Protein AF-A0A099P398-F1 (afdb_monomer_lite)

Secondary structure (DSSP, 8-state):
-----------SSHHHHHHHHHHHHHHHH-TT---HHHHHHHHHHHHHHT---------HHHHHH-TTHHHHT-HHHHHHHHHHHHHHHHHH---TTTTT-HHHHHHHHHHHH---HHHHHHHHTT-S---HHHHHHHTTSPP-SHHHHHHHHHHHHHSHHHHHHHHHHHHHHHHHH--S--GGGSS-HHHHHHHHHHHHT-GGGHHHHHHHHHHHS-TTSHHHHHHHHHHHHHTSS-TT-S-TTS--HHHHHHHHHHHHHHHHHHHH-TT-PPPHHHHHHHHHHHHTT-HHHHHHHHHHHHHHHHHHHHS---TT-------SS-------HHHHHHHHHHHHHHHHHHHHHH----TTTHHHHHHHHHHHHHHS-HHHHHH-THHHHHHHHHHHHTT---HHHHHHHHHHHHHHHHHH----HHHHHHHHHH---HHHHHHHHHHH-GGG--HHHHHHHHHHHHHHHHH---HHHHHHHHHHHHHHHHT-SS--HHHHHHHHHHHHHH--TTHHHHHHHHHTTS---HHHHHHHHHHHHHHHHTT-TTT--BTTB-HHHHHHHHHHHHB-SSTTGGGGTPBPP-HHHHHHHHHHHHHTT-HHHHHHHHHHHHHTT----HHHHHHHHHHS-HHHHHHHHHHHHHHHHHHHHHHT--SHHHHHHHHHHSPP----GGGHHHHHTHHHHHHHHTT---TT---

pLDDT: mean 81.55, std 13.41, range [25.12, 97.69]

Organism: Pichia kudriavzevii (NCBI:txid4909)

Foldseek 3Di:
DPPDPDDDPPDLALVSLLVQLVLLLCCQVDVPDDDVPSVVVLVVVCVVVVHWQDQADEDPVLCVLQPRNSSNPDRSNSSSLVSNLVNCCVPPVDDCVPQSHSHNVSLLSRLLVDPDLLSNLVSCLPHLDHPLVSLVSNLPDADAFPSSLVSLLSVCLNCVLVSLVSLVVVLVVVCVPDPADAPCSLARRSLVRSQVCCLEPNLQCLLVSLCSNLVNDPLQDLSNLSRLLVVLLSLLDRLHPPDLQAHDPSSVSNNVSSVVSNVVNCVVPVVDDRALSNLLSVLSNCCSPPVPVSVVSLVVSVVVVVVVVPPDPDPPPPPDPDPPDDDDDDDDVNRVVVVVLVVVLSNVLSVLSSDDDDPVCLQVNLVVLLCCLVPDDLVSCLSCVCSLVSSLSSCVSVVVDAQVSLVSLLVSVLVSCVPPVRQDQSNLLSSLVRHPDPVVLVVSCVSRPPVSYGLQSLLSLLLSLLVCLVPDPDPVSNVVSNVVSVVSLVPDPDHAPSNLLSNLLSCLQVPLLCSLVSLCVDVVPYQDDLSNLLSLLSNCVNCVVVVNQVVGDRPNHRSVVVSVVCCVVAADQAQPCVVVVHDDHDLSSLLSVLVSCLVVVVVVVLLVVVVSCLRNLPQAEAVSQVSSLVSDDPVVSVQVVQLLQLVVVLVVQLVPDPDPVSNVVSVVVRDQRQGDPSCRVVSVCCVVRVVSVVSYDYPPDDD

Radius of gyration: 30.93 Å; chains: 1; bounding box: 94×75×81 Å

Structure (mmCIF, N/CA/C/O backbone):
data_AF-A0A099P398-F1
#
_entry.id   AF-A0A099P398-F1
#
loop_
_atom_site.group_PDB
_atom_site.id
_atom_site.type_symbol
_atom_site.label_atom_id
_atom_site.label_alt_id
_atom_site.label_comp_id
_atom_site.label_asym_id
_atom_site.label_entity_id
_atom_site.label_seq_id
_atom_site.pdbx_PDB_ins_code
_atom_site.Cartn_x
_atom_site.Cartn_y
_atom_site.Cartn_z
_atom_site.occupancy
_atom_site.B_iso_or_equiv
_atom_site.auth_seq_id
_atom_site.auth_comp_id
_atom_site.auth_asym_id
_atom_site.auth_atom_id
_atom_site.pdbx_PDB_model_num
ATOM 1 N N . MET A 1 1 ? 44.362 0.256 -24.582 1.00 26.69 1 MET A N 1
ATOM 2 C CA . MET A 1 1 ? 44.366 -0.628 -25.768 1.00 26.69 1 MET A CA 1
ATOM 3 C C . MET A 1 1 ? 43.002 -1.297 -25.877 1.00 26.69 1 MET A C 1
ATOM 5 O O . MET A 1 1 ? 42.798 -2.339 -25.277 1.00 26.69 1 MET A O 1
ATOM 9 N N . PHE A 1 2 ? 42.064 -0.679 -26.596 1.00 25.12 2 PHE A N 1
ATOM 10 C CA . PHE A 1 2 ? 40.774 -1.276 -26.967 1.00 25.12 2 PHE A CA 1
ATOM 11 C C . PHE A 1 2 ? 40.700 -1.326 -28.497 1.00 25.12 2 PHE A C 1
ATOM 13 O O . PHE A 1 2 ? 39.893 -0.645 -29.111 1.00 25.12 2 PHE A O 1
ATOM 20 N N . ASN A 1 3 ? 41.603 -2.083 -29.122 1.00 25.95 3 ASN A N 1
ATOM 21 C CA . ASN A 1 3 ? 41.537 -2.350 -30.556 1.00 25.95 3 ASN A CA 1
ATOM 22 C C . ASN A 1 3 ? 41.109 -3.800 -30.750 1.00 25.95 3 ASN A C 1
ATOM 24 O O . ASN A 1 3 ? 41.858 -4.708 -30.396 1.00 25.95 3 ASN A O 1
ATOM 28 N N . ASN A 1 4 ? 39.901 -3.942 -31.302 1.00 25.53 4 ASN A N 1
ATOM 29 C CA . ASN A 1 4 ? 39.238 -5.129 -31.864 1.00 25.53 4 ASN A CA 1
ATOM 30 C C . ASN A 1 4 ? 37.885 -5.441 -31.213 1.00 25.53 4 ASN A C 1
ATOM 32 O O . ASN A 1 4 ? 37.635 -6.557 -30.768 1.00 25.53 4 ASN A O 1
ATOM 36 N N . PHE A 1 5 ? 36.964 -4.474 -31.252 1.00 27.27 5 PHE A N 1
ATOM 37 C CA . PHE A 1 5 ? 35.557 -4.821 -31.435 1.00 27.27 5 PHE A CA 1
ATOM 38 C C . PHE A 1 5 ? 35.317 -4.998 -32.938 1.00 27.27 5 PHE A C 1
ATOM 40 O O . PHE A 1 5 ? 35.194 -4.037 -33.693 1.00 27.27 5 PHE A O 1
ATOM 47 N N . THR A 1 6 ? 35.315 -6.252 -33.387 1.00 27.95 6 THR A N 1
ATOM 48 C CA . THR A 1 6 ? 34.738 -6.662 -34.672 1.00 27.95 6 THR A CA 1
ATOM 49 C C . THR A 1 6 ? 33.340 -6.073 -34.815 1.00 27.95 6 THR A C 1
ATOM 51 O O . THR A 1 6 ? 32.534 -6.265 -33.909 1.00 27.95 6 THR A O 1
ATOM 54 N N . ILE A 1 7 ? 33.080 -5.395 -35.943 1.00 40.34 7 ILE A N 1
ATOM 55 C CA . ILE A 1 7 ? 31.806 -4.773 -36.346 1.00 40.34 7 ILE A CA 1
ATOM 56 C C . ILE A 1 7 ? 30.624 -5.654 -35.902 1.00 40.34 7 ILE A C 1
ATOM 58 O O . ILE A 1 7 ? 30.312 -6.635 -36.589 1.00 40.34 7 ILE A O 1
ATOM 62 N N . PRO A 1 8 ? 29.923 -5.337 -34.797 1.00 36.31 8 PRO A N 1
ATOM 63 C CA . PRO A 1 8 ? 28.591 -5.870 -34.611 1.00 36.31 8 PRO A CA 1
ATOM 64 C C . P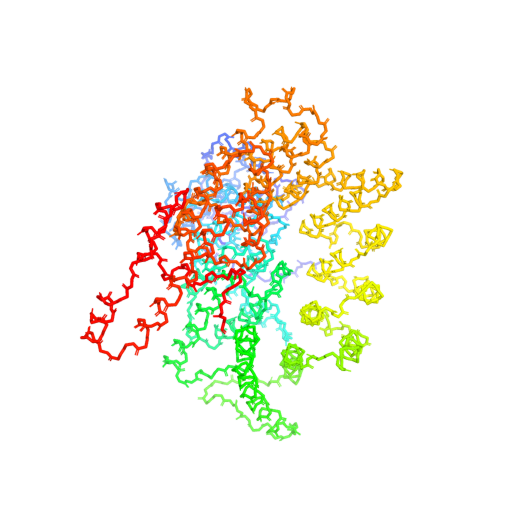RO A 1 8 ? 27.769 -5.235 -35.730 1.00 36.31 8 PRO A C 1
ATOM 66 O O . PRO A 1 8 ? 27.857 -4.024 -35.944 1.00 36.31 8 PRO A O 1
ATOM 69 N N . LYS A 1 9 ? 27.013 -6.030 -36.490 1.00 45.88 9 LYS A N 1
ATOM 70 C CA . LYS A 1 9 ? 26.006 -5.503 -37.416 1.00 45.88 9 LYS A CA 1
ATOM 71 C C . LYS A 1 9 ? 25.089 -4.567 -36.615 1.00 45.88 9 LYS A C 1
ATOM 73 O O . LYS A 1 9 ? 24.148 -5.046 -35.997 1.00 45.88 9 LYS A O 1
ATOM 78 N N . LEU A 1 10 ? 25.357 -3.259 -36.611 1.00 49.72 10 LEU A N 1
ATOM 79 C CA . LEU A 1 10 ? 24.354 -2.260 -36.264 1.00 49.72 10 LEU A CA 1
ATOM 80 C C . LEU A 1 10 ? 23.285 -2.416 -37.341 1.00 49.72 10 LEU A C 1
ATOM 82 O O . LEU A 1 10 ? 23.465 -2.047 -38.503 1.00 49.72 10 LEU A O 1
ATOM 86 N N . THR A 1 11 ? 22.243 -3.145 -36.966 1.00 55.66 11 THR A N 1
ATOM 87 C CA . THR A 1 11 ? 21.059 -3.428 -37.763 1.00 55.66 11 THR A CA 1
ATOM 88 C C . THR A 1 11 ? 20.401 -2.117 -38.177 1.00 55.66 11 THR A C 1
ATOM 90 O O . THR A 1 11 ? 20.615 -1.076 -37.562 1.00 55.66 11 THR A O 1
ATOM 93 N N . SER A 1 12 ? 19.569 -2.145 -39.217 1.00 66.19 12 SER A N 1
ATOM 94 C CA . SER A 1 12 ? 18.704 -1.030 -39.631 1.00 66.19 12 SER A CA 1
ATOM 95 C C . SER A 1 12 ? 17.590 -0.725 -38.612 1.00 66.19 12 SER A C 1
ATOM 97 O O . SER A 1 12 ? 16.474 -0.416 -39.008 1.00 66.19 12 SER A O 1
ATOM 99 N N . SER A 1 13 ? 17.867 -0.865 -37.317 1.00 77.12 13 SER A N 1
ATOM 100 C CA . SER A 1 13 ? 16.891 -0.818 -36.232 1.00 77.12 13 SER A CA 1
ATOM 101 C C . SER A 1 13 ? 16.826 0.560 -35.573 1.00 77.12 13 SER A C 1
ATOM 103 O O . SER A 1 13 ? 17.695 1.415 -35.781 1.00 77.12 13 SER A O 1
ATOM 105 N N . VAL A 1 14 ? 15.787 0.781 -34.773 1.00 80.75 14 VAL A N 1
ATOM 106 C CA . VAL A 1 14 ? 15.524 2.045 -34.071 1.00 80.75 14 VAL A CA 1
ATOM 107 C C . VAL A 1 14 ? 16.590 2.330 -33.005 1.00 80.75 14 VAL A C 1
ATOM 109 O O . VAL A 1 14 ? 17.047 3.464 -32.880 1.00 80.75 14 VAL A O 1
ATOM 112 N N . GLU A 1 15 ? 17.084 1.303 -32.315 1.00 79.12 15 GLU A N 1
ATOM 113 C CA . GLU A 1 15 ? 18.130 1.393 -31.285 1.00 79.12 15 GLU A CA 1
ATOM 114 C C . GLU A 1 15 ? 19.437 1.929 -31.871 1.00 79.12 15 GLU A C 1
ATOM 116 O O . GLU A 1 15 ? 20.107 2.757 -31.256 1.00 79.12 15 GLU A O 1
ATOM 121 N N . SER A 1 16 ? 19.777 1.515 -33.098 1.00 81.25 16 SER A N 1
ATOM 122 C CA . SER A 1 16 ? 20.969 2.011 -33.791 1.00 81.25 16 SER A CA 1
ATOM 123 C C . SER A 1 16 ? 20.912 3.524 -34.023 1.00 81.25 16 SER A C 1
ATOM 125 O O . SER A 1 16 ? 21.928 4.203 -33.896 1.00 81.25 16 SER A O 1
ATOM 127 N N . ALA A 1 17 ? 19.723 4.067 -34.308 1.00 87.12 17 ALA A N 1
ATOM 128 C CA . ALA A 1 17 ? 19.521 5.499 -34.488 1.00 87.12 17 ALA A CA 1
ATOM 129 C C . ALA A 1 17 ? 19.594 6.253 -33.152 1.00 87.12 17 ALA A C 1
ATOM 131 O O . ALA A 1 17 ? 20.209 7.317 -33.090 1.00 87.12 17 ALA A O 1
ATOM 132 N N . PHE A 1 18 ? 19.059 5.679 -32.069 1.00 86.69 18 PHE A N 1
ATOM 133 C CA . PHE A 1 18 ? 19.217 6.232 -30.720 1.00 86.69 18 PHE A CA 1
ATOM 134 C C . PHE A 1 18 ? 20.683 6.281 -30.271 1.00 86.69 18 PHE A C 1
ATOM 136 O O . PHE A 1 18 ? 21.097 7.289 -29.709 1.00 86.69 18 PHE A O 1
ATOM 143 N N . ILE A 1 19 ? 21.499 5.263 -30.570 1.00 87.06 19 ILE A N 1
ATOM 144 C CA . ILE A 1 19 ? 22.943 5.276 -30.262 1.00 87.06 19 ILE A CA 1
ATOM 145 C C . ILE A 1 19 ? 23.649 6.445 -30.962 1.00 87.06 19 ILE A C 1
ATOM 147 O O . ILE A 1 19 ? 24.477 7.116 -30.349 1.00 87.06 19 ILE A O 1
ATOM 151 N N . ILE A 1 20 ? 23.311 6.719 -32.226 1.00 89.56 20 ILE A N 1
ATOM 152 C CA . ILE A 1 20 ? 23.877 7.859 -32.965 1.00 89.56 20 ILE A CA 1
ATOM 153 C C . ILE A 1 20 ? 23.444 9.183 -32.324 1.00 89.56 20 ILE A C 1
ATOM 155 O O . ILE A 1 20 ? 24.272 10.076 -32.161 1.00 89.56 20 ILE A O 1
ATOM 159 N N . ILE A 1 21 ? 22.176 9.304 -31.920 1.00 91.06 21 ILE A N 1
ATOM 160 C CA . ILE A 1 21 ? 21.677 10.492 -31.217 1.00 91.06 21 ILE A CA 1
ATOM 161 C C . ILE A 1 21 ? 22.444 10.702 -29.903 1.00 91.06 21 ILE A C 1
ATOM 163 O O . ILE A 1 21 ? 22.970 11.792 -29.675 1.00 91.06 21 ILE A O 1
ATOM 167 N N . LEU A 1 22 ? 22.586 9.663 -29.077 1.00 88.50 22 LEU A N 1
ATOM 168 C CA . LEU A 1 22 ? 23.359 9.729 -27.833 1.00 88.50 22 LEU A CA 1
ATOM 169 C C . LEU A 1 22 ? 24.811 10.149 -28.095 1.00 88.50 22 LEU A C 1
ATOM 171 O O . LEU A 1 22 ? 25.324 11.023 -27.404 1.00 88.50 22 LEU A O 1
ATOM 175 N N . HIS A 1 23 ? 25.451 9.594 -29.128 1.00 89.88 23 HIS A N 1
ATOM 176 C CA . HIS A 1 23 ? 26.794 9.995 -29.559 1.00 89.88 23 HIS A CA 1
ATOM 177 C C . HIS A 1 23 ? 26.878 11.485 -29.895 1.00 89.88 23 HIS A C 1
ATOM 179 O O . HIS A 1 23 ? 27.766 12.169 -29.390 1.00 89.88 23 HIS A O 1
ATOM 185 N N . THR A 1 24 ? 25.935 12.017 -30.678 1.00 91.69 24 THR A N 1
ATOM 186 C CA . THR A 1 24 ? 25.919 13.449 -31.029 1.00 91.69 24 THR A CA 1
ATOM 187 C C . THR A 1 24 ? 25.692 14.362 -29.819 1.00 91.69 24 THR A C 1
ATOM 189 O O . THR A 1 24 ? 26.296 15.430 -29.757 1.00 91.69 24 THR A O 1
ATOM 192 N N . ILE A 1 25 ? 24.902 13.925 -28.830 1.00 90.88 25 ILE A N 1
ATOM 193 C CA . ILE A 1 25 ? 24.693 14.653 -27.566 1.00 90.88 25 ILE A CA 1
ATOM 194 C C . ILE A 1 25 ? 25.958 14.630 -26.699 1.00 90.88 25 ILE A C 1
ATOM 196 O O . ILE A 1 25 ? 26.380 15.659 -26.181 1.00 90.88 25 ILE A O 1
ATOM 200 N N . ILE A 1 26 ? 26.607 13.473 -26.544 1.00 88.38 26 ILE A N 1
ATOM 201 C CA . ILE A 1 26 ? 27.845 13.375 -25.755 1.00 88.38 26 ILE A CA 1
ATOM 202 C C . ILE A 1 26 ? 28.941 14.225 -26.402 1.00 88.38 26 ILE A C 1
ATOM 204 O O . ILE A 1 26 ? 29.634 14.962 -25.710 1.00 88.38 26 ILE A O 1
ATOM 208 N N . LYS A 1 27 ? 29.055 14.180 -27.733 1.00 89.50 27 LYS A N 1
ATOM 209 C CA . LYS A 1 27 ? 30.004 14.990 -28.505 1.00 89.50 27 LYS A CA 1
ATOM 210 C C . LYS A 1 27 ? 29.737 16.494 -28.401 1.00 89.50 27 LYS A C 1
ATOM 212 O O . LYS A 1 27 ? 30.672 17.277 -28.542 1.00 89.50 27 LYS A O 1
ATOM 217 N N . SER A 1 28 ? 28.487 16.918 -28.186 1.00 88.44 28 SER A N 1
ATOM 218 C CA . SER A 1 28 ? 28.185 18.330 -27.929 1.00 88.44 28 SER A CA 1
ATOM 219 C C . SER A 1 28 ? 28.571 18.738 -26.510 1.00 88.44 28 SER A C 1
ATOM 221 O O . SER A 1 28 ? 29.181 19.783 -26.342 1.00 88.44 28 SER A O 1
ATOM 223 N N . ALA A 1 29 ? 28.273 17.895 -25.517 1.00 85.75 29 ALA A N 1
ATOM 224 C CA . ALA A 1 29 ? 28.541 18.183 -24.109 1.00 85.75 29 ALA A CA 1
ATOM 225 C C . ALA A 1 29 ? 30.028 18.048 -23.723 1.00 85.75 29 ALA A C 1
ATOM 227 O O . ALA A 1 29 ? 30.493 18.711 -22.798 1.00 85.75 29 ALA A O 1
ATOM 228 N N . TYR A 1 30 ? 30.786 17.195 -24.419 1.00 86.38 30 TYR A N 1
ATOM 229 C CA . TYR A 1 30 ? 32.187 16.894 -24.124 1.00 86.38 30 TYR A CA 1
ATOM 230 C C . TYR A 1 30 ? 33.045 17.020 -25.385 1.00 86.38 30 TYR A C 1
ATOM 232 O O . TYR A 1 30 ? 33.132 16.095 -26.188 1.00 86.38 30 TYR A O 1
ATOM 240 N N . ILE A 1 31 ? 33.733 18.155 -25.533 1.00 80.19 31 ILE A N 1
ATOM 241 C CA . ILE A 1 31 ? 34.543 18.483 -26.725 1.00 80.19 31 ILE A CA 1
ATOM 242 C C . ILE A 1 31 ? 35.666 17.461 -26.981 1.00 80.19 31 ILE A C 1
ATOM 244 O O . ILE A 1 31 ? 36.026 17.212 -28.129 1.00 80.19 31 ILE A O 1
ATOM 248 N N . GLU A 1 32 ? 36.209 16.847 -25.928 1.00 84.75 32 GLU A N 1
ATOM 249 C CA . GLU A 1 32 ? 37.280 15.844 -26.028 1.00 84.75 32 GLU A CA 1
ATOM 250 C C . GLU A 1 32 ? 36.774 14.452 -26.448 1.00 84.75 32 GLU A C 1
ATOM 252 O O . GLU A 1 32 ? 37.565 13.583 -26.821 1.00 84.75 32 GLU A O 1
ATOM 257 N N . TYR A 1 33 ? 35.458 14.219 -26.400 1.00 87.31 33 TYR A N 1
ATOM 258 C CA . TYR A 1 33 ? 34.873 12.947 -26.798 1.00 87.31 33 TYR A CA 1
ATOM 259 C C . TYR A 1 33 ? 34.881 12.802 -28.323 1.00 87.31 33 TYR A C 1
ATOM 261 O O . TYR A 1 33 ? 34.286 13.593 -29.056 1.00 87.31 33 TYR A O 1
ATOM 269 N N . SER A 1 34 ? 35.517 11.735 -28.806 1.00 85.19 34 SER A N 1
ATOM 270 C CA . SER A 1 34 ? 35.506 11.348 -30.216 1.00 85.19 34 SER A CA 1
ATOM 271 C C . SER A 1 34 ? 35.182 9.866 -30.365 1.00 85.19 34 SER A C 1
ATOM 273 O O . SER A 1 34 ? 35.589 9.024 -29.563 1.00 85.19 34 SER A O 1
ATOM 275 N N . ASN A 1 35 ? 34.417 9.550 -31.406 1.00 87.62 35 ASN A N 1
ATOM 276 C CA . ASN A 1 35 ? 34.113 8.181 -31.789 1.00 87.62 35 ASN A CA 1
ATOM 277 C C . ASN A 1 35 ? 34.025 8.114 -33.315 1.00 87.62 35 ASN A C 1
ATOM 279 O O . ASN A 1 35 ? 32.943 8.193 -33.904 1.00 87.62 35 ASN A O 1
ATOM 283 N N . ASP A 1 36 ? 35.194 7.968 -33.941 1.00 86.75 36 ASP A N 1
ATOM 284 C CA . ASP A 1 36 ? 35.357 7.955 -35.399 1.00 86.75 36 ASP A CA 1
ATOM 285 C C . ASP A 1 36 ? 34.463 6.910 -36.075 1.00 86.75 36 ASP A C 1
ATOM 287 O O . ASP A 1 36 ? 33.982 7.107 -37.191 1.00 86.75 36 ASP A O 1
ATOM 291 N N . TYR A 1 37 ? 34.193 5.800 -35.383 1.00 85.00 37 TYR A N 1
ATOM 292 C CA . TYR A 1 37 ? 33.325 4.743 -35.882 1.00 85.00 37 TYR A CA 1
ATOM 293 C C . TYR A 1 37 ? 31.876 5.218 -36.064 1.00 85.00 37 TYR A C 1
ATOM 295 O O . TYR A 1 37 ? 31.292 5.013 -37.132 1.00 85.00 37 TYR A O 1
ATOM 303 N N . LEU A 1 38 ? 31.292 5.870 -35.052 1.00 87.50 38 LEU A N 1
ATOM 304 C CA . LEU A 1 38 ? 29.919 6.382 -35.130 1.00 87.50 38 LEU A CA 1
ATOM 305 C C . LEU A 1 38 ? 29.807 7.578 -36.080 1.00 87.50 38 LEU A C 1
ATOM 307 O O . LEU A 1 38 ? 28.812 7.680 -36.798 1.00 87.50 38 LEU A O 1
ATOM 311 N N . ASP A 1 39 ? 30.843 8.414 -36.165 1.00 88.12 39 ASP A N 1
ATOM 312 C CA . ASP A 1 39 ? 30.906 9.526 -37.119 1.00 88.12 39 ASP A CA 1
ATOM 313 C C . ASP A 1 39 ? 30.934 9.029 -38.579 1.00 88.12 39 ASP A C 1
ATOM 315 O O . ASP A 1 39 ? 30.164 9.497 -39.425 1.00 88.12 39 ASP A O 1
ATOM 319 N N . LEU A 1 40 ? 31.762 8.024 -38.890 1.00 87.62 40 LEU A N 1
ATOM 320 C CA . LEU A 1 40 ? 31.784 7.383 -40.211 1.00 87.62 40 LEU A CA 1
ATOM 321 C C . LEU A 1 40 ? 30.447 6.706 -40.539 1.00 87.62 40 LEU A C 1
ATOM 323 O O . LEU A 1 40 ? 29.978 6.770 -41.681 1.00 87.62 40 LEU A O 1
ATOM 327 N N . TYR A 1 41 ? 29.819 6.070 -39.550 1.00 86.81 41 TYR A N 1
ATOM 328 C CA . TYR A 1 41 ? 28.528 5.411 -39.723 1.00 86.81 41 TYR A CA 1
ATOM 329 C C . TYR A 1 41 ? 27.395 6.408 -40.004 1.00 86.81 41 TYR A C 1
ATOM 331 O O . TYR A 1 41 ? 26.633 6.206 -40.956 1.00 86.81 41 TYR A O 1
ATOM 339 N N . LEU A 1 42 ? 27.324 7.509 -39.248 1.00 89.88 42 LEU A N 1
ATOM 340 C CA . LEU A 1 42 ? 26.382 8.610 -39.469 1.00 89.88 42 LEU A CA 1
ATOM 341 C C . LEU A 1 42 ? 26.532 9.186 -40.883 1.00 89.88 42 LEU A C 1
ATOM 343 O O . LEU A 1 42 ? 25.542 9.298 -41.607 1.00 89.88 42 LEU A O 1
ATOM 347 N N . ASN A 1 43 ? 27.764 9.468 -41.317 1.00 89.06 43 ASN A N 1
ATOM 348 C CA . ASN A 1 43 ? 28.036 9.988 -42.660 1.00 89.06 43 ASN A CA 1
ATOM 349 C C . ASN A 1 43 ? 27.588 9.018 -43.761 1.00 89.06 43 ASN A C 1
ATOM 351 O O . ASN A 1 43 ? 26.941 9.422 -44.730 1.00 89.06 43 ASN A O 1
ATOM 355 N N . LYS A 1 44 ? 27.869 7.721 -43.597 1.00 88.00 44 LYS A N 1
ATOM 356 C CA . LYS A 1 44 ? 27.456 6.685 -44.550 1.00 88.00 44 LYS A CA 1
ATOM 357 C C . LYS A 1 44 ? 25.934 6.558 -44.643 1.00 88.00 44 LYS A C 1
ATOM 359 O O . LYS A 1 44 ? 25.401 6.409 -45.742 1.00 88.00 44 LYS A O 1
ATOM 364 N N . LEU A 1 45 ? 25.228 6.604 -43.511 1.00 86.75 45 LEU A N 1
ATOM 365 C CA . LEU A 1 45 ? 23.763 6.565 -43.482 1.00 86.75 45 LEU A CA 1
ATOM 366 C C . LEU A 1 45 ? 23.145 7.822 -44.092 1.00 86.75 45 LEU A C 1
ATOM 368 O O . LEU A 1 45 ? 22.210 7.702 -44.880 1.00 86.75 45 LEU A O 1
ATOM 372 N N . SER A 1 46 ? 23.698 8.994 -43.777 1.00 89.31 46 SER A N 1
ATOM 373 C CA . SER A 1 46 ? 23.281 10.279 -44.338 1.00 89.31 46 SER A CA 1
ATOM 374 C C . SER A 1 46 ? 23.342 10.270 -45.867 1.00 89.31 46 SER A C 1
ATOM 376 O O . SER A 1 46 ? 22.349 10.564 -46.532 1.00 89.31 46 SER A O 1
ATOM 378 N N . GLN A 1 47 ? 24.464 9.812 -46.435 1.00 89.56 47 GLN A N 1
ATOM 379 C CA . GLN A 1 47 ? 24.629 9.668 -47.884 1.00 89.56 47 GLN A CA 1
ATOM 380 C C . GLN A 1 47 ? 23.668 8.634 -48.478 1.00 89.56 47 GLN A C 1
ATOM 382 O O . GLN A 1 47 ? 23.037 8.895 -49.499 1.00 89.56 47 GLN A O 1
ATOM 387 N N . LYS A 1 48 ? 23.520 7.468 -47.832 1.00 87.69 48 LYS A N 1
ATOM 388 C CA . LYS A 1 48 ? 22.640 6.391 -48.311 1.00 87.69 48 LYS A CA 1
ATOM 389 C C . LYS A 1 48 ? 21.170 6.817 -48.364 1.00 87.69 48 LYS A C 1
ATOM 391 O O . LYS A 1 48 ? 20.460 6.414 -49.279 1.00 87.69 48 LYS A O 1
ATOM 396 N N . LEU A 1 49 ? 20.717 7.580 -47.373 1.00 84.88 49 LEU A N 1
ATOM 397 C CA . LEU A 1 49 ? 19.336 8.056 -47.255 1.00 84.88 49 LEU A CA 1
ATOM 398 C C . LEU A 1 49 ? 19.126 9.440 -47.895 1.00 84.88 49 LEU A C 1
ATOM 400 O O . LEU A 1 49 ? 18.009 9.947 -47.879 1.00 84.88 49 LEU A O 1
ATOM 404 N N . ASN A 1 50 ? 20.178 10.034 -48.471 1.00 89.25 50 ASN A N 1
ATOM 405 C CA . ASN A 1 50 ? 20.183 11.374 -49.060 1.00 89.25 50 ASN A CA 1
ATOM 406 C C . ASN A 1 50 ? 19.613 12.452 -48.113 1.00 89.25 50 ASN A C 1
ATOM 408 O O . ASN A 1 50 ? 18.773 13.267 -48.499 1.00 89.25 50 ASN A O 1
ATOM 412 N N . LEU A 1 51 ? 20.050 12.427 -46.852 1.00 89.25 51 LEU A N 1
ATOM 413 C CA . LEU A 1 51 ? 19.572 13.332 -45.807 1.00 89.25 51 LEU A CA 1
ATOM 414 C C . LEU A 1 51 ? 20.446 14.589 -45.735 1.00 89.25 51 LEU A C 1
ATOM 416 O O . LEU A 1 51 ? 21.669 14.530 -45.845 1.00 89.25 51 LEU A O 1
ATOM 420 N N . LYS A 1 52 ? 19.809 15.740 -45.515 1.00 88.38 52 LYS A N 1
ATOM 421 C CA . LYS A 1 52 ? 20.473 17.015 -45.210 1.00 88.38 52 LYS A CA 1
ATOM 422 C C . LYS A 1 52 ? 19.976 17.515 -43.858 1.00 88.38 52 LYS A C 1
ATOM 424 O O . LYS A 1 52 ? 18.829 17.220 -43.536 1.00 88.38 52 LYS A O 1
ATOM 429 N N . PRO A 1 53 ? 20.775 18.267 -43.081 1.00 87.56 53 PRO A N 1
ATOM 430 C CA . PRO A 1 53 ? 20.291 18.871 -41.843 1.00 87.56 53 PRO A CA 1
ATOM 431 C C . PRO A 1 53 ? 19.028 19.704 -42.106 1.00 87.56 53 PRO A C 1
ATOM 433 O O . PRO A 1 53 ? 18.970 20.447 -43.088 1.00 87.56 53 PRO A O 1
ATOM 436 N N . THR A 1 54 ? 18.010 19.541 -41.266 1.00 85.50 54 THR A N 1
ATOM 437 C CA . THR A 1 54 ? 16.736 20.267 -41.356 1.00 85.50 54 THR A CA 1
ATOM 438 C C . THR A 1 54 ? 16.475 20.988 -40.050 1.00 85.50 54 THR A C 1
ATOM 440 O O . THR A 1 54 ? 16.788 20.457 -38.985 1.00 85.50 54 THR A O 1
ATOM 443 N N . GLU A 1 55 ? 15.830 22.147 -40.140 1.00 83.81 55 GLU A N 1
ATOM 444 C CA . GLU A 1 55 ? 15.390 22.902 -38.973 1.00 83.81 55 GLU A CA 1
ATOM 445 C C . GLU A 1 55 ? 14.456 22.062 -38.087 1.00 83.81 55 GLU A C 1
ATOM 447 O O . GLU A 1 55 ? 13.579 21.330 -38.567 1.00 83.81 55 GLU A O 1
ATOM 452 N N . LEU A 1 56 ? 14.690 22.134 -36.776 1.00 86.00 56 LEU A N 1
ATOM 453 C CA . LEU A 1 56 ? 13.876 21.447 -35.785 1.00 86.00 56 LEU A CA 1
ATOM 454 C C . LEU A 1 56 ? 12.632 22.285 -35.481 1.00 86.00 56 LEU A C 1
ATOM 456 O O . LEU A 1 56 ? 12.692 23.496 -35.333 1.00 86.00 56 LEU A O 1
ATOM 460 N N . PHE A 1 57 ? 11.495 21.611 -35.339 1.00 85.94 57 PHE A N 1
ATOM 461 C CA . PHE A 1 57 ? 10.196 22.233 -35.077 1.00 85.94 57 PHE A CA 1
ATOM 462 C C . PHE A 1 57 ? 9.787 21.835 -33.668 1.00 85.94 57 PHE A C 1
ATOM 464 O O . PHE A 1 57 ? 8.989 20.911 -33.474 1.00 85.94 57 PHE A O 1
ATOM 471 N N . ILE A 1 58 ? 10.435 22.477 -32.702 1.00 86.81 58 ILE A N 1
ATOM 472 C CA . ILE A 1 58 ? 10.222 22.264 -31.276 1.00 86.81 58 ILE A CA 1
ATOM 473 C C . ILE A 1 58 ? 9.478 23.454 -30.679 1.00 86.81 58 ILE A C 1
ATOM 475 O O . ILE A 1 58 ? 9.674 24.604 -31.060 1.00 86.81 58 ILE A O 1
ATOM 479 N N . SER A 1 59 ? 8.567 23.158 -29.768 1.00 86.38 59 SER A N 1
ATOM 480 C CA . SER A 1 59 ? 7.858 24.140 -28.965 1.00 86.38 59 SER A CA 1
ATOM 481 C C . SER A 1 59 ? 8.786 24.751 -27.916 1.00 86.38 59 SER A C 1
ATOM 483 O O . SER A 1 59 ? 9.668 24.079 -27.380 1.00 86.38 59 SER A O 1
ATOM 485 N N . GLU A 1 60 ? 8.521 26.006 -27.555 1.00 86.31 60 GLU A N 1
ATOM 486 C CA . GLU A 1 60 ? 9.285 26.731 -26.531 1.00 86.31 60 GLU A CA 1
ATOM 487 C C . GLU A 1 60 ? 9.287 25.997 -25.174 1.00 86.31 60 GLU A C 1
ATOM 489 O O . GLU A 1 60 ? 10.259 26.052 -24.422 1.00 86.31 60 GLU A O 1
ATOM 494 N N . GLU A 1 61 ? 8.211 25.267 -24.852 1.00 85.31 61 GLU A N 1
ATOM 495 C CA . GLU A 1 61 ? 8.136 24.457 -23.632 1.00 85.31 61 GLU A CA 1
ATOM 496 C C . GLU A 1 61 ? 9.158 23.309 -23.639 1.00 85.31 61 GLU A C 1
ATOM 498 O O . GLU A 1 61 ? 9.869 23.113 -22.648 1.00 85.31 61 GLU A O 1
ATOM 503 N N . VAL A 1 62 ? 9.237 22.557 -24.742 1.00 84.94 62 VAL A N 1
ATOM 504 C CA . VAL A 1 62 ? 10.161 21.420 -24.891 1.00 84.94 62 VAL A CA 1
ATOM 505 C C . VAL A 1 62 ? 11.600 21.914 -24.954 1.00 84.94 62 VAL A C 1
ATOM 507 O O . VAL A 1 62 ? 12.470 21.361 -24.284 1.00 84.94 62 VAL A O 1
ATOM 510 N N . GLU A 1 63 ? 11.848 22.996 -25.689 1.00 86.00 63 GLU A N 1
ATOM 511 C CA . GLU A 1 63 ? 13.169 23.608 -25.786 1.00 86.00 63 GLU A CA 1
ATOM 512 C C . GLU A 1 63 ? 13.675 24.075 -24.416 1.00 86.00 63 GLU A C 1
ATOM 514 O O . GLU A 1 63 ? 14.792 23.738 -24.025 1.00 86.00 63 GLU A O 1
ATOM 519 N N . LYS A 1 64 ? 12.845 24.770 -23.623 1.00 85.69 64 LYS A N 1
ATOM 520 C CA . LYS A 1 64 ? 13.224 25.228 -22.274 1.00 85.69 64 LYS A CA 1
ATOM 521 C C . LYS A 1 64 ? 13.624 24.082 -21.349 1.00 85.69 64 LYS A C 1
ATOM 523 O O . LYS A 1 64 ? 14.573 24.262 -20.583 1.00 85.69 64 LYS A O 1
ATOM 528 N N . LYS A 1 65 ? 12.921 22.948 -21.435 1.00 83.81 65 LYS A N 1
ATOM 529 C CA . LYS A 1 65 ? 13.116 21.741 -20.611 1.00 83.81 65 LYS A CA 1
ATOM 530 C C . LYS A 1 65 ? 14.200 20.791 -21.136 1.00 83.81 65 LYS A C 1
ATOM 532 O O . LYS A 1 65 ? 14.517 19.818 -20.456 1.00 83.81 65 LYS A O 1
ATOM 537 N N . CYS A 1 66 ? 14.749 21.045 -22.322 1.00 86.94 66 CYS A N 1
ATOM 538 C CA . CYS A 1 66 ? 15.768 20.196 -22.924 1.00 86.94 66 CYS A CA 1
ATOM 539 C C . CYS A 1 66 ? 17.090 20.279 -22.144 1.00 86.94 66 CYS A C 1
ATOM 541 O O . CYS A 1 66 ? 17.628 21.369 -21.936 1.00 86.94 66 CYS A O 1
ATOM 543 N N . LEU A 1 67 ? 17.628 19.123 -21.749 1.00 86.56 67 LEU A N 1
ATOM 544 C CA . LEU A 1 67 ? 18.898 18.991 -21.026 1.00 86.56 67 LEU A CA 1
ATOM 545 C C . LEU A 1 67 ? 20.129 19.043 -21.949 1.00 86.56 67 LEU A C 1
ATOM 547 O O . LEU A 1 67 ? 21.250 19.149 -21.465 1.00 86.56 67 LEU A O 1
ATOM 551 N N . PHE A 1 68 ? 19.935 18.997 -23.271 1.00 88.56 68 PHE A N 1
ATOM 552 C CA . PHE A 1 68 ? 20.998 18.940 -24.285 1.00 88.56 68 PHE A CA 1
ATOM 553 C C . PHE A 1 68 ? 20.851 20.033 -25.358 1.00 88.56 68 PHE A C 1
ATOM 555 O O . PHE A 1 68 ? 20.998 19.778 -26.552 1.00 88.56 68 PHE A O 1
ATOM 562 N N . LYS A 1 69 ? 20.556 21.272 -24.945 1.00 87.94 69 LYS A N 1
ATOM 563 C CA . LYS A 1 69 ? 20.277 22.404 -25.858 1.00 87.94 69 LYS A CA 1
ATOM 564 C C . LYS A 1 69 ? 21.342 22.599 -26.935 1.00 87.94 69 LYS A C 1
ATOM 566 O O . LYS A 1 69 ? 21.003 22.759 -28.100 1.00 87.94 69 LYS A O 1
ATOM 571 N N . GLU A 1 70 ? 22.611 22.486 -26.558 1.00 86.06 70 GLU A N 1
ATOM 572 C CA . GLU A 1 70 ? 23.753 22.634 -27.467 1.00 86.06 70 GLU A CA 1
ATOM 573 C C . GLU A 1 70 ? 23.750 21.610 -28.613 1.00 86.06 70 GLU A C 1
ATOM 575 O O . GLU A 1 70 ? 24.251 21.896 -29.697 1.00 86.06 70 GLU A O 1
ATOM 580 N N . ALA A 1 71 ? 23.166 20.423 -28.415 1.00 87.62 71 ALA A N 1
ATOM 581 C CA . ALA A 1 71 ? 23.066 19.421 -29.471 1.00 87.62 71 ALA A CA 1
ATOM 582 C C . ALA A 1 71 ? 22.008 19.786 -30.524 1.00 87.62 71 ALA A C 1
ATOM 584 O O . ALA A 1 71 ? 22.169 19.423 -31.686 1.00 87.62 71 ALA A O 1
ATOM 585 N N . LEU A 1 72 ? 20.947 20.517 -30.153 1.00 88.44 72 LEU A N 1
ATOM 586 C CA . LEU A 1 72 ? 19.825 20.846 -31.049 1.00 88.44 72 LEU A CA 1
ATOM 587 C C . LEU A 1 72 ? 20.265 21.678 -32.266 1.00 88.44 72 LEU A C 1
ATOM 589 O O . LEU A 1 72 ? 19.701 21.547 -33.356 1.00 88.44 72 LEU A O 1
ATOM 593 N N . GLU A 1 73 ? 21.296 22.504 -32.085 1.00 87.25 73 GLU A N 1
ATOM 594 C CA . GLU A 1 73 ? 21.847 23.387 -33.117 1.00 87.25 73 GLU A CA 1
ATOM 595 C C . GLU A 1 73 ? 22.831 22.673 -34.057 1.00 87.25 73 GLU A C 1
ATOM 597 O O . GLU A 1 73 ? 23.202 23.210 -35.104 1.00 87.25 73 GLU A O 1
ATOM 602 N N . ARG A 1 74 ? 23.262 21.451 -33.722 1.00 89.94 74 ARG A N 1
ATOM 603 C CA . ARG A 1 74 ? 24.282 20.749 -34.500 1.00 89.94 74 ARG A CA 1
ATOM 604 C C . ARG A 1 74 ? 23.696 20.021 -35.704 1.00 89.94 74 ARG A C 1
ATOM 606 O O . ARG A 1 74 ? 22.685 19.322 -35.632 1.00 89.94 74 ARG A O 1
ATOM 613 N N . SER A 1 75 ? 24.409 20.116 -36.823 1.00 90.44 75 SER A N 1
ATOM 614 C CA . SER A 1 75 ? 24.029 19.469 -38.082 1.00 90.44 75 SER A CA 1
ATOM 615 C C . SER A 1 75 ? 24.043 17.938 -38.000 1.00 90.44 75 SER A C 1
ATOM 617 O O . SER A 1 75 ? 23.192 17.285 -38.602 1.00 90.44 75 SER A O 1
ATOM 619 N N . ASP A 1 76 ? 24.973 17.360 -37.236 1.00 91.19 76 ASP A N 1
ATOM 620 C CA . ASP A 1 76 ? 25.073 15.915 -37.012 1.00 91.19 76 ASP A CA 1
ATOM 621 C C . ASP A 1 76 ? 23.871 15.375 -36.216 1.00 91.19 76 ASP A C 1
ATOM 623 O O . ASP A 1 76 ? 23.280 14.368 -36.615 1.00 91.19 76 ASP A O 1
ATOM 627 N N . PHE A 1 77 ? 23.440 16.085 -35.171 1.00 92.81 77 PHE A N 1
ATOM 628 C CA . PHE A 1 77 ? 22.236 15.764 -34.400 1.00 92.81 77 PHE A CA 1
ATOM 629 C C . PHE A 1 77 ? 20.959 15.837 -35.255 1.00 92.81 77 PHE A C 1
ATOM 631 O O . PHE A 1 77 ? 20.140 14.917 -35.236 1.00 92.81 77 PHE A O 1
ATOM 638 N N . GLN A 1 78 ? 20.800 16.885 -36.069 1.00 93.25 78 GLN A N 1
ATOM 639 C CA . GLN A 1 78 ? 19.645 17.040 -36.967 1.00 93.25 78 GLN A CA 1
ATOM 640 C C . GLN A 1 78 ? 19.543 15.907 -37.999 1.00 93.25 78 GLN A C 1
ATOM 642 O O . GLN A 1 78 ? 18.442 15.458 -38.332 1.00 93.25 78 GLN A O 1
ATOM 647 N N . ILE A 1 79 ? 20.680 15.418 -38.503 1.00 91.88 79 ILE A N 1
ATOM 648 C CA . ILE A 1 79 ? 20.723 14.248 -39.391 1.00 91.88 79 ILE A CA 1
ATOM 649 C C . ILE A 1 79 ? 20.383 12.974 -38.605 1.00 91.88 79 ILE A C 1
ATOM 651 O O . ILE A 1 79 ? 19.585 12.164 -39.079 1.00 91.88 79 ILE A O 1
ATOM 655 N N . ALA A 1 80 ? 20.935 12.796 -37.401 1.00 91.56 80 ALA A N 1
ATOM 656 C CA . ALA A 1 80 ? 20.649 11.642 -36.547 1.00 91.56 80 ALA A CA 1
ATOM 657 C C . ALA A 1 80 ? 19.149 11.526 -36.212 1.00 91.56 80 ALA A C 1
ATOM 659 O O . ALA A 1 80 ? 18.576 10.435 -36.277 1.00 91.56 80 ALA A O 1
ATOM 660 N N . LEU A 1 81 ? 18.484 12.654 -35.950 1.00 91.44 81 LEU A N 1
ATOM 661 C CA . LEU A 1 81 ? 17.045 12.709 -35.703 1.00 91.44 81 LEU A CA 1
ATOM 662 C C . LEU A 1 81 ? 16.224 12.283 -36.933 1.00 91.44 81 LEU A C 1
ATOM 664 O O . LEU A 1 81 ? 15.261 11.528 -36.807 1.00 91.44 81 LEU A O 1
ATOM 668 N N . GLN A 1 82 ? 16.620 12.712 -38.134 1.00 89.94 82 GLN A N 1
ATOM 669 C CA . GLN A 1 82 ? 15.964 12.294 -39.378 1.00 89.94 82 GLN A CA 1
ATOM 670 C C . GLN A 1 82 ? 16.171 10.808 -39.680 1.00 89.94 82 GLN A C 1
ATOM 672 O O . GLN A 1 82 ? 15.257 10.145 -40.182 1.00 89.94 82 GLN A O 1
ATOM 677 N N . ILE A 1 83 ? 17.346 10.264 -39.349 1.00 90.69 83 ILE A N 1
ATOM 678 C CA . ILE A 1 83 ? 17.595 8.822 -39.414 1.00 90.69 83 ILE A CA 1
ATOM 679 C C . ILE A 1 83 ? 16.608 8.103 -38.491 1.00 90.69 83 ILE A C 1
ATOM 681 O O . ILE A 1 83 ? 15.927 7.185 -38.946 1.00 90.69 83 ILE A O 1
ATOM 685 N N . LEU A 1 84 ? 16.459 8.548 -37.238 1.00 89.44 84 LEU A N 1
ATOM 686 C CA . LEU A 1 84 ? 15.495 7.970 -36.299 1.00 89.44 84 LEU A CA 1
ATOM 687 C C . LEU A 1 84 ? 14.057 8.047 -36.834 1.00 89.44 84 LEU A C 1
ATOM 689 O O . LEU A 1 84 ? 13.371 7.030 -36.856 1.00 89.44 84 LEU A O 1
ATOM 693 N N . GLN A 1 85 ? 13.609 9.203 -37.329 1.00 88.38 85 GLN A N 1
ATOM 694 C CA . GLN A 1 85 ? 12.273 9.355 -37.924 1.00 88.38 85 GLN A CA 1
ATOM 695 C C . GLN A 1 85 ? 12.035 8.387 -39.086 1.00 88.38 85 GLN A C 1
ATOM 697 O O . GLN A 1 85 ? 10.960 7.798 -39.190 1.00 88.38 85 GLN A O 1
ATOM 702 N N . THR A 1 86 ? 13.041 8.205 -39.944 1.00 87.94 86 THR A N 1
ATOM 703 C CA . THR A 1 86 ? 12.973 7.265 -41.070 1.00 87.94 86 THR A CA 1
ATOM 704 C C . THR A 1 86 ? 12.827 5.833 -40.562 1.00 87.94 86 THR A C 1
ATOM 706 O O . THR A 1 86 ? 11.952 5.109 -41.025 1.00 87.94 86 THR A O 1
ATOM 709 N N . ARG A 1 87 ? 13.606 5.438 -39.547 1.00 87.00 87 ARG A N 1
ATOM 710 C CA . ARG A 1 87 ? 13.516 4.098 -38.942 1.00 87.00 87 ARG A CA 1
ATOM 711 C C . ARG A 1 87 ? 12.192 3.847 -38.236 1.00 87.00 87 ARG A C 1
ATOM 713 O O . ARG A 1 87 ? 11.638 2.760 -38.372 1.00 87.00 87 ARG A O 1
ATOM 720 N N . LEU A 1 88 ? 11.669 4.835 -37.516 1.00 84.50 88 LEU A N 1
ATOM 721 C CA . LEU A 1 88 ? 10.361 4.745 -36.863 1.00 84.50 88 LEU A CA 1
ATOM 722 C C . LEU A 1 88 ? 9.234 4.599 -37.894 1.00 84.50 88 LEU A C 1
ATOM 724 O O . LEU A 1 88 ? 8.305 3.823 -37.683 1.00 84.50 88 LEU A O 1
ATOM 728 N N . HIS A 1 89 ? 9.337 5.289 -39.033 1.00 85.38 89 HIS A N 1
ATOM 729 C CA . HIS A 1 89 ? 8.402 5.114 -40.140 1.00 85.38 89 HIS A CA 1
ATOM 730 C C . HIS A 1 89 ? 8.493 3.712 -40.757 1.00 85.38 89 HIS A C 1
ATOM 732 O O . HIS A 1 89 ? 7.473 3.049 -40.913 1.00 85.38 89 HIS A O 1
ATOM 738 N N . GLU A 1 90 ? 9.703 3.240 -41.065 1.00 86.19 90 GLU A N 1
ATOM 739 C CA . GLU A 1 90 ? 9.937 1.916 -41.659 1.00 86.19 90 GLU A CA 1
ATOM 740 C C . GLU A 1 90 ? 9.498 0.764 -40.740 1.00 86.19 90 GLU A C 1
ATOM 742 O O . GLU A 1 90 ? 8.964 -0.230 -41.223 1.00 86.19 90 GLU A O 1
ATOM 747 N N . THR A 1 91 ? 9.723 0.894 -39.428 1.00 80.62 91 THR A N 1
ATOM 748 C CA . THR A 1 91 ? 9.490 -0.186 -38.449 1.00 80.62 91 THR A CA 1
ATOM 749 C C . THR A 1 91 ? 8.052 -0.195 -37.932 1.00 80.62 91 THR A C 1
ATOM 751 O O . THR A 1 91 ? 7.446 -1.256 -37.822 1.00 80.62 91 THR A O 1
ATOM 754 N N . TYR A 1 92 ? 7.494 0.983 -37.634 1.00 77.44 92 TYR A N 1
ATOM 755 C CA . TYR A 1 92 ? 6.212 1.121 -36.931 1.00 77.44 92 TYR A CA 1
ATOM 756 C C . TYR A 1 92 ? 5.145 1.888 -37.725 1.00 77.44 92 TYR A C 1
ATOM 758 O O . TYR A 1 92 ? 4.042 2.107 -37.228 1.00 77.44 92 TYR A O 1
ATOM 766 N N . GLY A 1 93 ? 5.446 2.341 -38.946 1.00 80.44 93 GLY A N 1
ATOM 767 C CA . GLY A 1 93 ? 4.512 3.117 -39.769 1.00 80.44 93 GLY A CA 1
ATOM 768 C C . GLY A 1 93 ? 4.271 4.549 -39.275 1.00 80.44 93 GLY A C 1
ATOM 769 O O . GLY A 1 93 ? 3.317 5.196 -39.709 1.00 80.44 93 GLY A O 1
ATOM 770 N N . TRP A 1 94 ? 5.108 5.070 -38.372 1.00 81.00 94 TRP A N 1
ATOM 771 C CA . TRP A 1 94 ? 4.906 6.392 -37.768 1.00 81.00 94 TRP A CA 1
ATOM 772 C C . TRP A 1 94 ? 5.022 7.518 -38.790 1.00 81.00 94 TRP A C 1
ATOM 774 O O . TRP A 1 94 ? 5.856 7.486 -39.693 1.00 81.00 94 TRP A O 1
ATOM 784 N N . THR A 1 95 ? 4.192 8.550 -38.644 1.00 75.62 95 THR A N 1
ATOM 785 C CA . THR A 1 95 ? 4.167 9.685 -39.581 1.00 75.62 95 THR A CA 1
ATOM 786 C C . THR A 1 95 ? 4.713 10.958 -38.939 1.00 75.62 95 THR A C 1
ATOM 788 O O . THR A 1 95 ? 4.522 11.202 -37.746 1.00 75.62 95 THR A O 1
ATOM 791 N N . LYS A 1 96 ? 5.364 11.813 -39.745 1.00 66.50 96 LYS A N 1
ATOM 792 C CA . LYS A 1 96 ? 5.959 13.088 -39.289 1.00 66.50 96 LYS A CA 1
ATOM 793 C C . LYS A 1 96 ? 4.943 14.041 -38.638 1.00 66.50 96 LYS A C 1
ATOM 795 O O . LYS A 1 96 ? 5.307 14.802 -37.750 1.00 66.50 96 LYS A O 1
ATOM 800 N N . ASN A 1 97 ? 3.670 13.956 -39.036 1.00 66.19 97 ASN A N 1
ATOM 801 C CA . ASN A 1 97 ? 2.589 14.821 -38.545 1.00 66.19 97 ASN A CA 1
ATOM 802 C C . ASN A 1 97 ? 1.849 14.257 -37.313 1.00 66.19 97 ASN A C 1
ATOM 804 O O . ASN A 1 97 ? 0.865 14.853 -36.875 1.00 66.19 97 ASN A O 1
ATOM 808 N N . ARG A 1 98 ? 2.268 13.100 -36.779 1.00 66.38 98 ARG A N 1
ATOM 809 C CA . ARG A 1 98 ? 1.653 12.454 -35.607 1.00 66.38 98 ARG A CA 1
ATOM 810 C C . ARG A 1 98 ? 2.703 12.064 -34.568 1.00 66.38 98 ARG A C 1
ATOM 812 O O . ARG A 1 98 ? 3.102 12.916 -33.780 1.00 66.38 98 ARG A O 1
ATOM 819 N N . GLU A 1 99 ? 3.137 10.802 -34.543 1.00 66.88 99 GLU A N 1
ATOM 820 C CA . GLU A 1 99 ? 4.000 10.270 -33.483 1.00 66.88 99 GLU A CA 1
ATOM 821 C C . GLU A 1 99 ? 5.454 10.759 -33.592 1.00 66.88 99 GLU A C 1
ATOM 823 O O . GLU A 1 99 ? 6.067 11.052 -32.571 1.00 66.88 99 GLU A O 1
ATOM 828 N N . ALA A 1 100 ? 5.986 10.949 -34.806 1.00 65.88 100 ALA A N 1
ATOM 829 C CA . ALA A 1 100 ? 7.401 11.269 -35.043 1.00 65.88 100 ALA A CA 1
ATOM 830 C C . ALA A 1 100 ? 7.727 12.781 -35.098 1.00 65.88 100 ALA A C 1
ATOM 832 O O . ALA A 1 100 ? 8.729 13.181 -35.701 1.00 65.88 100 ALA A O 1
ATOM 833 N N . ARG A 1 101 ? 6.884 13.642 -34.508 1.00 81.19 101 ARG A N 1
ATOM 834 C CA . ARG A 1 101 ? 7.137 15.093 -34.415 1.00 81.19 101 ARG A CA 1
ATOM 835 C C . ARG A 1 101 ? 8.403 15.358 -33.592 1.00 81.19 101 ARG A C 1
ATOM 837 O O . ARG A 1 101 ? 8.655 14.657 -32.615 1.00 81.19 101 ARG A O 1
ATOM 844 N N . HIS A 1 102 ? 9.163 16.396 -33.954 1.00 86.12 102 HIS A N 1
ATOM 845 C CA . HIS A 1 102 ? 10.396 16.773 -33.251 1.00 86.12 102 HIS A CA 1
ATOM 846 C C . HIS A 1 102 ? 10.170 16.939 -31.736 1.00 86.12 102 HIS A C 1
ATOM 848 O O . HIS A 1 102 ? 10.910 16.345 -30.965 1.00 86.12 102 HIS A O 1
ATOM 854 N N . ASP A 1 103 ? 9.089 17.602 -31.308 1.00 86.12 103 ASP A N 1
ATOM 855 C CA . ASP A 1 103 ? 8.708 17.707 -29.886 1.00 86.12 103 ASP A CA 1
ATOM 856 C C . ASP A 1 103 ? 8.651 16.358 -29.150 1.00 86.12 103 ASP A C 1
ATOM 858 O O . ASP A 1 103 ? 9.215 16.222 -28.065 1.00 86.12 103 ASP A O 1
ATOM 862 N N . ASN A 1 104 ? 7.997 15.350 -29.735 1.00 85.38 104 ASN A N 1
ATOM 863 C CA . ASN A 1 104 ? 7.842 14.039 -29.099 1.00 85.38 104 ASN A CA 1
ATOM 864 C C . ASN A 1 104 ? 9.188 13.320 -29.000 1.00 85.38 104 ASN A C 1
ATOM 866 O O . ASN A 1 104 ? 9.536 12.807 -27.941 1.00 85.38 104 ASN A O 1
ATOM 870 N N . ILE A 1 105 ? 9.965 13.329 -30.088 1.00 87.44 105 ILE A N 1
ATOM 871 C CA . ILE A 1 105 ? 11.270 12.661 -30.136 1.00 87.44 105 ILE A CA 1
ATOM 872 C C . ILE A 1 105 ? 12.239 13.304 -29.143 1.00 87.44 105 ILE A C 1
ATOM 874 O O . ILE A 1 105 ? 12.903 12.594 -28.391 1.00 87.44 105 ILE A O 1
ATOM 878 N N . ILE A 1 106 ? 12.292 14.637 -29.096 1.00 89.12 106 ILE A N 1
ATOM 879 C CA . ILE A 1 106 ? 13.122 15.361 -28.131 1.00 89.12 106 ILE A CA 1
ATOM 880 C C . ILE A 1 106 ? 12.653 15.077 -26.705 1.00 89.12 106 ILE A C 1
ATOM 882 O O . ILE A 1 106 ? 13.492 14.824 -25.849 1.00 89.12 106 ILE A O 1
ATOM 886 N N . THR A 1 107 ? 11.341 15.015 -26.457 1.00 88.38 107 THR A N 1
ATOM 887 C CA . THR A 1 107 ? 10.793 14.637 -25.145 1.00 88.38 107 THR A CA 1
ATOM 888 C C . THR A 1 107 ? 11.248 13.236 -24.726 1.00 88.38 107 THR A C 1
ATOM 890 O O . THR A 1 107 ? 11.708 13.060 -23.600 1.00 88.38 107 THR A O 1
ATOM 893 N N . TRP A 1 108 ? 11.192 12.248 -25.626 1.00 88.38 108 TRP A N 1
ATOM 894 C CA . TRP A 1 108 ? 11.676 10.888 -25.364 1.00 88.38 108 TRP A CA 1
ATOM 895 C C . TRP A 1 108 ? 13.164 10.863 -25.035 1.00 88.38 108 TRP A C 1
ATOM 897 O O . TRP A 1 108 ? 13.553 10.314 -24.008 1.00 88.38 108 TRP A O 1
ATOM 907 N N . ILE A 1 109 ? 13.998 11.495 -25.861 1.00 88.31 109 ILE A N 1
ATOM 908 C CA . ILE A 1 109 ? 15.446 11.538 -25.628 1.00 88.31 109 ILE A CA 1
ATOM 909 C C . ILE A 1 109 ? 15.749 12.245 -24.303 1.00 88.31 109 ILE A C 1
ATOM 911 O O . ILE A 1 109 ? 16.562 11.753 -23.528 1.00 88.31 109 ILE A O 1
ATOM 915 N N . ASN A 1 110 ? 15.056 13.346 -23.998 1.00 88.62 110 ASN A N 1
ATOM 916 C CA . ASN A 1 110 ? 15.221 14.084 -22.745 1.00 88.62 110 ASN A CA 1
ATOM 917 C C . ASN A 1 110 ? 14.978 13.205 -21.519 1.00 88.62 110 ASN A C 1
ATOM 919 O O . ASN A 1 110 ? 15.691 13.334 -20.529 1.00 88.62 110 ASN A O 1
ATOM 923 N N . THR A 1 111 ? 14.043 12.254 -21.599 1.00 88.12 111 THR A N 1
ATOM 924 C CA . THR A 1 111 ? 13.772 11.343 -20.479 1.00 88.12 111 THR A CA 1
ATOM 925 C C . THR A 1 111 ? 14.934 10.405 -20.148 1.00 88.12 111 THR A C 1
ATOM 927 O O . THR A 1 111 ? 15.066 10.027 -18.988 1.00 88.12 111 THR A O 1
ATOM 930 N N . LEU A 1 112 ? 15.818 10.093 -21.104 1.00 85.44 112 LEU A N 1
ATOM 931 C CA . LEU A 1 112 ? 17.024 9.288 -20.854 1.00 85.44 112 LEU A CA 1
ATOM 932 C C . LEU A 1 112 ? 18.061 10.034 -20.004 1.00 85.44 112 LEU A C 1
ATOM 934 O O . LEU A 1 112 ? 18.834 9.408 -19.286 1.00 85.44 112 LEU A O 1
ATOM 938 N N . PHE A 1 113 ? 18.077 11.365 -20.086 1.00 84.56 113 PHE A N 1
ATOM 939 C CA . PHE A 1 113 ? 19.025 12.215 -19.363 1.00 84.56 113 PHE A CA 1
ATOM 940 C C . PHE A 1 113 ? 18.433 12.829 -18.096 1.00 84.56 113 PHE A C 1
ATOM 942 O O . PHE A 1 113 ? 19.178 13.330 -17.259 1.00 84.56 113 PHE A O 1
ATOM 949 N N . GLU A 1 114 ? 17.110 12.807 -17.950 1.00 85.88 114 GLU A N 1
ATOM 950 C CA . GLU A 1 114 ? 16.423 13.367 -16.795 1.00 85.88 114 GLU A CA 1
ATOM 951 C C . GLU A 1 114 ? 16.590 12.446 -15.566 1.00 85.88 114 GLU A C 1
ATOM 953 O O . GLU A 1 114 ? 16.072 11.317 -15.553 1.00 85.88 114 GLU A O 1
ATOM 958 N N . PRO A 1 115 ? 17.310 12.900 -14.516 1.00 78.19 115 PRO A N 1
ATOM 959 C CA . PRO A 1 115 ? 17.544 12.100 -13.317 1.00 78.19 115 PRO A CA 1
ATOM 960 C C . PRO A 1 115 ? 16.269 11.905 -12.490 1.00 78.19 115 PRO A C 1
ATOM 962 O O . PRO A 1 115 ? 16.138 10.908 -11.777 1.00 78.19 115 PRO A O 1
ATOM 965 N N . SER A 1 116 ? 15.309 12.831 -12.571 1.00 83.38 116 SER A N 1
ATOM 966 C CA . SER A 1 116 ? 14.036 12.708 -11.875 1.00 83.38 116 SER A CA 1
ATOM 967 C C . SER A 1 116 ? 13.106 11.751 -12.615 1.00 83.38 116 SER A C 1
ATOM 969 O O . SER A 1 116 ? 12.432 12.119 -13.578 1.00 83.38 116 SER A O 1
ATOM 971 N N . THR A 1 117 ? 12.971 10.530 -12.092 1.00 84.31 117 THR A N 1
ATOM 972 C CA . THR A 1 117 ? 11.969 9.550 -12.550 1.00 84.31 117 THR A CA 1
ATOM 973 C C . THR A 1 117 ? 10.571 10.166 -12.644 1.00 84.31 117 THR A C 1
ATOM 975 O O . THR A 1 117 ? 9.844 9.914 -13.601 1.00 84.31 117 THR A O 1
ATOM 978 N N . THR A 1 118 ? 10.209 11.036 -11.698 1.00 83.12 118 THR A N 1
ATOM 979 C CA . THR A 1 118 ? 8.932 11.759 -11.721 1.00 83.12 118 THR A CA 1
ATOM 980 C C . THR A 1 118 ? 8.780 12.625 -12.978 1.00 83.12 118 THR A C 1
ATOM 982 O O . THR A 1 118 ? 7.760 12.528 -13.660 1.00 83.12 118 THR A O 1
ATOM 985 N N . GLN A 1 119 ? 9.775 13.454 -13.310 1.00 83.25 119 GLN A N 1
ATOM 986 C CA . GLN A 1 119 ? 9.713 14.332 -14.487 1.00 83.25 119 GLN A CA 1
ATOM 987 C C . GLN A 1 119 ? 9.724 13.540 -15.797 1.00 83.25 119 GLN A C 1
ATOM 989 O O . GLN A 1 119 ? 8.989 13.896 -16.725 1.00 83.25 119 GLN A O 1
ATOM 994 N N . CYS A 1 120 ? 10.473 12.433 -15.859 1.00 86.00 120 CYS A N 1
ATOM 995 C CA . CYS A 1 120 ? 10.426 11.513 -16.996 1.00 86.00 120 CYS A CA 1
ATOM 996 C C . CYS A 1 120 ? 9.008 11.007 -17.234 1.00 86.00 120 CYS A C 1
ATOM 998 O O . CYS A 1 120 ? 8.466 11.161 -18.326 1.00 86.00 120 CYS A O 1
ATOM 1000 N N . LEU A 1 121 ? 8.380 10.441 -16.202 1.00 85.38 121 LEU A N 1
ATOM 1001 C CA . LEU A 1 121 ? 7.054 9.849 -16.337 1.00 85.38 121 LEU A CA 1
ATOM 1002 C C . LEU A 1 121 ? 5.998 10.899 -16.688 1.00 85.38 121 LEU A C 1
ATOM 1004 O O . LEU A 1 121 ? 5.185 10.657 -17.576 1.00 85.38 121 LEU A O 1
ATOM 1008 N N . ILE A 1 122 ? 6.041 12.084 -16.066 1.00 82.69 122 ILE A N 1
ATOM 1009 C CA . ILE A 1 122 ? 5.154 13.207 -16.416 1.00 82.69 122 ILE A CA 1
ATOM 1010 C C . ILE A 1 122 ? 5.282 13.544 -17.902 1.00 82.69 122 ILE A C 1
ATOM 1012 O O . ILE A 1 122 ? 4.272 13.680 -18.594 1.00 82.69 122 ILE A O 1
ATOM 1016 N N . SER A 1 123 ? 6.513 13.641 -18.400 1.00 81.44 123 SER A N 1
ATOM 1017 C CA . SER A 1 123 ? 6.790 13.968 -19.801 1.00 81.44 123 SER A CA 1
ATOM 1018 C C . SER A 1 123 ? 6.280 12.884 -20.757 1.00 81.44 123 SER A C 1
ATOM 1020 O O . SER A 1 123 ? 5.784 13.194 -21.840 1.00 81.44 123 SER A O 1
ATOM 1022 N N . LEU A 1 124 ? 6.327 11.617 -20.339 1.00 82.69 124 LEU A N 1
ATOM 1023 C CA . LEU A 1 124 ? 5.899 10.475 -21.148 1.00 82.69 124 LEU A CA 1
ATOM 1024 C C . LEU A 1 124 ? 4.398 10.194 -21.090 1.00 82.69 124 LEU A C 1
ATOM 1026 O O . LEU A 1 124 ? 3.864 9.680 -22.065 1.00 82.69 124 LEU A O 1
ATOM 1030 N N . THR A 1 125 ? 3.688 10.586 -20.026 1.00 73.44 125 THR A N 1
ATOM 1031 C CA . THR A 1 125 ? 2.239 10.317 -19.876 1.00 73.44 125 THR A CA 1
ATOM 1032 C C . THR A 1 125 ? 1.363 10.882 -21.000 1.00 73.44 125 THR A C 1
ATOM 1034 O O . THR A 1 125 ? 0.247 10.414 -21.204 1.00 73.44 125 THR A O 1
ATOM 1037 N N . LYS A 1 126 ? 1.853 11.884 -21.742 1.00 71.44 126 LYS A N 1
ATOM 1038 C CA . LYS A 1 126 ? 1.159 12.483 -22.894 1.00 71.44 126 LYS A CA 1
ATOM 1039 C C . LYS A 1 126 ? 1.495 11.806 -24.230 1.00 71.44 126 LYS A C 1
ATOM 1041 O O . LYS A 1 126 ? 0.897 12.151 -25.251 1.00 71.44 126 LYS A O 1
ATOM 1046 N N . SER A 1 127 ? 2.459 10.888 -24.246 1.00 75.25 127 SER A N 1
ATOM 1047 C CA . SER A 1 127 ? 2.881 10.182 -25.455 1.00 75.25 127 SER A CA 1
ATOM 1048 C C . SER A 1 127 ? 1.870 9.095 -25.807 1.00 75.25 127 SER A C 1
ATOM 1050 O O . SER A 1 127 ? 1.464 8.319 -24.953 1.00 75.25 127 SER A O 1
ATOM 1052 N N . LYS A 1 128 ? 1.463 9.025 -27.080 1.00 74.94 128 LYS A N 1
ATOM 1053 C CA . LYS A 1 128 ? 0.574 7.951 -27.563 1.00 74.94 128 LYS A CA 1
ATOM 1054 C C . LYS A 1 128 ? 1.281 6.604 -27.679 1.00 74.94 128 LYS A C 1
ATOM 1056 O O . LYS A 1 128 ? 0.629 5.573 -27.602 1.00 74.94 128 LYS A O 1
ATOM 1061 N N . SER A 1 129 ? 2.588 6.636 -27.896 1.00 74.81 129 SER A N 1
ATOM 1062 C CA . SER A 1 129 ? 3.467 5.482 -28.027 1.00 74.81 129 SER A CA 1
ATOM 1063 C C . SER A 1 129 ? 4.823 5.828 -27.426 1.00 74.81 129 SER A C 1
ATOM 1065 O O . SER A 1 129 ? 5.214 7.001 -27.391 1.00 74.81 129 SER A O 1
ATOM 1067 N N . ILE A 1 130 ? 5.534 4.815 -26.943 1.00 77.62 130 ILE A N 1
ATOM 1068 C CA . ILE A 1 130 ? 6.842 4.969 -26.308 1.00 77.62 130 ILE A CA 1
ATOM 1069 C C . ILE A 1 130 ? 7.790 3.980 -26.986 1.00 77.62 130 ILE A C 1
ATOM 1071 O O . ILE A 1 130 ? 7.476 2.795 -27.015 1.00 77.62 130 ILE A O 1
ATOM 1075 N N . PRO A 1 131 ? 8.926 4.426 -27.551 1.00 77.81 131 PRO A N 1
ATOM 1076 C CA . PRO A 1 131 ? 9.897 3.502 -28.127 1.00 77.81 131 PRO A CA 1
ATOM 1077 C C . PRO A 1 131 ? 10.426 2.515 -27.077 1.00 77.81 131 PRO A C 1
ATOM 1079 O O . PRO A 1 131 ? 10.735 2.928 -25.957 1.00 77.81 131 PRO A O 1
ATOM 1082 N N . ASP A 1 132 ? 10.628 1.254 -27.464 1.00 77.94 132 ASP A N 1
ATOM 1083 C CA . ASP A 1 132 ? 11.071 0.171 -26.571 1.00 77.94 132 ASP A CA 1
ATOM 1084 C C . ASP A 1 132 ? 12.306 0.540 -25.748 1.00 77.94 132 ASP A C 1
ATOM 1086 O O . ASP A 1 132 ? 12.365 0.263 -24.557 1.00 77.94 132 ASP A O 1
ATOM 1090 N N . ILE A 1 133 ? 13.277 1.240 -26.343 1.00 77.12 133 ILE A N 1
ATOM 1091 C CA . ILE A 1 133 ? 14.492 1.678 -25.642 1.00 77.12 133 ILE A CA 1
ATOM 1092 C C . ILE A 1 133 ? 14.209 2.642 -24.478 1.00 77.12 133 ILE A C 1
ATOM 1094 O O . ILE A 1 133 ? 14.873 2.572 -23.446 1.00 77.12 133 ILE A O 1
ATOM 1098 N N . ILE A 1 134 ? 13.202 3.508 -24.617 1.00 81.19 134 ILE A N 1
ATOM 1099 C CA . ILE A 1 134 ? 12.765 4.429 -23.561 1.00 81.19 134 ILE A CA 1
ATOM 1100 C C . ILE A 1 134 ? 12.020 3.646 -22.484 1.00 81.19 134 ILE A C 1
ATOM 1102 O O . ILE A 1 134 ? 12.270 3.832 -21.296 1.00 81.19 134 ILE A O 1
ATOM 1106 N N . ALA A 1 135 ? 11.145 2.725 -22.893 1.00 79.94 135 ALA A N 1
ATOM 1107 C CA . ALA A 1 135 ? 10.481 1.821 -21.967 1.00 79.94 135 ALA A CA 1
ATOM 1108 C C . ALA A 1 135 ? 11.502 0.998 -21.163 1.00 79.94 135 ALA A C 1
ATOM 1110 O O . ALA A 1 135 ? 11.409 0.955 -19.941 1.00 79.94 135 ALA A O 1
ATOM 1111 N N . TYR A 1 136 ? 12.523 0.420 -21.803 1.00 77.50 136 TYR A N 1
ATOM 1112 C CA . TYR A 1 136 ? 13.575 -0.358 -21.144 1.00 77.50 136 TYR A CA 1
ATOM 1113 C C . TYR A 1 136 ? 14.347 0.427 -20.086 1.00 77.50 136 TYR A C 1
ATOM 1115 O O . TYR A 1 136 ? 14.670 -0.151 -19.044 1.00 77.50 136 TYR A O 1
ATOM 1123 N N . ASP A 1 137 ? 14.635 1.706 -20.331 1.00 81.06 137 ASP A N 1
ATOM 1124 C CA . ASP A 1 137 ? 15.238 2.588 -19.330 1.00 81.06 137 ASP A CA 1
ATOM 1125 C C . ASP A 1 137 ? 14.311 2.756 -18.116 1.00 81.06 137 ASP A C 1
ATOM 1127 O O . ASP A 1 137 ? 14.718 2.509 -16.979 1.00 81.06 137 ASP A O 1
ATOM 1131 N N . LEU A 1 138 ? 13.026 3.047 -18.344 1.00 77.94 138 LEU A N 1
ATOM 1132 C CA . LEU A 1 138 ? 12.028 3.141 -17.271 1.00 77.94 138 LEU A CA 1
ATOM 1133 C C . LEU A 1 138 ? 11.917 1.826 -16.483 1.00 77.94 138 LEU A C 1
ATOM 1135 O O . LEU A 1 138 ? 11.925 1.839 -15.255 1.00 77.94 138 LEU A O 1
ATOM 1139 N N . LEU A 1 139 ? 11.927 0.671 -17.162 1.00 74.19 139 LEU A N 1
ATOM 1140 C CA . LEU A 1 139 ? 11.912 -0.655 -16.527 1.00 74.19 139 LEU A CA 1
ATOM 1141 C C . LEU A 1 139 ? 13.105 -0.887 -15.576 1.00 74.19 139 LEU A C 1
ATOM 1143 O O . LEU A 1 139 ? 13.107 -1.867 -14.826 1.00 74.19 139 LEU A O 1
ATOM 1147 N N . GLN A 1 140 ? 14.174 -0.087 -15.645 1.00 75.75 140 GLN A N 1
ATOM 1148 C CA . GLN A 1 140 ? 15.325 -0.171 -14.736 1.00 75.75 140 GLN A CA 1
ATOM 1149 C C . GLN A 1 140 ? 15.190 0.733 -13.506 1.00 75.75 140 GLN A C 1
ATOM 1151 O O . GLN A 1 140 ? 15.845 0.476 -12.492 1.00 75.75 140 GLN A O 1
ATOM 1156 N N . ARG A 1 141 ? 14.335 1.758 -13.550 1.00 80.12 141 ARG A N 1
ATOM 1157 C CA . ARG A 1 141 ? 14.177 2.706 -12.444 1.00 80.12 141 ARG A CA 1
ATOM 1158 C C . ARG A 1 141 ? 13.267 2.110 -11.369 1.00 80.12 141 ARG A C 1
ATOM 1160 O O . ARG A 1 141 ? 12.222 1.526 -11.654 1.00 80.12 141 ARG A O 1
ATOM 1167 N N . ARG A 1 142 ? 13.661 2.253 -10.102 1.00 76.75 142 ARG A N 1
ATOM 1168 C CA . ARG A 1 142 ? 12.842 1.830 -8.956 1.00 76.75 142 ARG A CA 1
ATOM 1169 C C . ARG A 1 142 ? 11.926 2.963 -8.521 1.00 76.75 142 ARG A C 1
ATOM 1171 O O . ARG A 1 142 ? 12.344 4.113 -8.472 1.00 76.75 142 ARG A O 1
ATOM 1178 N N . ILE A 1 143 ? 10.699 2.605 -8.163 1.00 82.12 143 ILE A N 1
ATOM 1179 C CA . ILE A 1 143 ? 9.722 3.529 -7.593 1.00 82.12 143 ILE A CA 1
ATOM 1180 C C . ILE A 1 143 ? 10.174 3.891 -6.178 1.00 82.12 143 ILE A C 1
ATOM 1182 O O . ILE A 1 143 ? 10.295 3.008 -5.327 1.00 82.12 143 ILE A O 1
ATOM 1186 N N . SER A 1 144 ? 10.418 5.173 -5.925 1.00 75.88 144 SER A N 1
ATOM 1187 C CA . SER A 1 144 ? 10.905 5.662 -4.631 1.00 75.88 144 SER A CA 1
ATOM 1188 C C . SER A 1 144 ? 9.805 6.278 -3.764 1.00 75.88 144 SER A C 1
ATOM 1190 O O . SER A 1 144 ? 9.898 6.256 -2.539 1.00 75.88 144 SER A O 1
ATOM 1192 N N . ASN A 1 145 ? 8.741 6.801 -4.378 1.00 76.38 145 ASN A N 1
ATOM 1193 C CA . ASN A 1 145 ? 7.698 7.552 -3.681 1.00 76.38 145 ASN A CA 1
ATOM 1194 C C . ASN A 1 145 ? 6.305 7.384 -4.324 1.00 76.38 145 ASN A C 1
ATOM 1196 O O . ASN A 1 145 ? 6.143 6.787 -5.387 1.00 76.38 145 ASN A O 1
ATOM 1200 N N . GLU A 1 146 ? 5.279 7.905 -3.644 1.00 78.94 146 GLU A N 1
ATOM 1201 C CA . GLU A 1 146 ? 3.864 7.791 -4.044 1.00 78.94 146 GLU A CA 1
ATOM 1202 C C . GLU A 1 146 ? 3.548 8.503 -5.368 1.00 78.94 146 GLU A C 1
ATOM 1204 O O . GLU A 1 146 ? 2.715 8.030 -6.143 1.00 78.94 146 GLU A O 1
ATOM 1209 N N . LEU A 1 147 ? 4.230 9.613 -5.657 1.00 80.56 147 LEU A N 1
ATOM 1210 C CA . LEU A 1 147 ? 4.033 10.366 -6.892 1.00 80.56 147 LEU A CA 1
ATOM 1211 C C . LEU A 1 147 ? 4.569 9.592 -8.102 1.00 80.56 147 LEU A C 1
ATOM 1213 O O . LEU A 1 147 ? 3.872 9.457 -9.106 1.00 80.56 147 LEU A O 1
ATOM 1217 N N . GLU A 1 148 ? 5.775 9.035 -7.985 1.00 85.25 148 GLU A N 1
ATOM 1218 C CA . GLU A 1 148 ? 6.362 8.160 -9.004 1.00 85.25 148 GLU A CA 1
ATOM 1219 C C . GLU A 1 148 ? 5.500 6.935 -9.248 1.00 85.25 148 GLU A C 1
ATOM 1221 O O . GLU A 1 148 ? 5.246 6.595 -10.400 1.00 85.25 148 GLU A O 1
ATOM 1226 N N . TYR A 1 149 ? 5.010 6.308 -8.176 1.00 87.06 149 TYR A N 1
ATOM 1227 C CA . TYR A 1 149 ? 4.111 5.169 -8.282 1.00 87.06 149 TYR A CA 1
ATOM 1228 C C . TYR A 1 149 ? 2.871 5.515 -9.109 1.00 87.06 149 TYR A C 1
ATOM 1230 O O . TYR A 1 149 ? 2.538 4.785 -10.037 1.00 87.06 149 TYR A O 1
ATOM 1238 N N . LYS A 1 150 ? 2.218 6.649 -8.820 1.00 84.88 150 LYS A N 1
ATOM 1239 C CA . LYS A 1 150 ? 1.022 7.090 -9.548 1.00 84.88 150 LYS A CA 1
ATOM 1240 C C . LYS A 1 150 ? 1.292 7.223 -11.046 1.00 84.88 150 LYS A C 1
ATOM 1242 O O . LYS A 1 150 ? 0.513 6.725 -11.853 1.00 84.88 150 LYS A O 1
ATOM 1247 N N . TYR A 1 151 ? 2.387 7.881 -11.423 1.00 86.44 151 TYR A N 1
ATOM 1248 C CA . TYR A 1 151 ? 2.705 8.061 -12.837 1.00 86.44 151 TYR A CA 1
ATOM 1249 C C . TYR A 1 151 ? 3.155 6.766 -13.513 1.00 86.44 151 TYR A C 1
ATOM 1251 O O . TYR A 1 151 ? 2.760 6.523 -14.649 1.00 86.44 151 TYR A O 1
ATOM 1259 N N . TYR A 1 152 ? 3.916 5.912 -12.824 1.00 88.31 152 TYR A N 1
ATOM 1260 C CA . TYR A 1 152 ? 4.265 4.589 -13.339 1.00 88.31 152 TYR A CA 1
ATOM 1261 C C . TYR A 1 152 ? 3.036 3.721 -13.549 1.00 88.31 152 TYR A C 1
ATOM 1263 O O . TYR A 1 152 ? 2.951 3.021 -14.550 1.00 88.31 152 TYR A O 1
ATOM 1271 N N . PHE A 1 153 ? 2.092 3.765 -12.615 1.00 88.31 153 PHE A N 1
ATOM 1272 C CA . PHE A 1 153 ? 0.861 3.003 -12.700 1.00 88.31 153 PHE A CA 1
ATOM 1273 C C . PHE A 1 153 ? 0.012 3.454 -13.890 1.00 88.31 153 PHE A C 1
ATOM 1275 O O . PHE A 1 153 ? -0.436 2.613 -14.661 1.00 88.31 153 PHE A O 1
ATOM 1282 N N . GLU A 1 154 ? -0.167 4.764 -14.085 1.00 86.56 154 GLU A N 1
ATOM 1283 C CA . GLU A 1 154 ? -0.877 5.302 -15.255 1.00 86.56 154 GLU A CA 1
ATOM 1284 C C . GLU A 1 154 ? -0.161 4.962 -16.568 1.00 86.56 154 GLU A C 1
ATOM 1286 O O . GLU A 1 154 ? -0.798 4.534 -17.529 1.00 86.56 154 GLU A O 1
ATOM 1291 N N . LEU A 1 155 ? 1.170 5.077 -16.603 1.00 87.00 155 LEU A N 1
ATOM 1292 C CA . LEU A 1 155 ? 1.966 4.674 -17.761 1.00 87.00 155 LEU A CA 1
ATOM 1293 C C . LEU A 1 155 ? 1.766 3.187 -18.078 1.00 87.00 155 LEU A C 1
ATOM 1295 O O . LEU A 1 155 ? 1.471 2.820 -19.212 1.00 87.00 155 LEU A O 1
ATOM 1299 N N . TYR A 1 156 ? 1.883 2.341 -17.055 1.00 86.62 156 TYR A N 1
ATOM 1300 C CA . TYR A 1 156 ? 1.708 0.902 -17.171 1.00 86.62 156 TYR A CA 1
ATOM 1301 C C . TYR A 1 156 ? 0.292 0.544 -17.606 1.00 86.62 156 TYR A C 1
ATOM 1303 O O . TYR A 1 156 ? 0.119 -0.311 -18.459 1.00 86.62 156 TYR A O 1
ATOM 1311 N N . ARG A 1 157 ? -0.724 1.234 -17.092 1.00 86.06 157 ARG A N 1
ATOM 1312 C CA . ARG A 1 157 ? -2.120 1.055 -17.495 1.00 86.06 157 ARG A CA 1
ATOM 1313 C C . ARG A 1 157 ? -2.361 1.420 -18.961 1.00 86.06 157 ARG A C 1
ATOM 1315 O O . ARG A 1 157 ? -3.147 0.743 -19.615 1.00 86.06 157 ARG A O 1
ATOM 1322 N N . ASN A 1 158 ? -1.720 2.473 -19.463 1.00 84.31 158 ASN A N 1
ATOM 1323 C CA . ASN A 1 158 ? -1.905 2.941 -20.839 1.00 84.31 158 ASN A CA 1
ATOM 1324 C C . ASN A 1 158 ? -1.128 2.106 -21.868 1.00 84.31 158 ASN A C 1
ATOM 1326 O O . ASN A 1 158 ? -1.556 2.014 -23.015 1.00 84.31 158 ASN A O 1
ATOM 1330 N N . HIS A 1 159 ? -0.018 1.490 -21.454 1.00 82.94 159 HIS A N 1
ATOM 1331 C CA . HIS A 1 159 ? 0.909 0.762 -22.329 1.00 82.94 159 HIS A CA 1
ATOM 1332 C C . HIS A 1 159 ? 1.161 -0.681 -21.858 1.00 82.94 159 HIS A C 1
ATOM 1334 O O . HIS A 1 159 ? 2.236 -1.233 -22.089 1.00 82.94 159 HIS A O 1
ATOM 1340 N N . SER A 1 160 ? 0.204 -1.303 -21.159 1.00 81.50 160 SER A N 1
ATOM 1341 C CA . SER A 1 160 ? 0.423 -2.581 -20.460 1.00 81.50 160 SER A CA 1
ATOM 1342 C C . SER A 1 160 ? 0.837 -3.717 -21.386 1.00 81.50 160 SER A C 1
ATOM 1344 O O . SER A 1 160 ? 1.661 -4.534 -20.991 1.00 81.50 160 SER A O 1
ATOM 1346 N N . SER A 1 161 ? 0.292 -3.773 -22.602 1.00 80.12 161 SER A N 1
ATOM 1347 C CA . SER A 1 161 ? 0.619 -4.798 -23.599 1.00 80.12 161 SER A CA 1
ATOM 1348 C C . SER A 1 161 ? 2.094 -4.743 -24.013 1.00 80.12 161 SER A C 1
ATOM 1350 O O . SER A 1 161 ? 2.819 -5.727 -23.871 1.00 80.12 161 SER A O 1
ATOM 1352 N N . GLU A 1 162 ? 2.548 -3.571 -24.461 1.00 78.12 162 GLU A N 1
ATOM 1353 C CA . GLU A 1 162 ? 3.925 -3.302 -24.893 1.00 78.12 162 GLU A CA 1
ATOM 1354 C C . GLU A 1 162 ? 4.909 -3.484 -23.729 1.00 78.12 162 GLU A C 1
ATOM 1356 O O . GLU A 1 162 ? 5.880 -4.234 -23.829 1.00 78.12 162 GLU A O 1
ATOM 1361 N N . LEU A 1 163 ? 4.620 -2.867 -22.579 1.00 81.69 163 LEU A N 1
ATOM 1362 C CA . LEU A 1 163 ? 5.498 -2.917 -21.410 1.00 81.69 163 LEU A CA 1
ATOM 1363 C C . LEU A 1 163 ? 5.623 -4.324 -20.827 1.00 81.69 163 LEU A C 1
ATOM 1365 O O . LEU A 1 163 ? 6.717 -4.699 -20.415 1.00 81.69 163 LEU A O 1
ATOM 1369 N N . ASN A 1 164 ? 4.546 -5.115 -20.798 1.00 79.19 164 ASN A N 1
ATOM 1370 C CA . ASN A 1 164 ? 4.618 -6.490 -20.304 1.00 79.19 164 ASN A CA 1
ATOM 1371 C C . ASN A 1 164 ? 5.468 -7.376 -21.198 1.00 79.19 164 ASN A C 1
ATOM 1373 O O . ASN A 1 164 ? 6.269 -8.152 -20.679 1.00 79.19 164 ASN A O 1
ATOM 1377 N N . LEU A 1 165 ? 5.320 -7.258 -22.517 1.00 79.75 165 LEU A N 1
ATOM 1378 C CA . LEU A 1 165 ? 6.126 -8.026 -23.458 1.00 79.75 165 LEU A CA 1
ATOM 1379 C C . LEU A 1 165 ? 7.619 -7.713 -23.279 1.00 79.75 165 LEU A C 1
ATOM 1381 O O . LEU A 1 165 ? 8.421 -8.631 -23.109 1.00 79.75 165 LEU A O 1
ATOM 1385 N N . LEU A 1 166 ? 7.976 -6.428 -23.209 1.00 79.00 166 LEU A N 1
ATOM 1386 C CA . LEU A 1 166 ? 9.361 -5.992 -23.006 1.00 79.00 166 LEU A CA 1
ATOM 1387 C C . LEU A 1 166 ? 9.912 -6.385 -21.626 1.00 79.00 166 LEU A C 1
ATOM 1389 O O . LEU A 1 166 ? 11.061 -6.820 -21.516 1.00 79.00 166 LEU A O 1
ATOM 1393 N N . ASP A 1 167 ? 9.112 -6.269 -20.561 1.00 78.56 167 ASP A N 1
ATOM 1394 C CA . ASP A 1 167 ? 9.509 -6.666 -19.201 1.00 78.56 167 ASP A CA 1
ATOM 1395 C C . ASP A 1 167 ? 9.701 -8.192 -19.102 1.00 78.56 167 ASP A C 1
ATOM 1397 O O . ASP A 1 167 ? 10.631 -8.669 -18.446 1.00 78.56 167 ASP A O 1
ATOM 1401 N N . GLN A 1 168 ? 8.892 -8.978 -19.820 1.00 79.06 168 GLN A N 1
ATOM 1402 C CA . GLN A 1 168 ? 9.083 -10.424 -19.952 1.00 79.06 168 GLN A CA 1
ATOM 1403 C C . GLN A 1 168 ? 10.339 -10.788 -20.747 1.00 79.06 168 GLN A C 1
ATOM 1405 O O . GLN A 1 168 ? 11.070 -11.690 -20.337 1.00 79.06 168 GLN A O 1
ATOM 1410 N N . GLU A 1 169 ? 10.619 -10.103 -21.854 1.00 78.31 169 GLU A N 1
ATOM 1411 C CA . GLU A 1 169 ? 11.839 -10.316 -22.640 1.00 78.31 169 GLU A CA 1
ATOM 1412 C C . GLU A 1 169 ? 13.092 -9.988 -21.817 1.00 78.31 169 GLU A C 1
ATOM 1414 O O . GLU A 1 169 ? 14.035 -10.782 -21.754 1.00 78.31 169 GLU A O 1
ATOM 1419 N N . LYS A 1 170 ? 13.070 -8.868 -21.083 1.00 78.19 170 LYS A N 1
ATOM 1420 C CA . LYS A 1 170 ? 14.129 -8.500 -20.134 1.00 78.19 170 LYS A CA 1
ATOM 1421 C C . LYS A 1 170 ? 14.349 -9.594 -19.096 1.00 78.19 170 LYS A C 1
ATOM 1423 O O . LYS A 1 170 ? 15.487 -9.999 -18.854 1.00 78.19 170 LYS A O 1
ATOM 1428 N N . LEU A 1 171 ? 13.268 -10.084 -18.490 1.00 77.56 171 LEU A N 1
ATOM 1429 C CA . LEU A 1 171 ? 13.319 -11.168 -17.513 1.00 77.56 171 LEU A CA 1
ATOM 1430 C C . LEU A 1 171 ? 13.931 -12.437 -18.113 1.00 77.56 171 LEU A C 1
ATOM 1432 O O . LEU A 1 171 ? 14.784 -13.070 -17.488 1.00 77.56 171 LEU A O 1
ATOM 1436 N N . TYR A 1 172 ? 13.510 -12.800 -19.323 1.00 78.38 172 TYR A N 1
ATOM 1437 C CA . TYR A 1 172 ? 14.021 -13.957 -20.044 1.00 78.38 172 TYR A CA 1
ATOM 1438 C C . TYR A 1 172 ? 15.532 -13.852 -20.268 1.00 78.38 172 TYR A C 1
ATOM 1440 O O . TYR A 1 172 ? 16.262 -14.777 -19.911 1.00 78.38 172 TYR A O 1
ATOM 1448 N N . HIS A 1 173 ? 16.021 -12.715 -20.767 1.00 73.75 173 HIS A N 1
ATOM 1449 C CA . HIS A 1 173 ? 17.454 -12.492 -20.947 1.00 73.75 173 HIS A CA 1
ATOM 1450 C C . HIS A 1 173 ? 18.223 -12.538 -19.627 1.00 73.75 173 HIS A C 1
ATOM 1452 O O . HIS A 1 173 ? 19.242 -13.220 -19.547 1.00 73.75 173 HIS A O 1
ATOM 1458 N N . LEU A 1 174 ? 17.723 -11.901 -18.564 1.00 72.44 174 LEU A N 1
ATOM 1459 C CA . LEU A 1 174 ? 18.358 -11.970 -17.244 1.00 72.44 174 LEU A CA 1
ATOM 1460 C C . LEU A 1 174 ? 18.501 -13.419 -16.756 1.00 72.44 174 LEU A C 1
ATOM 1462 O O . LEU A 1 174 ? 19.572 -13.798 -16.288 1.00 72.44 174 LEU A O 1
ATOM 1466 N N . LYS A 1 175 ? 17.476 -14.258 -16.945 1.00 73.75 175 LYS A N 1
ATOM 1467 C CA . LYS A 1 175 ? 17.531 -15.693 -16.615 1.00 73.75 175 LYS A CA 1
ATOM 1468 C C . LYS A 1 175 ? 18.483 -16.499 -17.498 1.00 73.75 175 LYS A C 1
ATOM 1470 O O . LYS A 1 175 ? 18.981 -17.530 -17.061 1.00 73.75 175 LYS A O 1
ATOM 1475 N N . GLN A 1 176 ? 18.713 -16.086 -18.745 1.00 69.12 176 GLN A N 1
ATOM 1476 C CA . GLN A 1 176 ? 19.671 -16.768 -19.620 1.00 69.12 176 GLN A CA 1
ATOM 1477 C C . GLN A 1 176 ? 21.116 -16.575 -19.149 1.00 69.12 176 GLN A C 1
ATOM 1479 O O . GLN A 1 176 ? 21.922 -17.496 -19.289 1.00 69.12 176 GLN A O 1
ATOM 1484 N N . TYR A 1 177 ? 21.435 -15.395 -18.611 1.00 64.19 177 TYR A N 1
ATOM 1485 C CA . TYR A 1 177 ? 22.784 -15.047 -18.159 1.00 64.19 177 TYR A CA 1
ATOM 1486 C C . TYR A 1 177 ? 23.025 -15.348 -16.671 1.00 64.19 177 TYR A C 1
ATOM 1488 O O . TYR A 1 177 ? 24.167 -15.599 -16.290 1.00 64.19 177 TYR A O 1
ATOM 1496 N N . ASP A 1 178 ? 21.980 -15.368 -15.835 1.00 59.41 178 ASP A N 1
ATOM 1497 C CA . ASP A 1 178 ? 22.068 -15.780 -14.431 1.00 59.41 178 ASP A CA 1
ATOM 1498 C C . ASP A 1 178 ? 21.835 -17.294 -14.296 1.00 59.41 178 ASP A C 1
ATOM 1500 O O . ASP A 1 178 ? 20.713 -17.794 -14.352 1.00 59.41 178 ASP A O 1
ATOM 1504 N N . THR A 1 179 ? 22.919 -18.055 -14.122 1.00 54.72 179 THR A N 1
ATOM 1505 C CA . THR A 1 179 ? 22.854 -19.514 -13.939 1.00 54.72 179 THR A CA 1
ATOM 1506 C C . THR A 1 179 ? 22.458 -19.936 -12.519 1.00 54.72 179 THR A C 1
ATOM 1508 O O . THR A 1 179 ? 22.395 -21.138 -12.246 1.00 54.72 179 THR A O 1
ATOM 1511 N N . LYS A 1 180 ? 22.229 -18.992 -11.593 1.00 65.94 180 LYS A N 1
ATOM 1512 C CA . LYS A 1 180 ? 21.835 -19.268 -10.204 1.00 65.94 180 LYS A CA 1
ATOM 1513 C C . LYS A 1 180 ? 20.340 -19.017 -10.001 1.00 65.94 180 LYS A C 1
ATOM 1515 O O . LYS A 1 180 ? 19.737 -18.149 -10.620 1.00 65.94 180 LYS A O 1
ATOM 1520 N N . TYR A 1 181 ? 19.715 -19.777 -9.096 1.00 66.00 181 TYR A N 1
ATOM 1521 C CA . TYR A 1 181 ? 18.313 -19.540 -8.736 1.00 66.00 181 TYR A CA 1
ATOM 1522 C C . TYR A 1 181 ? 18.167 -18.208 -7.995 1.00 66.00 181 TYR A C 1
ATOM 1524 O O . TYR A 1 181 ? 18.465 -18.105 -6.794 1.00 66.00 181 TYR A O 1
ATOM 1532 N N . ASN A 1 182 ? 17.650 -17.214 -8.709 1.00 72.25 182 ASN A N 1
ATOM 1533 C CA . ASN A 1 182 ? 17.303 -15.911 -8.177 1.00 72.25 182 ASN A CA 1
ATOM 1534 C C . ASN A 1 182 ? 15.778 -15.728 -8.180 1.00 72.25 182 ASN A C 1
ATOM 1536 O O . ASN A 1 182 ? 15.167 -15.459 -9.212 1.00 72.25 182 ASN A O 1
ATOM 1540 N N . ARG A 1 183 ? 15.164 -15.852 -6.998 1.00 73.69 183 ARG A N 1
ATOM 1541 C CA . ARG A 1 183 ? 13.712 -15.720 -6.800 1.00 73.69 183 ARG A CA 1
ATOM 1542 C C . ARG A 1 183 ? 13.177 -14.348 -7.225 1.00 73.69 183 ARG A C 1
ATOM 1544 O O . ARG A 1 183 ? 12.042 -14.262 -7.683 1.00 73.69 183 ARG A O 1
ATOM 1551 N N . PHE A 1 184 ? 13.989 -13.290 -7.144 1.00 73.31 184 PHE A N 1
ATOM 1552 C CA . PHE A 1 184 ? 13.593 -11.951 -7.596 1.00 73.31 184 PHE A CA 1
ATOM 1553 C C . PHE A 1 184 ? 13.370 -11.876 -9.114 1.00 73.31 184 PHE A C 1
ATOM 1555 O O . PHE A 1 184 ? 12.705 -10.959 -9.580 1.00 73.31 184 PHE A O 1
ATOM 1562 N N . LEU A 1 185 ? 13.871 -12.858 -9.874 1.00 76.75 185 LEU A N 1
ATOM 1563 C CA . LEU A 1 185 ? 13.623 -13.016 -11.308 1.00 76.75 185 LEU A CA 1
ATOM 1564 C C . LEU A 1 185 ? 12.391 -13.893 -11.602 1.00 76.75 185 LEU A C 1
ATOM 1566 O O . LEU A 1 185 ? 12.151 -14.256 -12.752 1.00 76.75 185 LEU A O 1
ATOM 1570 N N . ASN A 1 186 ? 11.594 -14.282 -10.601 1.00 81.88 186 ASN A N 1
ATOM 1571 C CA . ASN A 1 186 ? 10.374 -15.053 -10.857 1.00 81.88 186 ASN A CA 1
ATOM 1572 C C . ASN A 1 186 ? 9.279 -14.184 -11.482 1.00 81.88 186 ASN A C 1
ATOM 1574 O O . ASN A 1 186 ? 8.572 -14.677 -12.355 1.00 81.88 186 ASN A O 1
ATOM 1578 N N . ILE A 1 187 ? 9.173 -12.915 -11.077 1.00 85.88 187 ILE A N 1
ATOM 1579 C CA . ILE A 1 187 ? 8.151 -11.957 -11.519 1.00 85.88 187 ILE A CA 1
ATOM 1580 C C . ILE A 1 187 ? 8.820 -10.872 -12.389 1.00 85.88 187 ILE A C 1
ATOM 1582 O O . ILE A 1 187 ? 9.938 -10.465 -12.064 1.00 85.88 187 ILE A O 1
ATOM 1586 N N . PRO A 1 188 ? 8.172 -10.386 -13.469 1.00 85.69 188 PRO A N 1
ATOM 1587 C CA . PRO A 1 188 ? 8.671 -9.252 -14.253 1.00 85.69 188 PRO A CA 1
ATOM 1588 C C . PRO A 1 188 ? 8.966 -8.029 -13.371 1.00 85.69 188 PRO A C 1
ATOM 1590 O O . PRO A 1 188 ? 8.255 -7.772 -12.397 1.00 85.69 188 PRO A O 1
ATOM 1593 N N . THR A 1 189 ? 10.054 -7.310 -13.653 1.00 82.56 189 THR A N 1
ATOM 1594 C CA . THR A 1 189 ? 10.646 -6.372 -12.683 1.00 82.56 189 THR A CA 1
ATOM 1595 C C . THR A 1 189 ? 9.776 -5.141 -12.475 1.00 82.56 189 THR A C 1
ATOM 1597 O O . THR A 1 189 ? 9.562 -4.738 -11.329 1.00 82.56 189 THR A O 1
ATOM 1600 N N . LEU A 1 190 ? 9.250 -4.550 -13.551 1.00 84.00 190 LEU A N 1
ATOM 1601 C CA . LEU A 1 190 ? 8.377 -3.382 -13.438 1.00 84.00 190 LEU A CA 1
ATOM 1602 C C . LEU A 1 190 ? 7.083 -3.755 -12.732 1.00 84.00 190 LEU A C 1
ATOM 1604 O O . LEU A 1 190 ? 6.679 -3.065 -11.792 1.00 84.00 190 LEU A O 1
ATOM 1608 N N . PHE A 1 191 ? 6.470 -4.866 -13.148 1.00 87.94 191 PHE A N 1
ATOM 1609 C CA . PHE A 1 191 ? 5.268 -5.349 -12.487 1.00 87.94 191 PHE A CA 1
ATOM 1610 C C . PHE A 1 191 ? 5.524 -5.595 -11.000 1.00 87.94 191 PHE A C 1
ATOM 1612 O O . PHE A 1 191 ? 4.744 -5.141 -10.171 1.00 87.94 191 PHE A O 1
ATOM 1619 N N . ASN A 1 192 ? 6.630 -6.255 -10.641 1.00 86.94 192 ASN A N 1
ATOM 1620 C CA . ASN A 1 192 ? 6.972 -6.510 -9.247 1.00 86.94 192 ASN A CA 1
ATOM 1621 C C . ASN A 1 192 ? 7.164 -5.201 -8.466 1.00 86.94 192 ASN A C 1
ATOM 1623 O O . ASN A 1 192 ? 6.641 -5.083 -7.367 1.00 86.94 192 ASN A O 1
ATOM 1627 N N . ASN A 1 193 ? 7.836 -4.190 -9.024 1.00 86.56 193 ASN A N 1
ATOM 1628 C CA . ASN A 1 193 ? 8.000 -2.893 -8.357 1.00 86.56 193 ASN A CA 1
ATOM 1629 C C . ASN A 1 193 ? 6.646 -2.228 -8.060 1.00 86.56 193 ASN A C 1
ATOM 1631 O O . ASN A 1 193 ? 6.401 -1.806 -6.929 1.00 86.56 193 ASN A O 1
ATOM 1635 N N . LEU A 1 194 ? 5.751 -2.177 -9.053 1.00 89.06 194 LEU A N 1
ATOM 1636 C CA . LEU A 1 194 ? 4.385 -1.670 -8.885 1.00 89.06 194 LEU A CA 1
ATOM 1637 C C . LEU A 1 194 ? 3.602 -2.500 -7.867 1.00 89.06 194 LEU A C 1
ATOM 1639 O O . LEU A 1 194 ? 2.934 -1.956 -6.993 1.00 89.06 194 LEU A O 1
ATOM 1643 N N . PHE A 1 195 ? 3.714 -3.819 -7.952 1.00 89.56 195 PHE A N 1
ATOM 1644 C CA . PHE A 1 195 ? 2.993 -4.759 -7.113 1.00 89.56 195 PHE A CA 1
ATOM 1645 C C . PHE A 1 195 ? 3.429 -4.668 -5.652 1.00 89.56 195 PHE A C 1
ATOM 1647 O O . PHE A 1 195 ? 2.577 -4.497 -4.788 1.00 89.56 195 PHE A O 1
ATOM 1654 N N . GLN A 1 196 ? 4.731 -4.682 -5.360 1.00 84.62 196 GLN A N 1
ATOM 1655 C CA . GLN A 1 196 ? 5.253 -4.512 -3.999 1.00 84.62 196 GLN A CA 1
ATOM 1656 C C . GLN A 1 196 ? 4.903 -3.131 -3.429 1.00 84.62 196 GLN A C 1
ATOM 1658 O O . GLN A 1 196 ? 4.517 -3.023 -2.262 1.00 84.62 196 GLN A O 1
ATOM 1663 N N . PHE A 1 197 ? 4.956 -2.071 -4.247 1.00 85.94 197 PHE A N 1
ATOM 1664 C CA . PHE A 1 197 ? 4.534 -0.740 -3.810 1.00 85.94 197 PHE A CA 1
ATOM 1665 C C . PHE A 1 197 ? 3.034 -0.704 -3.489 1.00 85.94 197 PHE A C 1
ATOM 1667 O O . PHE A 1 197 ? 2.640 -0.198 -2.438 1.00 85.94 197 PHE A O 1
ATOM 1674 N N . ALA A 1 198 ? 2.189 -1.286 -4.343 1.00 86.88 198 ALA A N 1
ATOM 1675 C CA . ALA A 1 198 ? 0.750 -1.381 -4.124 1.00 86.88 198 ALA A CA 1
ATOM 1676 C C . ALA A 1 198 ? 0.420 -2.208 -2.870 1.00 86.88 198 ALA A C 1
ATOM 1678 O O . ALA A 1 198 ? -0.365 -1.762 -2.035 1.00 86.88 198 ALA A O 1
ATOM 1679 N N . LEU A 1 199 ? 1.078 -3.359 -2.672 1.00 81.81 199 LEU A N 1
ATOM 1680 C CA . LEU A 1 199 ? 0.937 -4.200 -1.474 1.00 81.81 199 LEU A CA 1
ATOM 1681 C C . LEU A 1 199 ? 1.190 -3.407 -0.186 1.00 81.81 199 LEU A C 1
ATOM 1683 O O . LEU A 1 199 ? 0.490 -3.597 0.813 1.00 81.81 199 LEU A O 1
ATOM 1687 N N . ARG A 1 200 ? 2.179 -2.510 -0.224 1.00 77.75 200 ARG A N 1
ATOM 1688 C CA . ARG A 1 200 ? 2.648 -1.741 0.929 1.00 77.75 200 ARG A CA 1
ATOM 1689 C C . ARG A 1 200 ? 1.904 -0.422 1.148 1.00 77.75 200 ARG A C 1
ATOM 1691 O O . ARG A 1 200 ? 1.679 -0.044 2.298 1.00 77.75 200 ARG A O 1
ATOM 1698 N N . ARG A 1 201 ? 1.590 0.318 0.082 1.00 75.50 201 ARG A N 1
ATOM 1699 C CA . ARG A 1 201 ? 1.176 1.732 0.151 1.00 75.50 201 ARG A CA 1
ATOM 1700 C C . ARG A 1 201 ? -0.135 2.042 -0.562 1.00 75.50 201 ARG A C 1
ATOM 1702 O O . ARG A 1 201 ? -0.865 2.890 -0.061 1.00 75.50 201 ARG A O 1
ATOM 1709 N N . ASN A 1 202 ? -0.455 1.364 -1.668 1.00 78.69 202 ASN A N 1
ATOM 1710 C CA . ASN A 1 202 ? -1.686 1.625 -2.426 1.00 78.69 202 ASN A CA 1
ATOM 1711 C C . ASN A 1 202 ? -2.457 0.349 -2.776 1.00 78.69 202 ASN A C 1
ATOM 1713 O O . ASN A 1 202 ? -2.609 -0.054 -3.927 1.00 78.69 202 ASN A O 1
ATOM 1717 N N . ILE A 1 203 ? -2.955 -0.295 -1.727 1.00 80.31 203 ILE A N 1
ATOM 1718 C CA . ILE A 1 203 ? -3.625 -1.596 -1.776 1.00 80.31 203 ILE A CA 1
ATOM 1719 C C . ILE A 1 203 ? -4.851 -1.632 -2.704 1.00 80.31 203 ILE A C 1
ATOM 1721 O O . ILE A 1 203 ? -5.224 -2.694 -3.201 1.00 80.31 203 ILE A O 1
ATOM 1725 N N . GLU A 1 204 ? -5.481 -0.475 -2.915 1.00 79.44 204 GLU A N 1
ATOM 1726 C CA . GLU A 1 204 ? -6.695 -0.295 -3.716 1.00 79.44 204 GLU A CA 1
ATOM 1727 C C . GLU A 1 204 ? -6.449 -0.612 -5.196 1.00 79.44 204 GLU A C 1
ATOM 1729 O O . GLU A 1 204 ? -7.348 -1.113 -5.872 1.00 79.44 204 GLU A O 1
ATOM 1734 N N . ASP A 1 205 ? -5.216 -0.413 -5.667 1.00 86.69 205 ASP A N 1
ATOM 1735 C CA . ASP A 1 205 ? -4.826 -0.618 -7.062 1.00 86.69 205 ASP A CA 1
ATOM 1736 C C . ASP A 1 205 ? -4.525 -2.082 -7.392 1.00 86.69 205 ASP A C 1
ATOM 1738 O O . ASP A 1 205 ? -4.555 -2.470 -8.562 1.00 86.69 205 ASP A O 1
ATOM 1742 N N . LEU A 1 206 ? -4.258 -2.921 -6.379 1.00 88.50 206 LEU A N 1
ATOM 1743 C CA . LEU A 1 206 ? -3.849 -4.317 -6.573 1.00 88.50 206 LEU A CA 1
ATOM 1744 C C . LEU A 1 206 ? -4.773 -5.099 -7.521 1.00 88.50 206 LEU A C 1
ATOM 1746 O O . LEU A 1 206 ? -4.251 -5.818 -8.377 1.00 88.50 206 LEU A O 1
ATOM 1750 N N . PRO A 1 207 ? -6.119 -5.002 -7.422 1.00 88.94 207 PRO A N 1
ATOM 1751 C CA . PRO A 1 207 ? -6.991 -5.762 -8.305 1.00 88.94 207 PRO A CA 1
ATOM 1752 C C . PRO A 1 207 ? -6.875 -5.352 -9.768 1.00 88.94 207 PRO A C 1
ATOM 1754 O O . PRO A 1 207 ? -7.054 -6.213 -10.626 1.00 88.94 207 PRO A O 1
ATOM 1757 N N . LEU A 1 208 ? -6.647 -4.066 -10.044 1.00 89.19 208 LEU A N 1
ATOM 1758 C CA . LEU A 1 208 ? -6.489 -3.552 -11.402 1.00 89.19 208 LEU A CA 1
ATOM 1759 C C . LEU A 1 208 ? -5.105 -3.909 -11.942 1.00 89.19 208 LEU A C 1
ATOM 1761 O O . LEU A 1 208 ? -5.000 -4.383 -13.066 1.00 89.19 208 LEU A O 1
ATOM 1765 N N . LEU A 1 209 ? -4.064 -3.774 -11.117 1.00 90.44 209 LEU A N 1
ATOM 1766 C CA . LEU A 1 209 ? -2.705 -4.166 -11.481 1.00 90.44 209 LEU A CA 1
ATOM 1767 C C . LEU A 1 209 ? -2.647 -5.644 -11.901 1.00 90.44 209 LEU A C 1
ATOM 1769 O O . LEU A 1 209 ? -2.087 -5.980 -12.940 1.00 90.44 209 LEU A O 1
ATOM 1773 N N . ILE A 1 210 ? -3.295 -6.525 -11.133 1.00 91.31 210 ILE A N 1
ATOM 1774 C CA . ILE A 1 210 ? -3.390 -7.954 -11.459 1.00 91.31 210 ILE A CA 1
ATOM 1775 C C . ILE A 1 210 ? -4.196 -8.205 -12.734 1.00 91.31 210 ILE A C 1
ATOM 1777 O O . ILE A 1 210 ? -3.825 -9.096 -13.489 1.00 91.31 210 ILE A O 1
ATOM 1781 N N . ASP A 1 211 ? -5.262 -7.448 -13.007 1.00 88.94 211 ASP A N 1
ATOM 1782 C CA . ASP A 1 211 ? -5.982 -7.585 -14.282 1.00 88.94 211 ASP A CA 1
ATOM 1783 C C . ASP A 1 211 ? -5.091 -7.224 -15.467 1.00 88.94 211 ASP A C 1
ATOM 1785 O O . ASP A 1 211 ? -5.072 -7.966 -16.443 1.00 88.94 211 ASP A O 1
ATOM 1789 N N . LEU A 1 212 ? -4.338 -6.124 -15.377 1.00 87.62 212 LEU A N 1
ATOM 1790 C CA . LEU A 1 212 ? -3.410 -5.705 -16.432 1.00 87.62 212 LEU A CA 1
ATOM 1791 C C . LEU A 1 212 ? -2.351 -6.782 -16.693 1.00 87.62 212 LEU A C 1
ATOM 1793 O O . LEU A 1 212 ? -2.065 -7.105 -17.841 1.00 87.62 212 LEU A O 1
ATOM 1797 N N . PHE A 1 213 ? -1.820 -7.395 -15.635 1.00 88.38 213 PHE A N 1
ATOM 1798 C CA . PHE A 1 213 ? -0.879 -8.505 -15.760 1.00 88.38 213 PHE A CA 1
ATOM 1799 C C . PHE A 1 213 ? -1.517 -9.760 -16.353 1.00 88.38 213 PHE A C 1
ATOM 1801 O O . PHE A 1 213 ? -0.919 -10.416 -17.196 1.00 88.38 213 PHE A O 1
ATOM 1808 N N . LEU A 1 214 ? -2.717 -10.134 -15.915 1.00 86.81 214 LEU A N 1
ATOM 1809 C CA . LEU A 1 214 ? -3.368 -11.348 -16.396 1.00 86.81 214 LEU A CA 1
ATOM 1810 C C . LEU A 1 214 ? -3.851 -11.197 -17.846 1.00 86.81 214 LEU A C 1
ATOM 1812 O O . LEU A 1 214 ? -3.667 -12.106 -18.642 1.00 86.81 214 LEU A O 1
ATOM 1816 N N . ASN A 1 215 ? -4.455 -10.071 -18.215 1.00 81.56 215 ASN A N 1
ATOM 1817 C CA . ASN A 1 215 ? -5.062 -9.912 -19.537 1.00 81.56 215 ASN A CA 1
ATOM 1818 C C . ASN A 1 215 ? -4.028 -9.819 -20.665 1.00 81.56 215 ASN A C 1
ATOM 1820 O O . ASN A 1 215 ? -4.278 -10.336 -21.750 1.00 81.56 215 ASN A O 1
ATOM 1824 N N . GLU A 1 216 ? -2.884 -9.189 -20.401 1.00 72.94 216 GLU A N 1
ATOM 1825 C CA . GLU A 1 216 ? -1.876 -8.894 -21.427 1.00 72.94 216 GLU A CA 1
ATOM 1826 C C . GLU A 1 216 ? -0.749 -9.934 -21.496 1.00 72.94 216 GLU A C 1
ATOM 1828 O O . GLU A 1 216 ? 0.003 -9.976 -22.467 1.00 72.94 216 GLU A O 1
ATOM 1833 N N . ASN A 1 217 ? -0.623 -10.806 -20.491 1.00 67.12 217 ASN A N 1
ATOM 1834 C CA . ASN A 1 217 ? 0.332 -11.908 -20.540 1.00 67.12 217 ASN A CA 1
ATOM 1835 C C . ASN A 1 217 ? -0.268 -13.118 -21.261 1.00 67.12 217 ASN A C 1
ATOM 1837 O O . ASN A 1 217 ? -1.438 -13.453 -21.095 1.00 67.12 217 ASN A O 1
ATOM 1841 N N . ASN A 1 218 ? 0.553 -13.859 -22.009 1.00 64.06 218 ASN A N 1
ATOM 1842 C CA . ASN A 1 218 ? 0.146 -15.161 -22.534 1.00 64.06 218 ASN A CA 1
ATOM 1843 C C . ASN A 1 218 ? 0.069 -16.192 -21.388 1.00 64.06 218 ASN A C 1
ATOM 1845 O O . ASN A 1 218 ? 1.029 -16.918 -21.124 1.00 64.06 218 ASN A O 1
ATOM 1849 N N . ILE A 1 219 ? -1.070 -16.246 -20.685 1.00 64.50 219 ILE A N 1
ATOM 1850 C CA . ILE A 1 219 ? -1.291 -17.081 -19.491 1.00 64.50 219 ILE A CA 1
ATOM 1851 C C . ILE A 1 219 ? -1.469 -18.577 -19.830 1.00 64.50 219 ILE A C 1
ATOM 1853 O O . ILE A 1 219 ? -2.405 -19.224 -19.373 1.00 64.50 219 ILE A O 1
ATOM 1857 N N . SER A 1 220 ? -0.607 -19.169 -20.650 1.00 66.88 220 SER A N 1
ATOM 1858 C CA . SER A 1 220 ? -0.720 -20.588 -21.035 1.00 66.88 220 SER A CA 1
ATOM 1859 C C . SER A 1 220 ? 0.541 -21.413 -20.775 1.00 66.88 220 SER A C 1
ATOM 1861 O O . SER A 1 220 ? 0.536 -22.626 -20.982 1.00 66.88 220 SER A O 1
ATOM 1863 N N . SER A 1 221 ? 1.608 -20.777 -20.282 1.00 74.19 221 SER A N 1
ATOM 1864 C CA . SER A 1 221 ? 2.904 -21.420 -20.063 1.00 74.19 221 SER A CA 1
ATOM 1865 C C . SER A 1 221 ? 3.138 -21.834 -18.605 1.00 74.19 221 SER A C 1
ATOM 1867 O O . SER A 1 221 ? 2.597 -21.235 -17.674 1.00 74.19 221 SER A O 1
ATOM 1869 N N . GLU A 1 222 ? 4.016 -22.819 -18.401 1.00 75.00 222 GLU A N 1
ATOM 1870 C CA . GLU A 1 222 ? 4.536 -23.189 -17.075 1.00 75.00 222 GLU A CA 1
ATOM 1871 C C . GLU A 1 222 ? 5.228 -22.000 -16.385 1.00 75.00 222 GLU A C 1
ATOM 1873 O O . GLU A 1 222 ? 5.072 -21.787 -15.183 1.00 75.00 222 GLU A O 1
ATOM 1878 N N . HIS A 1 223 ? 5.908 -21.146 -17.159 1.00 78.81 223 HIS A N 1
ATOM 1879 C CA . HIS A 1 223 ? 6.524 -19.936 -16.625 1.00 78.81 223 HIS A CA 1
ATOM 1880 C C . HIS A 1 223 ? 5.478 -18.968 -16.044 1.00 78.81 223 HIS A C 1
ATOM 1882 O O . HIS A 1 223 ? 5.671 -18.434 -14.947 1.00 78.81 223 HIS A O 1
ATOM 1888 N N . SER A 1 224 ? 4.362 -18.759 -16.741 1.00 79.88 224 SER A N 1
ATOM 1889 C CA . SER A 1 224 ? 3.268 -17.912 -16.255 1.00 79.88 224 SER A CA 1
ATOM 1890 C C . SER A 1 224 ? 2.620 -18.494 -14.996 1.00 79.88 224 SER A C 1
ATOM 1892 O O . SER A 1 224 ? 2.257 -17.746 -14.090 1.00 79.88 224 SER A O 1
ATOM 1894 N N . LEU A 1 225 ? 2.528 -19.825 -14.891 1.00 81.19 225 LEU A N 1
ATOM 1895 C CA . LEU A 1 225 ? 2.048 -20.485 -13.678 1.00 81.19 225 LEU A CA 1
ATOM 1896 C C . LEU A 1 225 ? 2.997 -20.223 -12.500 1.00 81.19 225 LEU A C 1
ATOM 1898 O O . LEU A 1 225 ? 2.532 -19.840 -11.428 1.00 81.19 225 LEU A O 1
ATOM 1902 N N . GLN A 1 226 ? 4.313 -20.332 -12.702 1.00 82.31 226 GLN A N 1
ATOM 1903 C CA . GLN A 1 226 ? 5.318 -20.012 -11.680 1.00 82.31 226 GLN A CA 1
ATOM 1904 C C . GLN A 1 226 ? 5.226 -18.546 -11.216 1.00 82.31 226 GLN A C 1
ATOM 1906 O O . GLN A 1 226 ? 5.263 -18.275 -10.016 1.00 82.31 226 GLN A O 1
ATOM 1911 N N . GLN A 1 227 ? 5.054 -17.602 -12.149 1.00 87.19 227 GLN A N 1
ATOM 1912 C CA . GLN A 1 227 ? 4.838 -16.183 -11.838 1.00 87.19 227 GLN A CA 1
ATOM 1913 C C . GLN A 1 227 ? 3.604 -15.990 -10.953 1.00 87.19 227 GLN A C 1
ATOM 1915 O O . GLN A 1 227 ? 3.694 -15.379 -9.891 1.00 87.19 227 GLN A O 1
ATOM 1920 N N . ILE A 1 228 ? 2.456 -16.547 -11.355 1.00 88.19 228 ILE A N 1
ATOM 1921 C CA . ILE A 1 228 ? 1.204 -16.428 -10.597 1.00 88.19 228 ILE A CA 1
ATOM 1922 C C . ILE A 1 228 ? 1.326 -17.083 -9.215 1.00 88.19 228 ILE A C 1
ATOM 1924 O O . ILE A 1 228 ? 0.829 -16.530 -8.234 1.00 88.19 228 ILE A O 1
ATOM 1928 N N . SER A 1 229 ? 2.017 -18.219 -9.119 1.00 85.50 229 SER A N 1
ATOM 1929 C CA . SER A 1 229 ? 2.282 -18.919 -7.855 1.00 85.50 229 SER A CA 1
ATOM 1930 C C . SER A 1 229 ? 3.059 -18.030 -6.879 1.00 85.50 229 SER A C 1
ATOM 1932 O O . SER A 1 229 ? 2.708 -17.929 -5.701 1.00 85.50 229 SER A O 1
ATOM 1934 N N . GLU A 1 230 ? 4.067 -17.311 -7.378 1.00 87.56 230 GLU A N 1
ATOM 1935 C CA . GLU A 1 230 ? 4.848 -16.356 -6.590 1.00 87.56 230 GLU A CA 1
ATOM 1936 C C . GLU A 1 230 ? 4.018 -15.122 -6.184 1.00 87.56 230 GLU A C 1
ATOM 1938 O O . GLU A 1 230 ? 4.105 -14.658 -5.047 1.00 87.56 230 GLU A O 1
ATOM 1943 N N . LEU A 1 231 ? 3.125 -14.633 -7.052 1.00 89.31 231 LEU A N 1
ATOM 1944 C CA . LEU A 1 231 ? 2.184 -13.558 -6.703 1.00 89.31 231 LEU A CA 1
ATOM 1945 C C . LEU A 1 231 ? 1.194 -13.975 -5.612 1.00 89.31 231 LEU A C 1
ATOM 1947 O O . LEU A 1 231 ? 0.932 -13.205 -4.686 1.00 89.31 231 LEU A O 1
ATOM 1951 N N . ILE A 1 232 ? 0.662 -15.199 -5.686 1.00 87.75 232 ILE A N 1
ATOM 1952 C CA . ILE A 1 232 ? -0.193 -15.770 -4.636 1.00 87.75 232 ILE A CA 1
ATOM 1953 C C . ILE A 1 232 ? 0.584 -15.856 -3.321 1.00 87.75 232 ILE A C 1
ATOM 1955 O O . ILE A 1 232 ? 0.021 -15.567 -2.266 1.00 87.75 232 ILE A O 1
ATOM 1959 N N . TRP A 1 233 ? 1.869 -16.214 -3.373 1.00 85.25 233 TRP A N 1
ATOM 1960 C CA . TRP A 1 233 ? 2.726 -16.260 -2.196 1.00 85.25 233 TRP A CA 1
ATOM 1961 C C . TRP A 1 233 ? 2.922 -14.879 -1.552 1.00 85.25 233 TRP A C 1
ATOM 1963 O O . TRP A 1 233 ? 2.702 -14.745 -0.348 1.00 85.25 233 TRP A O 1
ATOM 1973 N N . HIS A 1 234 ? 3.220 -13.835 -2.327 1.00 84.44 234 HIS A N 1
ATOM 1974 C CA . HIS A 1 234 ? 3.311 -12.463 -1.804 1.00 84.44 234 HIS A CA 1
ATOM 1975 C C . HIS A 1 234 ? 1.984 -11.940 -1.235 1.00 84.44 234 HIS A C 1
ATOM 1977 O O . HIS A 1 234 ? 1.981 -11.187 -0.262 1.00 84.44 234 HIS A O 1
ATOM 1983 N N . LEU A 1 235 ? 0.853 -12.367 -1.805 1.00 82.88 235 LEU A N 1
ATOM 1984 C CA . LEU A 1 235 ? -0.486 -12.064 -1.292 1.00 82.88 235 LEU A CA 1
ATOM 1985 C C . LEU A 1 235 ? -0.906 -12.970 -0.138 1.00 82.88 235 LEU A C 1
ATOM 1987 O O . LEU A 1 235 ? -2.013 -12.794 0.367 1.00 82.88 235 LEU A O 1
ATOM 1991 N N . SER A 1 236 ? -0.096 -13.958 0.259 1.00 77.75 236 SER A N 1
ATOM 1992 C CA . SER A 1 236 ? -0.566 -15.039 1.131 1.00 77.75 236 SER A CA 1
ATOM 1993 C C . SER A 1 236 ? -0.898 -14.590 2.561 1.00 77.75 236 SER A C 1
ATOM 1995 O O . SER A 1 236 ? -1.494 -15.346 3.331 1.00 77.75 236 SER A O 1
ATOM 1997 N N . TYR A 1 237 ? -0.579 -13.343 2.903 1.00 71.12 237 TYR A N 1
ATOM 1998 C CA . TYR A 1 237 ? -0.883 -12.692 4.169 1.00 71.12 237 TYR A CA 1
ATOM 1999 C C . TYR A 1 237 ? -1.039 -11.176 3.976 1.00 71.12 237 TYR A C 1
ATOM 2001 O O . TYR A 1 237 ? -0.516 -10.587 3.033 1.00 71.12 237 TYR A O 1
ATOM 2009 N N . ASP A 1 238 ? -1.816 -10.548 4.864 1.00 66.31 238 ASP A N 1
ATOM 2010 C CA . ASP A 1 238 ? -2.020 -9.097 4.862 1.00 66.31 238 ASP A CA 1
ATOM 2011 C C . ASP A 1 238 ? -0.903 -8.413 5.663 1.00 66.31 238 ASP A C 1
ATOM 2013 O O . ASP A 1 238 ? -0.878 -8.452 6.897 1.00 66.31 238 ASP A O 1
ATOM 2017 N N . HIS A 1 239 ? 0.020 -7.788 4.936 1.00 58.16 239 HIS A N 1
ATOM 2018 C CA . HIS A 1 239 ? 1.180 -7.065 5.462 1.00 58.16 239 HIS A CA 1
ATOM 2019 C C . HIS A 1 239 ? 0.836 -5.721 6.104 1.00 58.16 239 HIS A C 1
ATOM 2021 O O . HIS A 1 239 ? 1.708 -5.052 6.641 1.00 58.16 239 HIS A O 1
ATOM 2027 N N . THR A 1 240 ? -0.404 -5.242 6.038 1.00 53.75 240 THR A N 1
ATOM 2028 C CA . THR A 1 240 ? -0.695 -3.870 6.490 1.00 53.75 240 THR A CA 1
ATOM 2029 C C . THR A 1 240 ? -0.723 -3.742 8.009 1.00 53.75 240 THR A C 1
ATOM 2031 O O . THR A 1 240 ? -0.589 -2.646 8.543 1.00 53.75 240 THR A O 1
ATOM 2034 N N . GLY A 1 241 ? -0.883 -4.851 8.740 1.00 48.50 241 GLY A N 1
ATOM 2035 C CA . GLY A 1 241 ? -0.837 -4.877 10.203 1.00 48.50 241 GLY A CA 1
ATOM 2036 C C . GLY A 1 241 ? -1.933 -4.067 10.917 1.00 48.50 241 GLY A C 1
ATOM 2037 O O . GLY A 1 241 ? -1.988 -4.127 12.148 1.00 48.50 241 GLY A O 1
ATOM 2038 N N . GLU A 1 242 ? -2.797 -3.351 10.195 1.00 44.19 242 GLU A N 1
ATOM 2039 C CA . GLU A 1 242 ? -3.839 -2.468 10.735 1.00 44.19 242 GLU A CA 1
ATOM 2040 C C . GLU A 1 242 ? -5.113 -3.220 11.143 1.00 44.19 242 GLU A C 1
ATOM 2042 O O . GLU A 1 242 ? -5.834 -2.757 12.023 1.00 44.19 242 GLU A O 1
ATOM 2047 N N . TYR A 1 243 ? -5.353 -4.422 10.605 1.00 42.41 243 TYR A N 1
ATOM 2048 C CA . TYR A 1 243 ? -6.562 -5.204 10.889 1.00 42.41 243 TYR A CA 1
ATOM 2049 C C . TYR A 1 243 ? -6.219 -6.647 11.272 1.00 42.41 243 TYR A C 1
ATOM 2051 O O . TYR A 1 243 ? -6.310 -7.578 10.477 1.00 42.41 243 TYR A O 1
ATOM 2059 N N . MET A 1 244 ? -5.855 -6.846 12.540 1.00 48.00 244 MET A N 1
ATOM 2060 C CA . MET A 1 244 ? -5.553 -8.144 13.174 1.00 48.00 244 MET A CA 1
ATOM 2061 C C . MET A 1 244 ? -6.755 -9.117 13.279 1.00 48.00 244 MET A C 1
ATOM 2063 O O . MET A 1 244 ? -6.866 -9.872 14.238 1.00 48.00 244 MET A O 1
ATOM 2067 N N . SER A 1 245 ? -7.660 -9.168 12.296 1.00 43.78 245 SER A N 1
ATOM 2068 C CA . SER A 1 245 ? -8.672 -10.237 12.237 1.00 43.78 245 SER A CA 1
ATOM 2069 C C . SER A 1 245 ? -9.058 -10.713 10.833 1.00 43.78 245 SER A C 1
ATOM 2071 O O . SER A 1 245 ? -9.435 -11.878 10.701 1.00 43.78 245 SER A O 1
ATOM 2073 N N . LYS A 1 246 ? -8.964 -9.884 9.777 1.00 51.31 246 LYS A N 1
ATOM 2074 C CA . LYS A 1 246 ? -9.309 -10.278 8.395 1.00 51.31 246 LYS A CA 1
ATOM 2075 C C . LYS A 1 246 ? -8.460 -9.522 7.359 1.00 51.31 246 LYS A C 1
ATOM 2077 O O . LYS A 1 246 ? -8.275 -8.323 7.538 1.00 51.31 246 LYS A O 1
ATOM 2082 N N . PRO A 1 247 ? -8.027 -10.178 6.262 1.00 58.66 247 PRO A N 1
ATOM 2083 C CA . PRO A 1 247 ? -7.337 -9.507 5.160 1.00 58.66 247 PRO A CA 1
ATOM 2084 C C . PRO A 1 247 ? -8.209 -8.425 4.517 1.00 58.66 247 PRO A C 1
ATOM 2086 O O . PRO A 1 247 ? -9.428 -8.612 4.393 1.00 58.66 247 PRO A O 1
ATOM 2089 N N . SER A 1 248 ? -7.596 -7.343 4.038 1.00 69.62 248 SER A N 1
ATOM 2090 C CA . SER A 1 248 ? -8.288 -6.310 3.262 1.00 69.62 248 SER A CA 1
ATOM 2091 C C . SER A 1 248 ? -9.043 -6.890 2.055 1.00 69.62 248 SER A C 1
ATOM 2093 O O . SER A 1 248 ? -8.648 -7.877 1.420 1.00 69.62 248 SER A O 1
ATOM 2095 N N . ARG A 1 249 ? -10.178 -6.259 1.721 1.00 73.50 249 ARG A N 1
ATOM 2096 C CA . ARG A 1 249 ? -11.026 -6.663 0.590 1.00 73.50 249 ARG A CA 1
ATOM 2097 C C . ARG A 1 249 ? -10.245 -6.665 -0.725 1.00 73.50 249 ARG A C 1
ATOM 2099 O O . ARG A 1 249 ? -10.472 -7.559 -1.537 1.00 73.50 249 ARG A O 1
ATOM 2106 N N . TYR A 1 250 ? -9.341 -5.709 -0.925 1.00 81.69 250 TYR A N 1
ATOM 2107 C CA . TYR A 1 250 ? -8.562 -5.601 -2.156 1.00 81.69 250 TYR A CA 1
ATOM 2108 C C . TYR A 1 250 ? -7.597 -6.784 -2.319 1.00 81.69 250 TYR A C 1
ATOM 2110 O O . TYR A 1 250 ? -7.634 -7.419 -3.370 1.00 81.69 250 TYR A O 1
ATOM 2118 N N . TYR A 1 251 ? -6.880 -7.199 -1.258 1.00 80.25 251 TYR A N 1
ATOM 2119 C CA . TYR A 1 251 ? -6.114 -8.463 -1.250 1.00 80.25 251 TYR A CA 1
ATOM 2120 C C . TYR A 1 251 ? -6.989 -9.646 -1.659 1.00 80.25 251 TYR A C 1
ATOM 2122 O O . TYR A 1 251 ? -6.587 -10.487 -2.461 1.00 80.25 251 TYR A O 1
ATOM 2130 N N . HIS A 1 252 ? -8.211 -9.715 -1.126 1.00 75.62 252 HIS A N 1
ATOM 2131 C CA . HIS A 1 252 ? -9.093 -10.833 -1.417 1.00 75.62 252 HIS A CA 1
ATOM 2132 C C . HIS A 1 252 ? -9.557 -10.880 -2.879 1.00 75.62 252 HIS A C 1
ATOM 2134 O O . HIS A 1 252 ? -9.617 -11.966 -3.461 1.00 75.62 252 HIS A O 1
ATOM 2140 N N . ILE A 1 253 ? -9.888 -9.727 -3.465 1.00 81.81 253 ILE A N 1
ATOM 2141 C CA . ILE A 1 253 ? -10.274 -9.626 -4.877 1.00 81.81 253 ILE A CA 1
ATOM 2142 C C . ILE A 1 253 ? -9.092 -10.044 -5.756 1.00 81.81 253 ILE A C 1
ATOM 2144 O O . ILE A 1 253 ? -9.241 -10.938 -6.586 1.00 81.81 253 ILE A O 1
ATOM 2148 N N . SER A 1 254 ? -7.927 -9.446 -5.520 1.00 88.06 254 SER A N 1
ATOM 2149 C CA . SER A 1 254 ? -6.653 -9.750 -6.174 1.00 88.06 254 SER A CA 1
ATOM 2150 C C . SER A 1 254 ? -6.328 -11.241 -6.158 1.00 88.06 254 SER A C 1
ATOM 2152 O O . SER A 1 254 ? -6.140 -11.864 -7.201 1.00 88.06 254 SER A O 1
ATOM 2154 N N . HIS A 1 255 ? -6.378 -11.855 -4.979 1.00 83.38 255 HIS A N 1
ATOM 2155 C CA . HIS A 1 255 ? -6.165 -13.287 -4.823 1.00 83.38 255 HIS A CA 1
ATOM 2156 C C . HIS A 1 255 ? -7.196 -14.123 -5.589 1.00 83.38 255 HIS A C 1
ATOM 2158 O O . HIS A 1 255 ? -6.835 -15.073 -6.281 1.00 83.38 255 HIS A O 1
ATOM 2164 N N . SER A 1 256 ? -8.486 -13.776 -5.500 1.00 82.69 256 SER A N 1
ATOM 2165 C CA . SER A 1 256 ? -9.528 -14.513 -6.219 1.00 82.69 256 SER A CA 1
ATOM 2166 C C . SER A 1 256 ? -9.314 -14.486 -7.731 1.00 82.69 256 SER A C 1
ATOM 2168 O O . SER A 1 256 ? -9.715 -15.441 -8.394 1.00 82.69 256 SER A O 1
ATOM 2170 N N . LYS A 1 257 ? -8.733 -13.416 -8.279 1.00 87.75 257 LYS A N 1
ATOM 2171 C CA . LYS A 1 257 ? -8.408 -13.314 -9.705 1.00 87.75 257 LYS A CA 1
ATOM 2172 C C . LYS A 1 257 ? -7.273 -14.261 -10.082 1.00 87.75 257 LYS A C 1
ATOM 2174 O O . LYS A 1 257 ? -7.443 -15.049 -11.007 1.00 87.75 257 LYS A O 1
ATOM 2179 N N . LEU A 1 258 ? -6.187 -14.268 -9.308 1.00 89.81 258 LEU A N 1
ATOM 2180 C CA . LEU A 1 258 ? -5.054 -15.172 -9.531 1.00 89.81 258 LEU A CA 1
ATOM 2181 C C . LEU A 1 258 ? -5.463 -16.646 -9.426 1.00 89.81 258 LEU A C 1
ATOM 2183 O O . LEU A 1 258 ? -5.158 -17.426 -10.319 1.00 89.81 258 LEU A O 1
ATOM 2187 N N . VAL A 1 259 ? -6.236 -17.030 -8.403 1.00 84.19 259 VAL A N 1
ATOM 2188 C CA . VAL A 1 259 ? -6.722 -18.418 -8.260 1.00 84.19 259 VAL A CA 1
ATOM 2189 C C . VAL A 1 259 ? -7.616 -18.831 -9.430 1.00 84.19 259 VAL A C 1
ATOM 2191 O O . VAL A 1 259 ? -7.507 -19.950 -9.923 1.00 84.19 259 VAL A O 1
ATOM 2194 N N . ARG A 1 260 ? -8.490 -17.937 -9.912 1.00 86.19 260 ARG A N 1
ATOM 2195 C CA . ARG A 1 260 ? -9.304 -18.214 -11.108 1.00 86.19 260 ARG A CA 1
ATOM 2196 C C . ARG A 1 260 ? -8.438 -18.392 -12.351 1.00 86.19 260 ARG A C 1
ATOM 2198 O O . ARG A 1 260 ? -8.735 -19.279 -13.144 1.00 86.19 260 ARG A O 1
ATOM 2205 N N . ALA A 1 261 ? -7.392 -17.582 -12.510 1.00 87.94 261 ALA A N 1
ATOM 2206 C CA . ALA A 1 261 ? -6.451 -17.723 -13.615 1.00 87.94 261 ALA A CA 1
ATOM 2207 C C . ALA A 1 261 ? -5.751 -19.088 -13.568 1.00 87.94 261 ALA A C 1
ATOM 2209 O O . ALA A 1 261 ? -5.782 -19.813 -14.556 1.00 87.94 261 ALA A O 1
ATOM 2210 N N . VAL A 1 262 ? -5.240 -19.491 -12.402 1.00 85.38 262 VAL A N 1
ATOM 2211 C CA . VAL A 1 262 ? -4.621 -20.810 -12.198 1.00 85.38 262 VAL A CA 1
ATOM 2212 C C . VAL A 1 262 ? -5.585 -21.958 -12.521 1.00 85.38 262 VAL A C 1
ATOM 2214 O O . VAL A 1 262 ? -5.227 -22.883 -13.253 1.00 85.38 262 VAL A O 1
ATOM 2217 N N . ASN A 1 263 ? -6.822 -21.906 -12.018 1.00 82.56 263 ASN A N 1
ATOM 2218 C CA . ASN A 1 263 ? -7.822 -22.937 -12.312 1.00 82.56 263 ASN A CA 1
ATOM 2219 C C . ASN A 1 263 ? -8.107 -23.009 -13.818 1.00 82.56 263 ASN A C 1
ATOM 2221 O O . ASN A 1 263 ? -8.080 -24.087 -14.397 1.00 82.56 263 ASN A O 1
ATOM 2225 N N . LYS A 1 264 ? -8.278 -21.858 -14.479 1.00 85.31 264 LYS A N 1
ATOM 2226 C CA . LYS A 1 264 ? -8.485 -21.797 -15.930 1.00 85.31 264 LYS A CA 1
ATOM 2227 C C . LYS A 1 264 ? -7.303 -22.396 -16.703 1.00 85.31 264 LYS A C 1
ATOM 2229 O O . LYS A 1 264 ? -7.527 -23.122 -17.669 1.00 85.31 264 LYS A O 1
ATOM 2234 N N . MET A 1 265 ? -6.063 -22.116 -16.292 1.00 82.50 265 MET A N 1
ATOM 2235 C CA . MET A 1 265 ? -4.853 -22.671 -16.915 1.00 82.50 265 MET A CA 1
ATOM 2236 C C . MET A 1 265 ? -4.799 -24.193 -16.809 1.00 82.50 265 MET A C 1
ATOM 2238 O O . MET A 1 265 ? -4.576 -24.870 -17.808 1.00 82.50 265 MET A O 1
ATOM 2242 N N . THR A 1 266 ? -5.022 -24.724 -15.608 1.00 78.44 266 THR A N 1
ATOM 2243 C CA . THR A 1 266 ? -4.930 -26.165 -15.322 1.00 78.44 266 THR A CA 1
ATOM 2244 C C . THR A 1 266 ? -6.101 -26.959 -15.907 1.00 78.44 266 THR A C 1
ATOM 2246 O O . THR A 1 266 ? -5.920 -28.090 -16.353 1.00 78.44 266 THR A O 1
ATOM 2249 N N . GLU A 1 267 ? -7.291 -26.358 -16.004 1.00 82.44 267 GLU A N 1
ATOM 2250 C CA . GLU A 1 267 ? -8.430 -26.925 -16.740 1.00 82.44 267 GLU A CA 1
ATOM 2251 C C . GLU A 1 267 ? -8.165 -26.976 -18.251 1.00 82.44 267 GLU A C 1
ATOM 2253 O O . GLU A 1 267 ? -8.482 -27.974 -18.904 1.00 82.44 267 GLU A O 1
ATOM 2258 N N . SER A 1 268 ? -7.568 -25.915 -18.804 1.00 81.75 268 SER A N 1
ATOM 2259 C CA . SER A 1 268 ? -7.286 -25.802 -20.243 1.00 81.75 268 SER A CA 1
ATOM 2260 C C . SER A 1 268 ? -6.087 -26.647 -20.675 1.00 81.75 268 SER A C 1
ATOM 2262 O O . SER A 1 268 ? -6.041 -27.109 -21.814 1.00 81.75 268 SER A O 1
ATOM 2264 N N . ASN A 1 269 ? -5.120 -26.868 -19.782 1.00 78.19 269 ASN A N 1
ATOM 2265 C CA . ASN A 1 269 ? -3.924 -27.650 -20.047 1.00 78.19 269 ASN A CA 1
ATOM 2266 C C . ASN A 1 269 ? -3.656 -28.650 -18.914 1.00 78.19 269 ASN A C 1
ATOM 2268 O O . ASN A 1 269 ? -2.999 -28.338 -17.922 1.00 78.19 269 ASN A O 1
ATOM 2272 N N . LYS A 1 270 ? -4.119 -29.890 -19.107 1.00 72.94 270 LYS A N 1
ATOM 2273 C CA . LYS A 1 270 ? -3.984 -30.975 -18.123 1.00 72.94 270 LYS A CA 1
ATOM 2274 C C . LYS A 1 270 ? -2.535 -31.372 -17.814 1.00 72.94 270 LYS A C 1
ATOM 2276 O O . LYS A 1 270 ? -2.331 -32.113 -16.859 1.00 72.94 270 LYS A O 1
ATOM 2281 N N . SER A 1 271 ? -1.554 -30.942 -18.615 1.00 71.31 271 SER A N 1
ATOM 2282 C CA . SER A 1 271 ? -0.136 -31.195 -18.329 1.00 71.31 271 SER A CA 1
ATOM 2283 C C . SER A 1 271 ? 0.449 -30.224 -17.303 1.00 71.31 271 SER A C 1
ATOM 2285 O O . SER A 1 271 ? 1.553 -30.461 -16.826 1.00 71.31 271 SER A O 1
ATOM 2287 N N . LEU A 1 272 ? -0.245 -29.124 -16.992 1.00 70.19 272 LEU A N 1
ATOM 2288 C CA . LEU A 1 272 ? 0.168 -28.188 -15.953 1.00 70.19 272 LEU A CA 1
ATOM 2289 C C . LEU A 1 272 ? -0.322 -28.702 -14.599 1.00 70.19 272 LEU A C 1
ATOM 2291 O O . LEU A 1 272 ? -1.518 -28.677 -14.306 1.00 70.19 272 LEU A O 1
ATOM 2295 N N . GLU A 1 273 ? 0.606 -29.157 -13.763 1.00 66.50 273 GLU A N 1
ATOM 2296 C CA . GLU A 1 273 ? 0.308 -29.497 -12.375 1.00 66.50 273 GLU A CA 1
ATOM 2297 C C . GLU A 1 273 ? 0.378 -28.252 -11.484 1.00 66.50 273 GLU A C 1
ATOM 2299 O O . GLU A 1 273 ? 1.239 -27.388 -11.647 1.00 66.50 273 GLU A O 1
ATOM 2304 N N . LEU A 1 274 ? -0.543 -28.165 -10.520 1.00 69.38 274 LEU A N 1
ATOM 2305 C CA . LEU A 1 274 ? -0.484 -27.154 -9.467 1.00 69.38 274 LEU A CA 1
ATOM 2306 C C . LEU A 1 274 ? 0.754 -27.379 -8.610 1.00 69.38 274 LEU A C 1
ATOM 2308 O O . LEU A 1 274 ? 0.901 -28.444 -8.007 1.00 69.38 274 LEU A O 1
ATOM 2312 N N . ASP A 1 275 ? 1.596 -26.357 -8.501 1.00 70.88 275 ASP A N 1
ATOM 2313 C CA . ASP A 1 275 ? 2.768 -26.441 -7.650 1.00 70.88 275 ASP A CA 1
ATOM 2314 C C . ASP A 1 275 ? 2.402 -26.369 -6.156 1.00 70.88 275 ASP A C 1
ATOM 2316 O O . ASP A 1 275 ? 1.359 -25.859 -5.718 1.00 70.88 275 ASP A O 1
ATOM 2320 N N . VAL A 1 276 ? 3.305 -26.903 -5.339 1.00 73.06 276 VAL A N 1
ATOM 2321 C CA . VAL A 1 276 ? 3.151 -26.923 -3.884 1.00 73.06 276 VAL A CA 1
ATOM 2322 C C . VAL A 1 276 ? 3.079 -25.498 -3.315 1.00 73.06 276 VAL A C 1
ATOM 2324 O O . VAL A 1 276 ? 2.335 -25.259 -2.361 1.00 73.06 276 VAL A O 1
ATOM 2327 N N . THR A 1 277 ? 3.796 -24.540 -3.911 1.00 73.94 277 THR A N 1
ATOM 2328 C CA . THR A 1 277 ? 3.796 -23.124 -3.504 1.00 73.94 277 THR A CA 1
ATOM 2329 C C . THR A 1 277 ? 2.403 -22.509 -3.584 1.00 73.94 277 THR A C 1
ATOM 2331 O O . THR A 1 277 ? 1.967 -21.861 -2.631 1.00 73.94 277 THR A O 1
ATOM 2334 N N . THR A 1 278 ? 1.671 -22.745 -4.671 1.00 79.06 278 THR A N 1
ATOM 2335 C CA . THR A 1 278 ? 0.305 -22.251 -4.864 1.00 79.06 278 THR A CA 1
ATOM 2336 C C . THR A 1 278 ? -0.617 -22.799 -3.787 1.00 79.06 278 THR A C 1
ATOM 2338 O O . THR A 1 278 ? -1.357 -22.046 -3.151 1.00 79.06 278 THR A O 1
ATOM 2341 N N . MET A 1 279 ? -0.545 -24.105 -3.516 1.00 77.25 279 MET A N 1
ATOM 2342 C CA . MET A 1 279 ? -1.365 -24.733 -2.477 1.00 77.25 279 MET A CA 1
ATOM 2343 C C . MET A 1 279 ? -1.069 -24.173 -1.083 1.00 77.25 279 MET A C 1
ATOM 2345 O O . MET A 1 279 ? -1.988 -23.973 -0.285 1.00 77.25 279 MET A O 1
ATOM 2349 N N . LEU A 1 280 ? 0.203 -23.906 -0.793 1.00 79.94 280 LEU A N 1
ATOM 2350 C CA . LEU A 1 280 ? 0.649 -23.274 0.442 1.00 79.94 280 LEU A CA 1
ATOM 2351 C C . LEU A 1 280 ? 0.157 -21.820 0.549 1.00 79.94 280 LEU A C 1
ATOM 2353 O O . LEU A 1 280 ? -0.420 -21.437 1.565 1.00 79.94 280 LEU A O 1
ATOM 2357 N N . GLY A 1 281 ? 0.284 -21.015 -0.504 1.00 82.31 281 GLY A N 1
ATOM 2358 C CA . GLY A 1 281 ? -0.230 -19.643 -0.513 1.00 82.31 281 GLY A CA 1
ATOM 2359 C C . GLY A 1 281 ? -1.747 -19.577 -0.277 1.00 82.31 281 GLY A C 1
ATOM 2360 O O . GLY A 1 281 ? -2.218 -18.820 0.576 1.00 82.31 281 GLY A O 1
ATOM 2361 N N . VAL A 1 282 ? -2.519 -20.450 -0.938 1.00 81.06 282 VAL A N 1
ATOM 2362 C CA . VAL A 1 282 ? -3.976 -20.571 -0.728 1.00 81.06 282 VAL A CA 1
ATOM 2363 C C . VAL A 1 282 ? -4.308 -21.070 0.689 1.00 81.06 282 VAL A C 1
ATOM 2365 O O . VAL A 1 282 ? -5.281 -20.618 1.305 1.00 81.06 282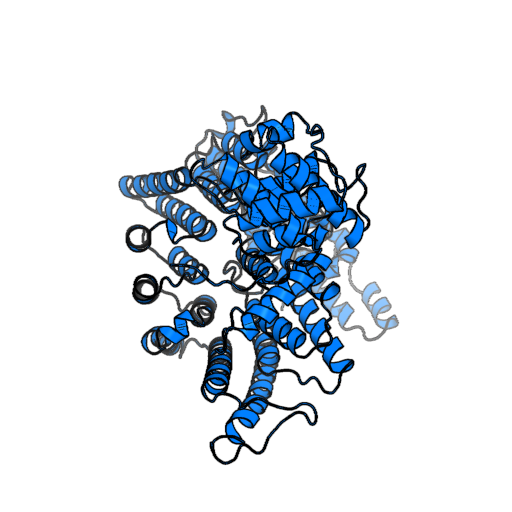 VAL A O 1
ATOM 2368 N N . SER A 1 283 ? -3.495 -21.975 1.244 1.00 82.06 283 SER A N 1
ATOM 2369 C CA . SER A 1 283 ? -3.628 -22.449 2.625 1.00 82.06 283 SER A CA 1
ATOM 2370 C C . SER A 1 283 ? -3.532 -21.292 3.626 1.00 82.06 283 SER A C 1
ATOM 2372 O O . SER A 1 283 ? -4.454 -21.111 4.425 1.00 82.06 283 SER A O 1
ATOM 2374 N N . ASN A 1 284 ? -2.490 -20.459 3.559 1.00 78.19 284 ASN A N 1
ATOM 2375 C CA . ASN A 1 284 ? -2.338 -19.302 4.453 1.00 78.19 284 ASN A CA 1
ATOM 2376 C C . ASN A 1 284 ? -3.523 -18.331 4.364 1.00 78.19 284 ASN A C 1
ATOM 2378 O O . ASN A 1 284 ? -4.052 -17.886 5.380 1.00 78.19 284 ASN A O 1
ATOM 2382 N N . LEU A 1 285 ? -4.026 -18.075 3.160 1.00 73.62 285 LEU A N 1
ATOM 2383 C CA . LEU A 1 285 ? -5.144 -17.153 2.956 1.00 73.62 285 LEU A CA 1
ATOM 2384 C C . LEU A 1 285 ? -6.474 -17.654 3.517 1.00 73.62 285 LEU A C 1
ATOM 2386 O O . LEU A 1 285 ? -7.339 -16.863 3.908 1.00 73.62 285 LEU A O 1
ATOM 2390 N N . THR A 1 286 ? -6.656 -18.971 3.571 1.00 73.81 286 THR A N 1
ATOM 2391 C CA . THR A 1 286 ? -7.859 -19.576 4.150 1.00 73.81 286 THR A CA 1
ATOM 2392 C C . THR A 1 286 ? -7.804 -19.673 5.673 1.00 73.81 286 THR A C 1
ATOM 2394 O O . THR A 1 286 ? -8.864 -19.822 6.282 1.00 73.81 286 THR A O 1
ATOM 2397 N N . TYR A 1 287 ? -6.632 -19.501 6.299 1.00 75.94 287 TYR A N 1
ATOM 2398 C CA . TYR A 1 287 ? -6.427 -19.617 7.750 1.00 75.94 287 TYR A CA 1
ATOM 2399 C C . TYR A 1 287 ? -7.420 -18.776 8.564 1.00 75.94 287 TYR A C 1
ATOM 2401 O O . TYR A 1 287 ? -8.143 -19.317 9.399 1.00 75.94 287 TYR A O 1
ATOM 2409 N N . TYR A 1 288 ? -7.519 -17.474 8.273 1.00 70.50 288 TYR A N 1
ATOM 2410 C CA . TYR A 1 288 ? -8.358 -16.539 9.037 1.00 70.50 288 TYR A CA 1
ATOM 2411 C C . TYR A 1 288 ? -9.866 -16.744 8.837 1.00 70.50 288 TYR A C 1
ATOM 2413 O O . TYR A 1 288 ? -10.673 -16.239 9.613 1.00 70.50 288 TYR A O 1
ATOM 2421 N N . ARG A 1 289 ? -10.270 -17.457 7.779 1.00 70.00 289 ARG A N 1
ATOM 2422 C CA . ARG A 1 289 ? -11.686 -17.707 7.460 1.00 70.00 289 ARG A CA 1
ATOM 2423 C C . ARG A 1 289 ? -12.147 -19.087 7.887 1.00 70.00 289 ARG A C 1
ATOM 2425 O O . ARG A 1 289 ? -13.276 -19.248 8.333 1.00 70.00 289 ARG A O 1
ATOM 2432 N N . ASN A 1 290 ? -11.300 -20.085 7.670 1.00 75.00 290 ASN A N 1
ATOM 2433 C CA . ASN A 1 290 ? -11.591 -21.483 7.921 1.00 75.00 290 ASN A CA 1
ATOM 2434 C C . ASN A 1 290 ? -10.281 -22.230 8.193 1.00 75.00 290 ASN A C 1
ATOM 2436 O O . ASN A 1 290 ? -9.664 -22.809 7.294 1.00 75.00 290 ASN A O 1
ATOM 2440 N N . HIS A 1 291 ? -9.890 -22.234 9.465 1.00 79.25 291 HIS A N 1
ATOM 2441 C CA . HIS A 1 291 ? -8.685 -22.900 9.944 1.00 79.25 291 HIS A CA 1
ATOM 2442 C C . HIS A 1 291 ? -8.642 -24.396 9.574 1.00 79.25 291 HIS A C 1
ATOM 2444 O O . HIS A 1 291 ? -7.607 -24.900 9.143 1.00 79.25 291 HIS A O 1
ATOM 2450 N N . GLY A 1 292 ? -9.776 -25.105 9.653 1.00 81.69 292 GLY A N 1
ATOM 2451 C CA . GLY A 1 292 ? -9.850 -26.526 9.297 1.00 81.69 292 GLY A CA 1
ATOM 2452 C C . GLY A 1 292 ? -9.578 -26.790 7.811 1.00 81.69 292 GLY A C 1
ATOM 2453 O O . GLY A 1 292 ? -8.829 -27.706 7.464 1.00 81.69 292 GLY A O 1
ATOM 2454 N N . ASN A 1 293 ? -10.136 -25.963 6.922 1.00 82.06 293 ASN A N 1
ATOM 2455 C CA . ASN A 1 293 ? -9.862 -26.050 5.488 1.00 82.06 293 ASN A CA 1
ATOM 2456 C C . ASN A 1 293 ? -8.400 -25.712 5.162 1.00 82.06 293 ASN A C 1
ATOM 2458 O O . ASN A 1 293 ? -7.782 -26.413 4.364 1.00 82.06 293 ASN A O 1
ATOM 2462 N N . SER A 1 294 ? -7.847 -24.693 5.821 1.00 81.75 294 SER A N 1
ATOM 2463 C CA . SER A 1 294 ? -6.441 -24.305 5.700 1.00 81.75 294 SER A CA 1
ATOM 2464 C C . SER A 1 294 ? -5.503 -25.467 6.060 1.00 81.75 294 SER A C 1
ATOM 2466 O O . SER A 1 294 ? -4.695 -25.891 5.236 1.00 81.75 294 SER A O 1
ATOM 2468 N N . ILE A 1 295 ? -5.714 -26.128 7.209 1.00 83.88 295 ILE A N 1
ATOM 2469 C CA . ILE A 1 295 ? -4.952 -27.332 7.593 1.00 83.88 295 ILE A CA 1
ATOM 2470 C C . ILE A 1 295 ? -5.077 -28.445 6.548 1.00 83.88 295 ILE A C 1
ATOM 2472 O O . ILE A 1 295 ? -4.097 -29.130 6.250 1.00 83.88 295 ILE A O 1
ATOM 2476 N N . ARG A 1 296 ? -6.276 -28.671 6.001 1.00 85.62 296 ARG A N 1
ATOM 2477 C CA . ARG A 1 296 ? -6.488 -29.697 4.971 1.00 85.62 296 ARG A CA 1
ATOM 2478 C C . ARG A 1 296 ? -5.675 -29.395 3.710 1.00 85.62 296 ARG A C 1
ATOM 2480 O O . ARG A 1 296 ? -5.030 -30.302 3.188 1.00 85.62 296 ARG A O 1
ATOM 2487 N N . MET A 1 297 ? -5.674 -28.144 3.254 1.00 81.81 297 MET A N 1
ATOM 2488 C CA . MET A 1 297 ? -4.882 -27.696 2.104 1.00 81.81 297 MET A CA 1
ATOM 2489 C C . MET A 1 297 ? -3.382 -27.855 2.364 1.00 81.81 297 MET A C 1
ATOM 2491 O O . MET A 1 297 ? -2.692 -28.467 1.551 1.00 81.81 297 MET A O 1
ATOM 2495 N N . PHE A 1 298 ? -2.901 -27.436 3.537 1.00 83.50 298 PHE A N 1
ATOM 2496 C CA . PHE A 1 298 ? -1.519 -27.654 3.963 1.00 83.50 298 PHE A CA 1
ATOM 2497 C C . PHE A 1 298 ? -1.129 -29.136 3.983 1.00 83.50 298 PHE A C 1
ATOM 2499 O O . PHE A 1 298 ? -0.077 -29.508 3.471 1.00 83.50 298 PHE A O 1
ATOM 2506 N N . LYS A 1 299 ? -1.975 -30.016 4.535 1.00 84.44 299 LYS A N 1
ATOM 2507 C CA . LYS A 1 299 ? -1.715 -31.466 4.545 1.00 84.44 299 LYS A CA 1
ATOM 2508 C C . LYS A 1 299 ? -1.621 -32.036 3.129 1.00 84.44 299 LYS A C 1
ATOM 2510 O O . LYS A 1 299 ? -0.798 -32.918 2.901 1.00 84.44 299 LYS A O 1
ATOM 2515 N N . ASN A 1 300 ? -2.430 -31.547 2.191 1.00 80.19 300 ASN A N 1
ATOM 2516 C CA . ASN A 1 300 ? -2.357 -31.969 0.793 1.00 80.19 300 ASN A CA 1
ATOM 2517 C C . ASN A 1 300 ? -1.064 -31.480 0.122 1.00 80.19 300 ASN A C 1
ATOM 2519 O O . ASN A 1 300 ? -0.372 -32.287 -0.493 1.00 80.19 300 ASN A O 1
ATOM 2523 N N . ALA A 1 301 ? -0.692 -30.213 0.327 1.00 78.88 301 ALA A N 1
ATOM 2524 C CA . ALA A 1 301 ? 0.571 -29.652 -0.157 1.00 78.88 301 ALA A CA 1
ATOM 2525 C C . ALA A 1 301 ? 1.774 -30.426 0.409 1.00 78.88 301 ALA A C 1
ATOM 2527 O O . ALA A 1 301 ? 2.678 -30.828 -0.320 1.00 78.88 301 ALA A O 1
ATOM 2528 N N . LYS A 1 302 ? 1.742 -30.738 1.712 1.00 79.31 302 LYS A N 1
ATOM 2529 C CA . LYS A 1 302 ? 2.750 -31.563 2.383 1.00 79.31 302 LYS A CA 1
ATOM 2530 C C . LYS A 1 302 ? 2.864 -32.951 1.758 1.00 79.31 302 LYS A C 1
ATOM 2532 O O . LYS A 1 302 ? 3.978 -33.423 1.601 1.00 79.31 302 LYS A O 1
ATOM 2537 N N . LYS A 1 303 ? 1.757 -33.614 1.402 1.00 77.38 303 LYS A N 1
ATOM 2538 C CA . LYS A 1 303 ? 1.807 -34.934 0.744 1.00 77.38 303 LYS A CA 1
ATOM 2539 C C . LYS A 1 303 ? 2.535 -34.870 -0.598 1.00 77.38 303 LYS A C 1
ATOM 2541 O O . LYS A 1 303 ? 3.390 -35.714 -0.841 1.00 77.38 303 LYS A O 1
ATOM 2546 N N . GLN A 1 304 ? 2.230 -33.872 -1.428 1.00 68.12 304 GLN A N 1
ATOM 2547 C CA . GLN A 1 304 ? 2.915 -33.665 -2.708 1.00 68.12 304 GLN A CA 1
ATOM 2548 C C . GLN A 1 304 ? 4.403 -33.368 -2.504 1.00 68.12 304 GLN A C 1
ATOM 2550 O O . GLN A 1 304 ? 5.258 -33.988 -3.129 1.00 68.12 304 GLN A O 1
ATOM 2555 N N . PHE A 1 305 ? 4.727 -32.505 -1.544 1.00 66.62 305 PHE A N 1
ATOM 2556 C CA . PHE A 1 305 ? 6.112 -32.207 -1.207 1.00 66.62 305 PHE A CA 1
ATOM 2557 C C . PHE A 1 305 ? 6.875 -33.405 -0.646 1.00 66.62 305 PHE A C 1
ATOM 2559 O O . PHE A 1 305 ? 7.997 -33.663 -1.056 1.00 66.62 305 PHE A O 1
ATOM 2566 N N . SER A 1 306 ? 6.280 -34.170 0.272 1.00 57.41 306 SER A N 1
ATOM 2567 C CA . SER A 1 306 ? 6.874 -35.399 0.804 1.00 57.41 306 SER A CA 1
ATOM 2568 C C . SER A 1 306 ? 7.068 -36.446 -0.290 1.00 57.41 306 SER A C 1
ATOM 2570 O O . SER A 1 306 ? 8.054 -37.173 -0.245 1.00 57.41 306 SER A O 1
ATOM 2572 N N . HIS A 1 307 ? 6.186 -36.495 -1.293 1.00 55.09 307 HIS A N 1
ATOM 2573 C CA . HIS A 1 307 ? 6.388 -37.329 -2.472 1.00 55.09 307 HIS A CA 1
ATOM 2574 C C . HIS A 1 307 ? 7.646 -36.899 -3.242 1.00 55.09 307 HIS A C 1
ATOM 2576 O O . HIS A 1 307 ? 8.494 -37.747 -3.502 1.00 55.09 307 HIS A O 1
ATOM 2582 N N . TRP A 1 308 ? 7.822 -35.595 -3.487 1.00 52.22 308 TRP A N 1
ATOM 2583 C CA . TRP A 1 308 ? 9.017 -35.024 -4.126 1.00 52.22 308 TRP A CA 1
ATOM 2584 C C . TRP A 1 308 ? 10.295 -35.177 -3.279 1.00 52.22 308 TRP A C 1
ATOM 2586 O O . TRP A 1 308 ? 11.385 -35.345 -3.819 1.00 52.22 308 TRP A O 1
ATOM 2596 N N . GLN A 1 309 ? 10.184 -35.145 -1.947 1.00 52.09 309 GLN A N 1
ATOM 2597 C CA . GLN A 1 309 ? 11.315 -35.267 -1.021 1.00 52.09 309 GLN A CA 1
ATOM 2598 C C . GLN A 1 309 ? 11.746 -36.714 -0.730 1.00 52.09 309 GLN A C 1
ATOM 2600 O O . GLN A 1 309 ? 12.861 -36.901 -0.246 1.00 52.09 309 GLN A O 1
ATOM 2605 N N . LEU A 1 310 ? 10.915 -37.729 -1.000 1.00 41.12 310 LEU A N 1
ATOM 2606 C CA . LEU A 1 310 ? 11.233 -39.134 -0.692 1.00 41.12 310 LEU A CA 1
ATOM 2607 C C . LEU A 1 310 ? 11.652 -39.964 -1.914 1.00 41.12 310 LEU A C 1
ATOM 2609 O O . LEU A 1 310 ? 12.387 -40.932 -1.744 1.00 41.12 310 LEU A O 1
ATOM 2613 N N . SER A 1 311 ? 11.250 -39.600 -3.135 1.00 39.66 311 SER A N 1
ATOM 2614 C CA . SER A 1 311 ? 11.572 -40.387 -4.338 1.00 39.66 311 SER A CA 1
ATOM 2615 C C . SER A 1 311 ? 12.919 -40.054 -4.996 1.00 39.66 311 SER A C 1
ATOM 2617 O O . SER A 1 311 ? 13.262 -40.690 -5.986 1.00 39.66 311 SER A O 1
ATOM 2619 N N . ALA A 1 312 ? 13.690 -39.087 -4.480 1.00 45.03 312 ALA A N 1
ATOM 2620 C CA . ALA A 1 312 ? 14.903 -38.587 -5.146 1.00 45.03 312 ALA A CA 1
ATOM 2621 C C . ALA A 1 312 ? 16.051 -38.196 -4.188 1.00 45.03 312 ALA A C 1
ATOM 2623 O O . ALA A 1 312 ? 16.732 -37.196 -4.401 1.00 45.03 312 ALA A O 1
ATOM 2624 N N . PHE A 1 313 ? 16.305 -38.979 -3.132 1.00 47.66 313 PHE A N 1
ATOM 2625 C CA . PHE A 1 313 ? 17.501 -38.806 -2.283 1.00 47.66 313 PHE A CA 1
ATOM 2626 C C . PHE A 1 313 ? 18.571 -39.885 -2.506 1.00 47.66 313 PHE A C 1
ATOM 2628 O O . PHE A 1 313 ? 19.155 -40.422 -1.568 1.00 47.66 313 PHE A O 1
ATOM 2635 N N . LYS A 1 314 ? 18.876 -40.154 -3.779 1.00 41.31 314 LYS A N 1
ATOM 2636 C CA . LYS A 1 314 ? 20.167 -40.698 -4.215 1.00 41.31 314 LYS A CA 1
ATOM 2637 C C . LYS A 1 314 ? 20.616 -39.931 -5.454 1.00 41.31 314 LYS A C 1
ATOM 2639 O O . LYS A 1 314 ? 19.938 -39.963 -6.476 1.00 41.31 314 LYS A O 1
ATOM 2644 N N . SER A 1 315 ? 21.771 -39.273 -5.377 1.00 38.38 315 SER A N 1
ATOM 2645 C CA . SER A 1 315 ? 22.400 -38.569 -6.509 1.00 38.38 315 SER A CA 1
ATOM 2646 C C . SER A 1 315 ? 22.607 -39.465 -7.740 1.00 38.38 315 SER A C 1
ATOM 2648 O O . SER A 1 315 ? 22.694 -38.964 -8.855 1.00 38.38 315 SER A O 1
ATOM 2650 N N . SER A 1 316 ? 22.641 -40.785 -7.548 1.00 37.75 316 SER A N 1
ATOM 2651 C CA . SER A 1 316 ? 22.808 -41.804 -8.585 1.00 37.75 316 SER A CA 1
ATOM 2652 C C . SER A 1 316 ? 21.509 -42.313 -9.231 1.00 37.75 316 SER A C 1
ATOM 2654 O O . SER A 1 316 ? 21.588 -43.066 -10.198 1.00 37.75 316 SER A O 1
ATOM 2656 N N . GLU A 1 317 ? 20.322 -41.929 -8.743 1.00 37.00 317 GLU A N 1
ATOM 2657 C CA . GLU A 1 317 ? 19.027 -42.420 -9.255 1.00 37.00 317 GLU A CA 1
ATOM 2658 C C . GLU A 1 317 ? 18.216 -41.346 -10.008 1.00 37.00 317 GLU A C 1
ATOM 2660 O O . GLU A 1 317 ? 17.023 -41.530 -10.246 1.00 37.00 317 GLU A O 1
ATOM 2665 N N . PHE A 1 318 ? 18.856 -40.265 -10.481 1.00 37.81 318 PHE A N 1
ATOM 2666 C CA . PHE A 1 318 ? 18.281 -39.372 -11.500 1.00 37.81 318 PHE A CA 1
ATOM 2667 C C . PHE A 1 318 ? 18.122 -40.111 -12.842 1.00 37.81 318 PHE A C 1
ATOM 2669 O O . PHE A 1 318 ? 18.827 -39.862 -13.819 1.00 37.81 318 PHE A O 1
ATOM 2676 N N . LYS A 1 319 ? 17.155 -41.027 -12.928 1.00 32.00 319 LYS A N 1
ATOM 2677 C CA . LYS A 1 319 ? 16.508 -41.317 -14.203 1.00 32.00 319 LYS A CA 1
ATOM 2678 C C . LYS A 1 319 ? 15.561 -40.164 -14.482 1.00 32.00 319 LYS A C 1
ATOM 2680 O O . LYS A 1 319 ? 14.477 -40.104 -13.917 1.00 32.00 319 LYS A O 1
ATOM 2685 N N . SER A 1 320 ? 16.046 -39.249 -15.316 1.00 31.30 320 SER A N 1
ATOM 2686 C CA . SER A 1 320 ? 15.295 -38.291 -16.128 1.00 31.30 320 SER A CA 1
ATOM 2687 C C . SER A 1 320 ? 13.774 -38.331 -15.918 1.00 31.30 320 SER A C 1
ATOM 2689 O O . SER A 1 320 ? 13.066 -39.083 -16.592 1.00 31.30 320 SER A O 1
ATOM 2691 N N . VAL A 1 321 ? 13.257 -37.478 -15.037 1.00 32.88 321 VAL A N 1
ATOM 2692 C CA . VAL A 1 321 ? 11.877 -36.999 -15.176 1.00 32.88 321 VAL A CA 1
ATOM 2693 C C . VAL A 1 321 ? 11.947 -35.768 -16.071 1.00 32.88 321 VAL A C 1
ATOM 2695 O O . VAL A 1 321 ? 11.709 -34.643 -15.658 1.00 32.88 321 VAL A O 1
ATOM 2698 N N . THR A 1 322 ? 12.383 -35.983 -17.310 1.00 29.70 322 THR A N 1
ATOM 2699 C CA . THR A 1 322 ? 12.153 -35.024 -18.380 1.00 29.70 322 THR A CA 1
ATOM 2700 C C . THR A 1 322 ? 10.688 -35.149 -18.799 1.00 29.70 322 THR A C 1
ATOM 2702 O O . THR A 1 322 ? 10.194 -36.274 -18.961 1.00 29.70 322 THR A O 1
ATOM 2705 N N . PRO A 1 323 ? 9.988 -34.036 -19.079 1.00 30.80 323 PRO A N 1
ATOM 2706 C CA . PRO A 1 323 ? 8.917 -34.076 -20.060 1.00 30.80 323 PRO A CA 1
ATOM 2707 C C . PRO A 1 323 ? 9.512 -34.736 -21.304 1.00 30.80 323 PRO A C 1
ATOM 2709 O O . PRO A 1 323 ? 10.625 -34.395 -21.707 1.00 30.80 323 PRO A O 1
ATOM 2712 N N . ARG A 1 324 ? 8.831 -35.718 -21.899 1.00 31.28 324 ARG A N 1
ATOM 2713 C CA . ARG A 1 324 ? 9.266 -36.327 -23.165 1.00 31.28 324 ARG A CA 1
ATOM 2714 C C . ARG A 1 324 ? 9.160 -35.307 -24.310 1.00 31.28 324 ARG A C 1
ATOM 2716 O O . ARG A 1 324 ? 8.324 -35.459 -25.187 1.00 31.28 324 ARG A O 1
ATOM 2723 N N . SER A 1 325 ? 10.001 -34.280 -24.297 1.00 32.81 325 SER A N 1
ATOM 2724 C CA . SER A 1 325 ? 10.374 -33.435 -25.422 1.00 32.81 325 SER A CA 1
ATOM 2725 C C . SER A 1 325 ? 11.406 -32.399 -24.971 1.00 32.81 325 SER A C 1
ATOM 2727 O O . SER A 1 325 ? 11.143 -31.602 -24.078 1.00 32.81 325 SER A O 1
ATOM 2729 N N . SER A 1 326 ? 12.517 -32.382 -25.704 1.00 29.44 326 SER A N 1
ATOM 2730 C CA . SER A 1 326 ? 13.544 -31.341 -25.832 1.00 29.44 326 SER A CA 1
ATOM 2731 C C . SER A 1 326 ? 14.843 -31.521 -25.034 1.00 29.44 326 SER A C 1
ATOM 2733 O O . SER A 1 326 ? 14.892 -31.504 -23.810 1.00 29.44 326 SER A O 1
ATOM 2735 N N . ASN A 1 327 ? 15.889 -31.710 -25.837 1.00 33.53 327 ASN A N 1
ATOM 2736 C CA . ASN A 1 327 ? 17.304 -31.872 -25.550 1.00 33.53 327 ASN A CA 1
ATOM 2737 C C . ASN A 1 327 ? 17.916 -30.840 -24.584 1.00 33.53 327 ASN A C 1
ATOM 2739 O O . ASN A 1 327 ? 17.633 -29.650 -24.665 1.00 33.53 327 ASN A O 1
ATOM 2743 N N . ASN A 1 328 ? 18.908 -31.330 -23.833 1.00 37.59 328 ASN A N 1
ATOM 2744 C CA . ASN A 1 328 ? 20.015 -30.613 -23.193 1.00 37.59 328 ASN A CA 1
ATOM 2745 C C . ASN A 1 328 ? 19.674 -29.576 -22.110 1.00 37.59 328 ASN A C 1
ATOM 2747 O O . ASN A 1 328 ? 19.482 -28.401 -22.403 1.00 37.59 328 ASN A O 1
ATOM 2751 N N . LYS A 1 329 ? 19.848 -29.979 -20.845 1.00 39.66 329 LYS A N 1
ATOM 2752 C CA . LYS A 1 329 ? 20.804 -29.359 -19.906 1.00 39.66 329 LYS A CA 1
ATOM 2753 C C . LYS A 1 329 ? 20.924 -30.235 -18.657 1.00 39.66 329 LYS A C 1
ATOM 2755 O O . LYS A 1 329 ? 19.930 -30.699 -18.117 1.00 39.66 329 LYS A O 1
ATOM 2760 N N . ILE A 1 330 ? 22.160 -30.480 -18.235 1.00 41.72 330 ILE A N 1
ATOM 2761 C CA . ILE A 1 330 ? 22.488 -31.074 -16.938 1.00 41.72 330 ILE A CA 1
ATOM 2762 C C . ILE A 1 330 ? 21.887 -30.146 -15.874 1.00 41.72 330 ILE A C 1
ATOM 2764 O O . ILE A 1 330 ? 22.297 -28.989 -15.781 1.00 41.72 330 ILE A O 1
ATOM 2768 N N . GLU A 1 331 ? 20.890 -30.610 -15.120 1.00 50.09 331 GLU A N 1
ATOM 2769 C CA . GLU A 1 331 ? 20.371 -29.856 -13.978 1.00 50.09 331 GLU A CA 1
ATOM 2770 C C . GLU A 1 331 ? 21.484 -29.723 -12.934 1.00 50.09 331 GLU A C 1
ATOM 2772 O O . GLU A 1 331 ? 21.984 -30.698 -12.375 1.00 50.09 331 GLU A O 1
ATOM 2777 N N . ASN A 1 332 ? 21.922 -28.485 -12.731 1.00 60.66 332 ASN A N 1
ATOM 2778 C CA . ASN A 1 332 ? 23.007 -28.127 -11.835 1.00 60.66 332 ASN A CA 1
ATOM 2779 C C . ASN A 1 332 ? 22.580 -28.444 -10.386 1.00 60.66 332 ASN A C 1
ATOM 2781 O O . ASN A 1 332 ? 21.546 -27.950 -9.939 1.00 60.66 332 ASN A O 1
ATOM 2785 N N . GLY A 1 333 ? 23.335 -29.251 -9.630 1.00 62.94 333 GLY A N 1
ATOM 2786 C CA . GLY A 1 333 ? 22.948 -29.662 -8.264 1.00 62.94 333 GLY A CA 1
ATOM 2787 C C . GLY A 1 333 ? 22.662 -28.485 -7.313 1.00 62.94 333 GLY A C 1
ATOM 2788 O O . GLY A 1 333 ? 21.829 -28.587 -6.414 1.00 62.94 333 GLY A O 1
ATOM 2789 N N . GLU A 1 334 ? 23.286 -27.333 -7.569 1.00 64.75 334 GLU A N 1
ATOM 2790 C CA . GLU A 1 334 ? 23.047 -26.061 -6.879 1.00 64.75 334 GLU A CA 1
ATOM 2791 C C . GLU A 1 334 ? 21.644 -25.472 -7.151 1.00 64.75 334 GLU A C 1
ATOM 2793 O O . GLU A 1 334 ? 21.024 -24.904 -6.250 1.00 64.75 334 GLU A O 1
ATOM 2798 N N . LEU A 1 335 ? 21.097 -25.631 -8.362 1.00 69.00 335 LEU A N 1
ATOM 2799 C CA . LEU A 1 335 ? 19.743 -25.183 -8.720 1.00 69.00 335 LEU A CA 1
ATOM 2800 C C . LEU A 1 335 ? 18.690 -25.974 -7.935 1.00 69.00 335 LEU A C 1
ATOM 2802 O O . LEU A 1 335 ? 17.822 -25.386 -7.290 1.00 69.00 335 LEU A O 1
ATOM 2806 N N . LEU A 1 336 ? 18.817 -27.302 -7.922 1.00 68.62 336 LEU A N 1
ATOM 2807 C CA . LEU A 1 336 ? 17.931 -28.190 -7.165 1.00 68.62 336 LEU A CA 1
ATOM 2808 C C . LEU A 1 336 ? 18.018 -27.929 -5.655 1.00 68.62 336 LEU A C 1
ATOM 2810 O O . LEU A 1 336 ? 16.996 -27.888 -4.967 1.00 68.62 336 LEU A O 1
ATOM 2814 N N . HIS A 1 337 ? 19.227 -27.693 -5.137 1.00 70.75 337 HIS A N 1
ATOM 2815 C CA . HIS A 1 337 ? 19.436 -27.294 -3.747 1.00 70.75 337 HIS A CA 1
ATOM 2816 C C . HIS A 1 337 ? 18.685 -25.997 -3.406 1.00 70.75 337 HIS A C 1
ATOM 2818 O O . HIS A 1 337 ? 17.964 -25.938 -2.409 1.00 70.75 337 HIS A O 1
ATOM 2824 N N . ASN A 1 338 ? 18.777 -24.983 -4.266 1.00 72.56 338 ASN A N 1
ATOM 2825 C CA . ASN A 1 338 ? 18.096 -23.706 -4.077 1.00 72.56 338 ASN A CA 1
ATOM 2826 C C . ASN A 1 338 ? 16.563 -23.810 -4.149 1.00 72.56 338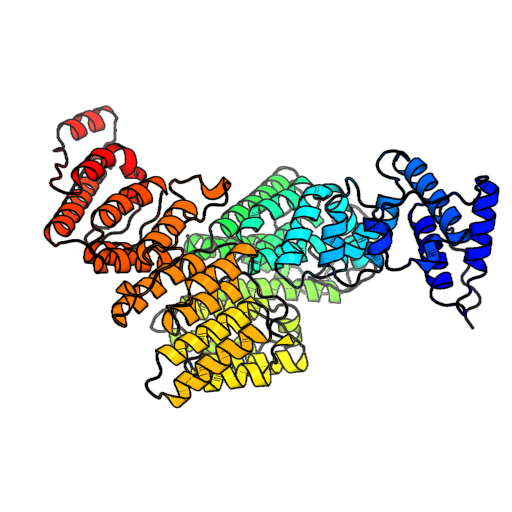 ASN A C 1
ATOM 2828 O O . ASN A 1 338 ? 15.881 -23.216 -3.314 1.00 72.56 338 ASN A O 1
ATOM 2832 N N . ILE A 1 339 ? 16.020 -24.587 -5.093 1.00 74.94 339 ILE A N 1
ATOM 2833 C CA . ILE A 1 339 ? 14.574 -24.866 -5.184 1.00 74.94 339 ILE A CA 1
ATOM 2834 C C . ILE A 1 339 ? 14.087 -25.576 -3.911 1.00 74.94 339 ILE A C 1
ATOM 2836 O O . ILE A 1 339 ? 13.007 -25.290 -3.391 1.00 74.94 339 ILE A O 1
ATOM 2840 N N . LYS A 1 340 ? 14.898 -26.486 -3.355 1.00 74.44 340 LYS A N 1
ATOM 2841 C CA . LYS A 1 340 ? 14.578 -27.156 -2.090 1.00 74.44 340 LYS A CA 1
ATOM 2842 C C . LYS A 1 340 ? 14.547 -26.176 -0.916 1.00 74.44 340 LYS A C 1
ATOM 2844 O O . LYS A 1 340 ? 13.643 -26.282 -0.086 1.00 74.44 340 LYS A O 1
ATOM 2849 N N . ILE A 1 341 ? 15.502 -25.246 -0.836 1.00 78.88 341 ILE A N 1
ATOM 2850 C CA . ILE A 1 341 ? 15.494 -24.187 0.184 1.00 78.88 341 ILE A CA 1
ATOM 2851 C C . ILE A 1 341 ? 14.217 -23.350 0.058 1.00 78.88 341 ILE A C 1
ATOM 2853 O O . ILE A 1 341 ? 13.517 -23.196 1.053 1.00 78.88 341 ILE A O 1
ATOM 2857 N N . ASP A 1 342 ? 13.877 -22.884 -1.146 1.00 79.94 342 ASP A N 1
ATOM 2858 C CA . ASP A 1 342 ? 12.674 -22.078 -1.414 1.00 79.94 342 ASP A CA 1
ATOM 2859 C C . ASP A 1 342 ? 11.400 -22.749 -0.879 1.00 79.94 342 ASP A C 1
ATOM 2861 O O . ASP A 1 342 ? 10.683 -22.188 -0.045 1.00 79.94 342 ASP A O 1
ATOM 2865 N N . ASN A 1 343 ? 11.190 -24.013 -1.255 1.00 79.25 343 ASN A N 1
ATOM 2866 C CA . ASN A 1 343 ? 10.051 -24.792 -0.784 1.00 79.25 343 ASN A CA 1
ATOM 2867 C C . ASN A 1 343 ? 10.073 -24.993 0.739 1.00 79.25 343 ASN A C 1
ATOM 2869 O O . ASN A 1 343 ? 9.053 -24.798 1.398 1.00 79.25 343 ASN A O 1
ATOM 2873 N N . ASN A 1 344 ? 11.220 -25.358 1.323 1.00 81.56 344 ASN A N 1
ATOM 2874 C CA . ASN A 1 344 ? 11.350 -25.547 2.772 1.00 81.56 344 ASN A CA 1
ATOM 2875 C C . ASN A 1 344 ? 10.996 -24.272 3.552 1.00 81.56 344 ASN A C 1
ATOM 2877 O O . ASN A 1 344 ? 10.321 -24.358 4.580 1.00 81.56 344 ASN A O 1
ATOM 2881 N N . ILE A 1 345 ? 11.414 -23.101 3.068 1.00 84.31 345 ILE A N 1
ATOM 2882 C CA . ILE A 1 345 ? 11.092 -21.819 3.699 1.00 84.31 345 ILE A CA 1
ATOM 2883 C C . ILE A 1 345 ? 9.600 -21.511 3.580 1.00 84.31 345 ILE A C 1
ATOM 2885 O O . ILE A 1 345 ? 8.961 -21.207 4.589 1.00 84.31 345 ILE A O 1
ATOM 2889 N N . LYS A 1 346 ? 8.996 -21.695 2.402 1.00 85.06 346 LYS A N 1
ATOM 2890 C CA . LYS A 1 346 ? 7.540 -21.550 2.218 1.00 85.06 346 LYS A CA 1
ATOM 2891 C C . LYS A 1 346 ? 6.751 -22.490 3.144 1.00 85.06 346 LYS A C 1
ATOM 2893 O O . LYS A 1 346 ? 5.747 -22.079 3.738 1.00 85.06 346 LYS A O 1
ATOM 2898 N N . PHE A 1 347 ? 7.228 -23.722 3.351 1.00 84.19 347 PHE A N 1
ATOM 2899 C CA . PHE A 1 347 ? 6.666 -24.661 4.330 1.00 84.19 347 PHE A CA 1
ATOM 2900 C C . PHE A 1 347 ? 6.829 -24.197 5.775 1.00 84.19 347 PHE A C 1
ATOM 2902 O O . PHE A 1 347 ? 5.873 -24.310 6.547 1.00 84.19 347 PHE A O 1
ATOM 2909 N N . LEU A 1 348 ? 8.004 -23.691 6.156 1.00 85.31 348 LEU A N 1
ATOM 2910 C CA . LEU A 1 348 ? 8.256 -23.138 7.488 1.00 85.31 348 LEU A CA 1
ATOM 2911 C C . LEU A 1 348 ? 7.278 -21.996 7.785 1.00 85.31 348 LEU A C 1
ATOM 2913 O O . LEU A 1 348 ? 6.576 -22.038 8.793 1.00 85.31 348 LEU A O 1
ATOM 2917 N N . CYS A 1 349 ? 7.170 -21.032 6.873 1.00 86.50 349 CYS A N 1
ATOM 2918 C CA . CYS A 1 349 ? 6.267 -19.889 6.971 1.00 86.50 349 CYS A CA 1
ATOM 2919 C C . CYS A 1 349 ? 4.795 -20.310 7.137 1.00 86.50 349 CYS A C 1
ATOM 2921 O O . CYS A 1 349 ? 4.112 -19.846 8.050 1.00 86.50 349 CYS A O 1
ATOM 2923 N N . ASN A 1 350 ? 4.315 -21.265 6.333 1.00 83.94 350 ASN A N 1
ATOM 2924 C CA . ASN A 1 350 ? 2.971 -21.834 6.506 1.00 83.94 350 ASN A CA 1
ATOM 2925 C C . ASN A 1 350 ? 2.800 -22.546 7.847 1.00 83.94 350 ASN A C 1
ATOM 2927 O O . ASN A 1 350 ? 1.769 -22.419 8.506 1.00 83.94 350 ASN A O 1
ATOM 2931 N N . SER A 1 351 ? 3.815 -23.304 8.261 1.00 84.75 351 SER A N 1
ATOM 2932 C CA . SER A 1 351 ? 3.780 -24.037 9.523 1.00 84.75 351 SER A CA 1
ATOM 2933 C C . SER A 1 351 ? 3.647 -23.069 10.695 1.00 84.75 351 SER A C 1
ATOM 2935 O O . SER A 1 351 ? 2.782 -23.287 11.536 1.00 84.75 351 SER A O 1
ATOM 2937 N N . ILE A 1 352 ? 4.404 -21.962 10.699 1.00 87.69 352 ILE A N 1
ATOM 2938 C CA . ILE A 1 352 ? 4.300 -20.877 11.690 1.00 87.69 352 ILE A CA 1
ATOM 2939 C C . ILE A 1 352 ? 2.859 -20.360 11.787 1.00 87.69 352 ILE A C 1
ATOM 2941 O O . ILE A 1 352 ? 2.305 -20.271 12.888 1.00 87.69 352 ILE A O 1
ATOM 2945 N N . MET A 1 353 ? 2.212 -20.079 10.650 1.00 83.06 353 MET A N 1
ATOM 2946 C CA . MET A 1 353 ? 0.819 -19.616 10.641 1.00 83.06 353 MET A CA 1
ATOM 2947 C C . MET A 1 353 ? -0.147 -20.639 11.219 1.00 83.06 353 MET A C 1
ATOM 2949 O O . MET A 1 353 ? -1.063 -20.266 11.951 1.00 83.06 353 MET A O 1
ATOM 2953 N N . LEU A 1 354 ? 0.076 -21.924 10.961 1.00 82.25 354 LEU A N 1
ATOM 2954 C CA . LEU A 1 354 ? -0.802 -23.007 11.401 1.00 82.25 354 LEU A CA 1
ATOM 2955 C C . LEU A 1 354 ? -0.530 -23.503 12.826 1.00 82.25 354 LEU A C 1
ATOM 2957 O O . LEU A 1 354 ? -1.334 -24.281 13.337 1.00 82.25 354 LEU A O 1
ATOM 2961 N N . LEU A 1 355 ? 0.536 -23.040 13.493 1.00 84.88 355 LEU A N 1
ATOM 2962 C CA . LEU A 1 355 ? 0.834 -23.410 14.883 1.00 84.88 355 LEU A CA 1
ATOM 2963 C C . LEU A 1 355 ? -0.355 -23.106 15.809 1.00 84.88 355 LEU A C 1
ATOM 2965 O O . LEU A 1 355 ? -0.847 -21.977 15.862 1.00 84.88 355 LEU A O 1
ATOM 2969 N N . ALA A 1 356 ? -0.809 -24.098 16.570 1.00 84.25 356 ALA A N 1
ATOM 2970 C CA . ALA A 1 356 ? -1.866 -23.904 17.555 1.00 84.25 356 ALA A CA 1
ATOM 2971 C C . ALA A 1 356 ? -1.312 -23.174 18.788 1.00 84.25 356 ALA A C 1
ATOM 2973 O O . ALA A 1 356 ? -0.383 -23.662 19.431 1.00 84.25 356 ALA A O 1
ATOM 2974 N N . VAL A 1 357 ? -1.894 -22.020 19.121 1.00 83.25 357 VAL A N 1
ATOM 2975 C CA . VAL A 1 357 ? -1.532 -21.232 20.308 1.00 83.25 357 VAL A CA 1
ATOM 2976 C C . VAL A 1 357 ? -2.717 -21.227 21.264 1.00 83.25 357 VAL A C 1
ATOM 2978 O O . VAL A 1 357 ? -3.843 -20.932 20.869 1.00 83.25 357 VAL A O 1
ATOM 2981 N N . SER A 1 358 ? -2.445 -21.572 22.513 1.00 85.69 358 SER A N 1
ATOM 2982 C CA . SER A 1 358 ? -3.373 -21.617 23.639 1.00 85.69 358 SER A CA 1
ATOM 2983 C C . SER A 1 358 ? -2.743 -20.890 24.825 1.00 85.69 358 SER A C 1
ATOM 2985 O O . SER A 1 358 ? -1.546 -20.603 24.809 1.00 85.69 358 SER A O 1
ATOM 2987 N N . ASN A 1 359 ? -3.514 -20.618 25.875 1.00 86.25 359 ASN A N 1
ATOM 2988 C CA . ASN A 1 359 ? -2.972 -19.961 27.067 1.00 86.25 359 ASN A CA 1
ATOM 2989 C C . ASN A 1 359 ? -1.871 -20.791 27.757 1.00 86.25 359 ASN A C 1
ATOM 2991 O O . ASN A 1 359 ? -0.956 -20.209 28.325 1.00 86.25 359 ASN A O 1
ATOM 2995 N N . GLU A 1 360 ? -1.916 -22.123 27.661 1.00 88.50 360 GLU A N 1
ATOM 2996 C CA . GLU A 1 360 ? -0.970 -23.035 28.327 1.00 88.50 360 GLU A CA 1
ATOM 2997 C C . GLU A 1 360 ? 0.409 -23.083 27.653 1.00 88.50 360 GLU A C 1
ATOM 2999 O O . GLU A 1 360 ? 1.425 -23.265 28.317 1.00 88.50 360 GLU A O 1
ATOM 3004 N N . ASN A 1 361 ? 0.464 -22.908 26.329 1.00 88.31 361 ASN A N 1
ATOM 3005 C CA . ASN A 1 361 ? 1.700 -23.020 25.545 1.00 88.31 361 ASN A CA 1
ATOM 3006 C C . ASN A 1 361 ? 2.187 -21.679 24.965 1.00 88.31 361 ASN A C 1
ATOM 3008 O O . ASN A 1 361 ? 3.187 -21.645 24.243 1.00 88.31 361 ASN A O 1
ATOM 3012 N N . LYS A 1 362 ? 1.502 -20.577 25.293 1.00 87.69 362 LYS A N 1
ATOM 3013 C CA . LYS A 1 362 ? 1.730 -19.231 24.755 1.00 87.69 362 LYS A CA 1
ATOM 3014 C C . LYS A 1 362 ? 3.189 -18.774 24.884 1.00 87.69 362 LYS A C 1
ATOM 3016 O O . LYS A 1 362 ? 3.787 -18.337 23.900 1.00 87.69 362 LYS A O 1
ATOM 3021 N N . ASP A 1 363 ? 3.768 -18.919 26.074 1.00 85.12 363 ASP A N 1
ATOM 3022 C CA . ASP A 1 363 ? 5.124 -18.442 26.375 1.00 85.12 363 ASP A CA 1
ATOM 3023 C C . ASP A 1 363 ? 6.207 -19.281 25.693 1.00 85.12 363 ASP A C 1
ATOM 3025 O O . ASP A 1 363 ? 7.173 -18.739 25.147 1.00 85.12 363 ASP A O 1
ATOM 3029 N N . VAL A 1 364 ? 6.024 -20.606 25.675 1.00 87.81 364 VAL A N 1
ATOM 3030 C CA . VAL A 1 364 ? 6.934 -21.539 24.994 1.00 87.81 364 VAL A CA 1
ATOM 3031 C C . VAL A 1 364 ? 6.954 -21.239 23.498 1.00 87.81 364 VAL A C 1
ATOM 3033 O O . VAL A 1 364 ? 8.025 -21.043 22.928 1.00 87.81 364 VAL A O 1
ATOM 3036 N N . ILE A 1 365 ? 5.777 -21.083 22.883 1.00 88.81 365 ILE A N 1
ATOM 3037 C CA . ILE A 1 365 ? 5.662 -20.739 21.462 1.00 88.81 365 ILE A CA 1
ATOM 3038 C C . ILE A 1 365 ? 6.281 -19.371 21.172 1.00 88.81 365 ILE A C 1
ATOM 3040 O O . ILE A 1 365 ? 7.009 -19.233 20.192 1.00 88.81 365 ILE A O 1
ATOM 3044 N N . GLY A 1 366 ? 6.045 -18.357 22.011 1.00 86.06 366 GLY A N 1
ATOM 3045 C CA . GLY A 1 366 ? 6.666 -17.040 21.839 1.00 86.06 366 GLY A CA 1
ATOM 3046 C C . GLY A 1 366 ? 8.200 -17.107 21.842 1.00 86.06 366 GLY A C 1
ATOM 3047 O O . GLY A 1 366 ? 8.865 -16.462 21.024 1.00 86.06 366 GLY A O 1
ATOM 3048 N N . LYS A 1 367 ? 8.776 -17.935 22.719 1.00 84.69 367 LYS A N 1
ATOM 3049 C CA . LYS A 1 367 ? 10.221 -18.181 22.768 1.00 84.69 367 LYS A CA 1
ATOM 3050 C C . LYS A 1 367 ? 10.716 -18.953 21.542 1.00 84.69 367 LYS A C 1
ATOM 3052 O O . LYS A 1 367 ? 11.738 -18.583 20.975 1.00 84.69 367 LYS A O 1
ATOM 3057 N N . ASP A 1 368 ? 10.004 -19.984 21.108 1.00 88.19 368 ASP A N 1
ATOM 3058 C CA . ASP A 1 368 ? 10.388 -20.768 19.930 1.00 88.19 368 ASP A CA 1
ATOM 3059 C C . ASP A 1 368 ? 10.353 -19.935 18.649 1.00 88.19 368 ASP A C 1
ATOM 3061 O O . ASP A 1 368 ? 11.299 -19.986 17.865 1.00 88.19 368 ASP A O 1
ATOM 3065 N N . LEU A 1 369 ? 9.323 -19.103 18.481 1.00 89.94 369 LEU A N 1
ATOM 3066 C CA . LEU A 1 369 ? 9.193 -18.187 17.350 1.00 89.94 369 LEU A CA 1
ATOM 3067 C C . LEU A 1 369 ? 10.338 -17.170 17.300 1.00 89.94 369 LEU A C 1
ATOM 3069 O O . LEU A 1 369 ? 10.945 -16.987 16.250 1.00 89.94 369 LEU A O 1
ATOM 3073 N N . SER A 1 370 ? 10.692 -16.553 18.429 1.00 84.25 370 SER A N 1
ATOM 3074 C CA . SER A 1 370 ? 11.831 -15.620 18.477 1.00 84.25 370 SER A CA 1
ATOM 3075 C C . SER A 1 370 ? 13.186 -16.309 18.286 1.00 84.25 370 SER A C 1
ATOM 3077 O O . SER A 1 370 ? 14.104 -15.724 17.714 1.00 84.25 370 SER A O 1
ATOM 3079 N N . ASN A 1 371 ? 13.319 -17.572 18.701 1.00 85.75 371 ASN A N 1
ATOM 3080 C CA . ASN A 1 371 ? 14.528 -18.361 18.473 1.00 85.75 371 ASN A CA 1
ATOM 3081 C C . ASN A 1 371 ? 14.759 -18.702 16.996 1.00 85.75 371 ASN A C 1
ATOM 3083 O O . ASN A 1 371 ? 15.893 -19.040 16.653 1.00 85.75 371 ASN A O 1
ATOM 3087 N N . ILE A 1 372 ? 13.744 -18.610 16.127 1.00 88.12 372 ILE A N 1
ATOM 3088 C CA . ILE A 1 372 ? 13.921 -18.798 14.679 1.00 88.12 372 ILE A CA 1
ATOM 3089 C C . ILE A 1 372 ? 14.995 -17.838 14.169 1.00 88.12 372 ILE A C 1
ATOM 3091 O O . ILE A 1 372 ? 15.939 -18.290 13.532 1.00 88.12 372 ILE A O 1
ATOM 3095 N N . PHE A 1 373 ? 14.928 -16.558 14.542 1.00 85.62 373 PHE A N 1
ATOM 3096 C CA . PHE A 1 373 ? 15.876 -15.531 14.088 1.00 85.62 373 PHE A CA 1
ATOM 3097 C C . PHE A 1 373 ? 17.314 -15.759 14.551 1.00 85.62 373 PHE A C 1
ATOM 3099 O O . PHE A 1 373 ? 18.247 -15.333 13.884 1.00 85.62 373 PHE A O 1
ATOM 3106 N N . LYS A 1 374 ? 17.501 -16.465 15.671 1.00 82.19 374 LYS A N 1
ATOM 3107 C CA . LYS A 1 374 ? 18.831 -16.813 16.188 1.00 82.19 374 LYS A CA 1
ATOM 3108 C C . LYS A 1 374 ? 19.436 -18.042 15.517 1.00 82.19 374 LYS A C 1
ATOM 3110 O O . LYS A 1 374 ? 20.642 -18.239 15.596 1.00 82.19 374 LYS A O 1
ATOM 3115 N N . LYS A 1 375 ? 18.591 -18.917 14.966 1.00 84.50 375 LYS A N 1
ATOM 3116 C CA . LYS A 1 375 ? 18.988 -20.222 14.418 1.00 84.50 375 LYS A CA 1
ATOM 3117 C C . LYS A 1 375 ? 19.059 -20.235 12.899 1.00 84.50 375 LYS A C 1
ATOM 3119 O O . LYS A 1 375 ? 19.783 -21.053 12.346 1.00 84.50 375 LYS A O 1
ATOM 3124 N N . ILE A 1 376 ? 18.255 -19.409 12.241 1.00 83.31 376 ILE A N 1
ATOM 3125 C CA . ILE A 1 376 ? 18.227 -19.330 10.787 1.00 83.31 376 ILE A CA 1
ATOM 3126 C C . ILE A 1 376 ? 19.513 -18.678 10.275 1.00 83.31 376 ILE A C 1
ATOM 3128 O O . ILE A 1 376 ? 20.015 -17.718 10.859 1.00 83.31 376 ILE A O 1
ATOM 3132 N N . GLU A 1 377 ? 20.051 -19.219 9.187 1.00 82.44 377 GLU A N 1
ATOM 3133 C CA . GLU A 1 377 ? 21.260 -18.681 8.573 1.00 82.44 377 GLU A CA 1
ATOM 3134 C C . GLU A 1 377 ? 20.997 -17.270 8.012 1.00 82.44 377 GLU A C 1
ATOM 3136 O O . GLU A 1 377 ? 19.952 -17.044 7.387 1.00 82.44 377 GLU A O 1
ATOM 3141 N N . PRO A 1 378 ? 21.933 -16.317 8.185 1.00 78.88 378 PRO A N 1
ATOM 3142 C CA . PRO A 1 378 ? 21.767 -14.947 7.700 1.00 78.88 378 PRO A CA 1
ATOM 3143 C C . PRO A 1 378 ? 21.447 -14.839 6.207 1.00 78.88 378 PRO A C 1
ATOM 3145 O O . PRO A 1 378 ? 20.573 -14.069 5.811 1.00 78.88 378 PRO A O 1
ATOM 3148 N N . GLU A 1 379 ? 22.106 -15.649 5.377 1.00 80.00 379 GLU A N 1
ATOM 3149 C CA . GLU A 1 379 ? 21.916 -15.654 3.922 1.00 80.00 379 GLU A CA 1
ATOM 3150 C C . GLU A 1 379 ? 20.496 -16.082 3.524 1.00 80.00 379 GLU A C 1
ATOM 3152 O O . GLU A 1 379 ? 19.919 -15.550 2.573 1.00 80.00 379 GLU A O 1
ATOM 3157 N N . ILE A 1 380 ? 19.893 -16.997 4.293 1.00 81.81 380 ILE A N 1
ATOM 3158 C CA . ILE A 1 380 ? 18.505 -17.417 4.096 1.00 81.81 380 ILE A CA 1
ATOM 3159 C C . ILE A 1 380 ? 17.562 -16.260 4.430 1.00 81.81 380 ILE A C 1
ATOM 3161 O O . ILE A 1 380 ? 16.662 -15.978 3.645 1.00 81.81 380 ILE A O 1
ATOM 3165 N N . LEU A 1 381 ? 17.766 -15.550 5.545 1.00 79.38 381 LEU A N 1
ATOM 3166 C CA . LEU A 1 381 ? 16.932 -14.389 5.890 1.00 79.38 381 LEU A CA 1
ATOM 3167 C C . LEU A 1 381 ? 17.055 -13.240 4.886 1.00 79.38 381 LEU A C 1
ATOM 3169 O O . LEU A 1 381 ? 16.071 -12.545 4.648 1.00 79.38 381 LEU A O 1
ATOM 3173 N N . MET A 1 382 ? 18.229 -13.053 4.281 1.00 78.06 382 MET A N 1
ATOM 3174 C CA . MET A 1 382 ? 18.425 -12.066 3.218 1.00 78.06 382 MET A CA 1
ATOM 3175 C C . MET A 1 382 ? 17.603 -12.409 1.969 1.00 78.06 382 MET A C 1
ATOM 3177 O O . MET A 1 382 ? 17.009 -11.529 1.350 1.00 78.06 382 MET A O 1
ATOM 3181 N N . LYS A 1 383 ? 17.554 -13.695 1.604 1.00 78.94 383 LYS A N 1
ATOM 3182 C CA . LYS A 1 383 ? 16.808 -14.184 0.435 1.00 78.94 383 LYS A CA 1
ATOM 3183 C C . LYS A 1 383 ? 15.302 -14.319 0.695 1.00 78.94 383 LYS A C 1
ATOM 3185 O O . LYS A 1 383 ? 14.516 -14.228 -0.246 1.00 78.94 383 LYS A O 1
ATOM 3190 N N . TYR A 1 384 ? 14.912 -14.535 1.951 1.00 82.69 384 TYR A N 1
ATOM 3191 C CA . TYR A 1 384 ? 13.530 -14.760 2.380 1.00 82.69 384 TYR A CA 1
ATOM 3192 C C . TYR A 1 384 ? 13.165 -13.885 3.593 1.00 82.69 384 TYR A C 1
ATOM 3194 O O . TYR A 1 384 ? 12.934 -14.404 4.695 1.00 82.69 384 TYR A O 1
ATOM 3202 N N . PRO A 1 385 ? 13.102 -12.551 3.423 1.00 82.31 385 PRO A N 1
ATOM 3203 C CA . PRO A 1 385 ? 12.735 -11.639 4.504 1.00 82.31 385 PRO A CA 1
ATOM 3204 C C . PRO A 1 385 ? 11.322 -11.898 5.048 1.00 82.31 385 PRO A C 1
ATOM 3206 O O . PRO A 1 385 ? 11.043 -11.533 6.189 1.00 82.31 385 PRO A O 1
ATOM 3209 N N . GLU A 1 386 ? 10.456 -12.581 4.293 1.00 82.81 386 GLU A N 1
ATOM 3210 C CA . GLU A 1 386 ? 9.096 -12.959 4.690 1.00 82.81 386 GLU A CA 1
ATOM 3211 C C . GLU A 1 386 ? 9.061 -13.791 5.976 1.00 82.81 386 GLU A C 1
ATOM 3213 O O . GLU A 1 386 ? 8.087 -13.728 6.725 1.00 82.81 386 GLU A O 1
ATOM 3218 N N . VAL A 1 387 ? 10.125 -14.545 6.287 1.00 87.56 387 VAL A N 1
ATOM 3219 C CA . VAL A 1 387 ? 10.224 -15.305 7.546 1.00 87.56 387 VAL A CA 1
ATOM 3220 C C . VAL A 1 387 ? 9.981 -14.392 8.747 1.00 87.56 387 VAL A C 1
ATOM 3222 O O . VAL A 1 387 ? 9.260 -14.773 9.673 1.00 87.56 387 VAL A O 1
ATOM 3225 N N . TRP A 1 388 ? 10.518 -13.170 8.711 1.00 87.88 388 TRP A N 1
ATOM 3226 C CA . TRP A 1 388 ? 10.238 -12.175 9.735 1.00 87.88 388 TRP A CA 1
ATOM 3227 C C . TRP A 1 388 ? 8.756 -11.845 9.833 1.00 87.88 388 TRP A C 1
ATOM 3229 O O . TRP A 1 388 ? 8.189 -11.847 10.924 1.00 87.88 388 TRP A O 1
ATOM 3239 N N . GLU A 1 389 ? 8.125 -11.575 8.701 1.00 85.81 389 GLU A N 1
ATOM 3240 C CA . GLU A 1 389 ? 6.739 -11.133 8.626 1.00 85.81 389 GLU A CA 1
ATOM 3241 C C . GLU A 1 389 ? 5.807 -12.208 9.182 1.00 85.81 389 GLU A C 1
ATOM 3243 O O . GLU A 1 389 ? 4.998 -11.925 10.062 1.00 85.81 389 GLU A O 1
ATOM 3248 N N . PHE A 1 390 ? 5.998 -13.463 8.774 1.00 85.94 390 PHE A N 1
ATOM 3249 C CA . PHE A 1 390 ? 5.228 -14.605 9.265 1.00 85.94 390 PHE A CA 1
ATOM 3250 C C . PHE A 1 390 ? 5.326 -14.784 10.781 1.00 85.94 390 PHE A C 1
ATOM 3252 O O . PHE A 1 390 ? 4.310 -14.971 11.460 1.00 85.94 390 PHE A O 1
ATOM 3259 N N . VAL A 1 391 ? 6.537 -14.698 11.332 1.00 88.62 391 VAL A N 1
ATOM 3260 C CA . VAL A 1 391 ? 6.757 -14.796 12.778 1.00 88.62 391 VAL A CA 1
ATOM 3261 C C . VAL A 1 391 ? 6.086 -13.629 13.506 1.00 88.62 391 VAL A C 1
ATOM 3263 O O . VAL A 1 391 ? 5.309 -13.850 14.437 1.00 88.62 391 VAL A O 1
ATOM 3266 N N . ILE A 1 392 ? 6.320 -12.394 13.063 1.00 87.44 392 ILE A N 1
ATOM 3267 C CA . ILE A 1 392 ? 5.781 -11.186 13.698 1.00 87.44 392 ILE A CA 1
ATOM 3268 C C . ILE A 1 392 ? 4.252 -11.140 13.615 1.00 87.44 392 ILE A C 1
ATOM 3270 O O . ILE A 1 392 ? 3.598 -10.823 14.611 1.00 87.44 392 ILE A O 1
ATOM 3274 N N . ILE A 1 393 ? 3.660 -11.512 12.478 1.00 82.19 393 ILE A N 1
ATOM 3275 C CA . ILE A 1 393 ? 2.205 -11.618 12.306 1.00 82.19 393 ILE A CA 1
ATOM 3276 C C . ILE A 1 393 ? 1.635 -12.636 13.286 1.00 82.19 393 ILE A C 1
ATOM 3278 O O . ILE A 1 393 ? 0.671 -12.326 13.991 1.00 82.19 393 ILE A O 1
ATOM 3282 N N . LYS A 1 394 ? 2.236 -13.829 13.381 1.00 85.69 394 LYS A N 1
ATOM 3283 C CA . LYS A 1 394 ? 1.783 -14.872 14.306 1.00 85.69 394 LYS A CA 1
ATOM 3284 C C . LYS A 1 394 ? 1.838 -14.398 15.754 1.00 85.69 394 LYS A C 1
ATOM 3286 O O . LYS A 1 394 ? 0.886 -14.606 16.509 1.00 85.69 394 LYS A O 1
ATOM 3291 N N . MET A 1 395 ? 2.933 -13.739 16.125 1.00 86.75 395 MET A N 1
ATOM 3292 C CA . MET A 1 395 ? 3.126 -13.194 17.463 1.00 86.75 395 MET A CA 1
ATOM 3293 C C . MET A 1 395 ? 2.128 -12.084 17.775 1.00 86.75 395 MET A C 1
ATOM 3295 O O . MET A 1 395 ? 1.529 -12.098 18.847 1.00 86.75 395 MET A O 1
ATOM 3299 N N . LYS A 1 396 ? 1.895 -11.152 16.847 1.00 83.25 396 LYS A N 1
ATOM 3300 C CA . LYS A 1 396 ? 0.943 -10.052 17.036 1.00 83.25 396 LYS A CA 1
ATOM 3301 C C . LYS A 1 396 ? -0.496 -10.571 17.131 1.00 83.25 396 LYS A C 1
ATOM 3303 O O . LYS A 1 396 ? -1.214 -10.162 18.038 1.00 83.25 396 LYS A O 1
ATOM 3308 N N . TYR A 1 397 ? -0.881 -11.527 16.281 1.00 79.81 397 TYR A N 1
ATOM 3309 C CA . TYR A 1 397 ? -2.231 -12.108 16.250 1.00 79.81 397 TYR A CA 1
ATOM 3310 C C . TYR A 1 397 ? -2.619 -12.785 17.569 1.00 79.81 397 TYR A C 1
ATOM 3312 O O . TYR A 1 397 ? -3.760 -12.682 18.005 1.00 79.81 397 TYR A O 1
ATOM 3320 N N . HIS A 1 398 ? -1.662 -13.436 18.233 1.00 82.75 398 HIS A N 1
ATOM 3321 C CA . HIS A 1 398 ? -1.882 -14.099 19.524 1.00 82.75 398 HIS A CA 1
ATOM 3322 C C . HIS A 1 398 ? -1.469 -13.251 20.735 1.00 82.75 398 HIS A C 1
ATOM 3324 O O . HIS A 1 398 ? -1.446 -13.748 21.863 1.00 82.75 398 HIS A O 1
ATOM 3330 N N . GLY A 1 399 ? -1.117 -11.975 20.532 1.00 82.56 399 GLY A N 1
ATOM 3331 C CA . GLY A 1 399 ? -0.663 -11.086 21.603 1.00 82.56 399 GLY A CA 1
ATOM 3332 C C . GLY A 1 399 ? 0.553 -11.636 22.360 1.00 82.56 399 GLY A C 1
ATOM 3333 O O . GLY A 1 399 ? 0.555 -11.638 23.591 1.00 82.56 399 GLY A O 1
ATOM 3334 N N . LEU A 1 400 ? 1.536 -12.182 21.634 1.00 86.00 400 LEU A N 1
ATOM 3335 C CA . LEU A 1 400 ? 2.824 -12.685 22.146 1.00 86.00 400 LEU A CA 1
ATOM 3336 C C . LEU A 1 400 ? 3.895 -11.588 22.229 1.00 86.00 400 LEU A C 1
ATOM 3338 O O . LEU A 1 400 ? 4.975 -11.812 22.770 1.00 86.00 400 LEU A O 1
ATOM 3342 N N . ILE A 1 401 ? 3.626 -10.422 21.643 1.00 85.12 401 ILE A N 1
ATOM 3343 C CA . ILE A 1 401 ? 4.575 -9.314 21.581 1.00 85.12 401 ILE A CA 1
ATOM 3344 C C . ILE A 1 401 ? 4.496 -8.513 22.882 1.00 85.12 401 ILE A C 1
ATOM 3346 O O . ILE A 1 401 ? 3.465 -7.927 23.198 1.00 85.12 401 ILE A O 1
ATOM 3350 N N . ASN A 1 402 ? 5.606 -8.473 23.617 1.00 83.56 402 ASN A N 1
ATOM 3351 C CA . ASN A 1 402 ? 5.820 -7.596 24.766 1.00 83.56 402 ASN A CA 1
ATOM 3352 C C . ASN A 1 402 ? 7.105 -6.774 24.569 1.00 83.56 402 ASN A C 1
ATOM 3354 O O . ASN A 1 402 ? 7.868 -7.021 23.635 1.00 83.56 402 ASN A O 1
ATOM 3358 N N . GLU A 1 403 ? 7.359 -5.802 25.445 1.00 81.38 403 GLU A N 1
ATOM 3359 C CA . GLU A 1 403 ? 8.488 -4.873 25.293 1.00 81.38 403 GLU A CA 1
ATOM 3360 C C . GLU A 1 403 ? 9.850 -5.587 25.264 1.00 81.38 403 GLU A C 1
ATOM 3362 O O . GLU A 1 403 ? 10.690 -5.287 24.416 1.00 81.38 403 GLU A O 1
ATOM 3367 N N . LYS A 1 404 ? 10.046 -6.605 26.115 1.00 84.00 404 LYS A N 1
ATOM 3368 C CA . LYS A 1 404 ? 11.267 -7.427 26.116 1.00 84.00 404 LYS A CA 1
ATOM 3369 C C . LYS A 1 404 ? 11.465 -8.138 24.776 1.00 84.00 404 LYS A C 1
ATOM 3371 O O . LYS A 1 404 ? 12.575 -8.180 24.250 1.00 84.00 404 LYS A O 1
ATOM 3376 N N . MET A 1 405 ? 10.387 -8.693 24.230 1.00 85.50 405 MET A N 1
ATOM 3377 C CA . MET A 1 405 ? 10.396 -9.385 22.948 1.00 85.50 405 MET A CA 1
ATOM 3378 C C . MET A 1 405 ? 10.709 -8.431 21.794 1.00 85.50 405 MET A C 1
ATOM 3380 O O . MET A 1 405 ? 11.496 -8.780 20.920 1.00 85.50 405 MET A O 1
ATOM 3384 N N . ILE A 1 406 ? 10.155 -7.215 21.815 1.00 85.62 406 ILE A N 1
ATOM 3385 C CA . ILE A 1 406 ? 10.487 -6.171 20.838 1.00 85.62 406 ILE A CA 1
ATOM 3386 C C . ILE A 1 406 ? 11.954 -5.773 20.923 1.00 85.62 406 ILE A C 1
ATOM 3388 O O . ILE A 1 406 ? 12.597 -5.685 19.884 1.00 85.62 406 ILE A O 1
ATOM 3392 N N . GLY A 1 407 ? 12.510 -5.612 22.127 1.00 84.75 407 GLY A N 1
ATOM 3393 C CA . GLY A 1 407 ? 13.942 -5.356 22.297 1.00 84.75 407 GLY A CA 1
ATOM 3394 C C . GLY A 1 407 ? 14.807 -6.455 21.670 1.00 84.75 407 GLY A C 1
ATOM 3395 O O . GLY A 1 407 ? 15.747 -6.154 20.941 1.00 84.75 407 GLY A O 1
ATOM 3396 N N . MET A 1 408 ? 14.450 -7.729 21.875 1.00 86.75 408 MET A N 1
ATOM 3397 C CA . MET A 1 408 ? 15.143 -8.859 21.241 1.00 86.75 408 MET A CA 1
ATOM 3398 C C . MET A 1 408 ? 15.012 -8.847 19.713 1.00 86.75 408 MET A C 1
ATOM 3400 O O . MET A 1 408 ? 16.011 -8.994 19.016 1.00 86.75 408 MET A O 1
ATOM 3404 N N . ILE A 1 409 ? 13.797 -8.662 19.192 1.00 87.69 409 ILE A N 1
ATOM 3405 C CA . ILE A 1 409 ? 13.524 -8.578 17.749 1.00 87.69 409 ILE A CA 1
ATOM 3406 C C . ILE A 1 409 ? 14.325 -7.437 17.122 1.00 87.69 409 ILE A C 1
ATOM 3408 O O . ILE A 1 409 ? 14.936 -7.629 16.077 1.00 87.69 409 ILE A O 1
ATOM 3412 N N . PHE A 1 410 ? 14.360 -6.275 17.773 1.00 87.62 410 PHE A N 1
ATOM 3413 C CA . PHE A 1 410 ? 15.092 -5.112 17.294 1.00 87.62 410 PHE A CA 1
ATOM 3414 C C . PHE A 1 410 ? 16.606 -5.356 17.283 1.00 87.62 410 PHE A C 1
ATOM 3416 O O . PHE A 1 410 ? 17.261 -5.050 16.291 1.00 87.62 410 PHE A O 1
ATOM 3423 N N . GLN A 1 411 ? 17.163 -5.985 18.322 1.00 87.06 411 GLN A N 1
ATOM 3424 C CA . GLN A 1 411 ? 18.578 -6.370 18.344 1.00 87.06 411 GLN A CA 1
ATOM 3425 C C . GLN A 1 411 ? 18.939 -7.346 17.223 1.00 87.06 411 GLN A C 1
ATOM 3427 O O . GLN A 1 411 ? 19.963 -7.167 16.569 1.00 87.06 411 GLN A O 1
ATOM 3432 N N . GLU A 1 412 ? 18.119 -8.374 16.992 1.00 86.88 412 GLU A N 1
ATOM 3433 C CA . GLU A 1 412 ? 18.352 -9.295 15.878 1.00 86.88 412 GLU A CA 1
ATOM 3434 C C . GLU A 1 412 ? 18.224 -8.556 14.535 1.00 86.88 412 GLU A C 1
ATOM 3436 O O . GLU A 1 412 ? 19.119 -8.668 13.703 1.00 86.88 412 GLU A O 1
ATOM 3441 N N . TYR A 1 413 ? 17.201 -7.712 14.354 1.00 87.25 413 TYR A N 1
ATOM 3442 C CA . TYR A 1 413 ? 17.039 -6.881 13.155 1.00 87.25 413 TYR A CA 1
ATOM 3443 C C . TYR A 1 413 ? 18.284 -6.024 12.873 1.00 87.25 413 TYR A C 1
ATOM 3445 O O . TYR A 1 413 ? 18.775 -6.011 11.746 1.00 87.25 413 TYR A O 1
ATOM 3453 N N . LEU A 1 414 ? 18.842 -5.358 13.891 1.00 85.25 414 LEU A N 1
ATOM 3454 C CA . LEU A 1 414 ? 20.040 -4.524 13.753 1.00 85.25 414 LEU A CA 1
ATOM 3455 C C . LEU A 1 414 ? 21.269 -5.309 13.278 1.00 85.25 414 LEU A C 1
ATOM 3457 O O . LEU A 1 414 ? 22.000 -4.802 12.428 1.00 85.25 414 LEU A O 1
ATOM 3461 N N . LYS A 1 415 ? 21.494 -6.536 13.775 1.00 84.12 415 LYS A N 1
ATOM 3462 C CA . LYS A 1 415 ? 22.622 -7.386 13.336 1.00 84.12 415 LYS A CA 1
ATOM 3463 C C . LYS A 1 415 ? 22.564 -7.674 11.837 1.00 84.12 415 LYS A C 1
ATOM 3465 O O . LYS A 1 415 ? 23.585 -7.647 11.151 1.00 84.12 415 LYS A O 1
ATOM 3470 N N . PHE A 1 416 ? 21.362 -7.954 11.343 1.00 79.81 416 PHE A N 1
ATOM 3471 C CA . PHE A 1 416 ? 21.123 -8.276 9.943 1.00 79.81 416 PHE A CA 1
ATOM 3472 C C . PHE A 1 416 ? 21.127 -7.030 9.051 1.00 79.81 416 PHE A C 1
ATOM 3474 O O . PHE A 1 416 ? 21.673 -7.069 7.950 1.00 79.81 416 PHE A O 1
ATOM 3481 N N . ASN A 1 417 ? 20.576 -5.913 9.530 1.00 77.81 417 ASN A N 1
ATOM 3482 C CA . ASN A 1 417 ? 20.548 -4.659 8.785 1.00 77.81 417 ASN A CA 1
ATOM 3483 C C . ASN A 1 417 ? 21.956 -4.088 8.560 1.00 77.81 417 ASN A C 1
ATOM 3485 O O . ASN A 1 417 ? 22.285 -3.716 7.438 1.00 77.81 417 ASN A O 1
ATOM 3489 N N . SER A 1 418 ? 22.803 -4.063 9.594 1.00 70.44 418 SER A N 1
ATOM 3490 C CA . SER A 1 418 ? 24.164 -3.514 9.491 1.00 70.44 418 SER A CA 1
ATOM 3491 C C . SER A 1 418 ? 25.077 -4.343 8.586 1.00 70.44 418 SER A C 1
ATOM 3493 O O . SER A 1 418 ? 25.883 -3.786 7.847 1.00 70.44 418 SER A O 1
ATOM 3495 N N . SER A 1 419 ? 24.927 -5.667 8.617 1.00 71.19 419 SER A N 1
ATOM 3496 C CA . SER A 1 419 ? 25.805 -6.583 7.883 1.00 71.19 419 SER A CA 1
ATOM 3497 C C . SER A 1 419 ? 25.358 -6.810 6.435 1.00 71.19 419 SER A C 1
ATOM 3499 O O . SER A 1 419 ? 26.195 -7.052 5.569 1.00 71.19 419 SER A O 1
ATOM 3501 N N . TYR A 1 420 ? 24.050 -6.731 6.157 1.00 66.44 420 TYR A N 1
ATOM 3502 C CA . TYR A 1 420 ? 23.475 -7.181 4.882 1.00 66.44 420 TYR A CA 1
ATOM 3503 C C . TYR A 1 420 ? 22.451 -6.215 4.265 1.00 66.44 420 TYR A C 1
ATOM 3505 O O . TYR A 1 420 ? 21.836 -6.559 3.260 1.00 66.44 420 TYR A O 1
ATOM 3513 N N . ASN A 1 421 ? 22.257 -5.012 4.830 1.00 65.94 421 ASN A N 1
ATOM 3514 C CA . ASN A 1 421 ? 21.299 -4.002 4.346 1.00 65.94 421 ASN A CA 1
ATOM 3515 C C . ASN A 1 421 ? 19.886 -4.571 4.086 1.00 65.94 421 ASN A C 1
ATOM 3517 O O . ASN A 1 421 ? 19.242 -4.248 3.085 1.00 65.94 421 ASN A O 1
ATOM 3521 N N . ILE A 1 422 ? 19.408 -5.456 4.969 1.00 65.94 422 ILE A N 1
ATOM 3522 C CA . ILE A 1 422 ? 18.075 -6.055 4.845 1.00 65.94 422 ILE A CA 1
ATOM 3523 C C . ILE A 1 422 ? 17.019 -5.020 5.241 1.00 65.94 422 ILE A C 1
ATOM 3525 O O . ILE A 1 422 ? 16.799 -4.756 6.421 1.00 65.94 422 ILE A O 1
ATOM 3529 N N . ASN A 1 423 ? 16.318 -4.485 4.242 1.00 70.62 423 ASN A N 1
ATOM 3530 C CA . ASN A 1 423 ? 15.201 -3.568 4.445 1.00 70.62 423 ASN A CA 1
ATOM 3531 C C . ASN A 1 423 ? 13.890 -4.358 4.581 1.00 70.62 423 ASN A C 1
ATOM 3533 O O . ASN A 1 423 ? 13.250 -4.672 3.577 1.00 70.62 423 ASN A O 1
ATOM 3537 N N . ASN A 1 424 ? 13.469 -4.673 5.814 1.00 78.25 424 ASN A N 1
ATOM 3538 C CA . ASN A 1 424 ? 12.125 -5.204 6.071 1.00 78.25 424 ASN A CA 1
ATOM 3539 C C . ASN A 1 424 ? 11.252 -4.154 6.777 1.00 78.25 424 ASN A C 1
ATOM 3541 O O . ASN A 1 424 ? 11.162 -4.081 8.006 1.00 78.25 424 ASN A O 1
ATOM 3545 N N . TYR A 1 425 ? 10.575 -3.348 5.959 1.00 81.31 425 TYR A N 1
ATOM 3546 C CA . TYR A 1 425 ? 9.752 -2.225 6.407 1.00 81.31 425 TYR A CA 1
ATOM 3547 C C . TYR A 1 425 ? 8.547 -2.650 7.261 1.00 81.31 425 TYR A C 1
ATOM 3549 O O . TYR A 1 425 ? 8.125 -1.897 8.141 1.00 81.31 425 TYR A O 1
ATOM 3557 N N . PHE A 1 426 ? 7.998 -3.852 7.056 1.00 80.62 426 PHE A N 1
ATOM 3558 C CA . PHE A 1 426 ? 6.906 -4.372 7.885 1.00 80.62 426 PHE A CA 1
ATOM 3559 C C . PHE A 1 426 ? 7.362 -4.664 9.317 1.00 80.62 426 PHE A C 1
ATOM 3561 O O . PHE A 1 426 ? 6.675 -4.338 10.288 1.00 80.62 426 PHE A O 1
ATOM 3568 N N . VAL A 1 427 ? 8.539 -5.270 9.465 1.00 85.50 427 VAL A N 1
ATOM 3569 C CA . VAL A 1 427 ? 9.112 -5.578 10.781 1.00 85.50 427 VAL A CA 1
ATOM 3570 C C . VAL A 1 427 ? 9.416 -4.298 11.538 1.00 85.50 427 VAL A C 1
ATOM 3572 O O . VAL A 1 427 ? 9.083 -4.207 12.719 1.00 85.50 427 VAL A O 1
ATOM 3575 N N . LEU A 1 428 ? 9.964 -3.291 10.854 1.00 87.88 428 LEU A N 1
ATOM 3576 C CA . LEU A 1 428 ? 10.171 -1.967 11.435 1.00 87.88 428 LEU A CA 1
ATOM 3577 C C . LEU A 1 428 ? 8.864 -1.365 11.950 1.00 87.88 428 LEU A C 1
ATOM 3579 O O . LEU A 1 428 ? 8.820 -0.922 13.094 1.00 87.88 428 LEU A O 1
ATOM 3583 N N . ASP A 1 429 ? 7.774 -1.429 11.183 1.00 85.94 429 ASP A N 1
ATOM 3584 C CA . ASP A 1 429 ? 6.462 -0.974 11.660 1.00 85.94 429 ASP A CA 1
ATOM 3585 C C . ASP A 1 429 ? 6.004 -1.716 12.909 1.00 85.94 429 ASP A C 1
ATOM 3587 O O . ASP A 1 429 ? 5.439 -1.112 13.824 1.00 85.94 429 ASP A O 1
ATOM 3591 N N . ALA A 1 430 ? 6.205 -3.031 12.959 1.00 84.56 430 ALA A N 1
ATOM 3592 C CA . ALA A 1 430 ? 5.850 -3.815 14.128 1.00 84.56 430 ALA A CA 1
ATOM 3593 C C . ALA A 1 430 ? 6.692 -3.414 15.345 1.00 84.56 430 ALA A C 1
ATOM 3595 O O . ALA A 1 430 ? 6.132 -3.281 16.434 1.00 84.56 430 ALA A O 1
ATOM 3596 N N . ILE A 1 431 ? 7.990 -3.167 15.164 1.00 88.00 431 ILE A N 1
ATOM 3597 C CA . ILE A 1 431 ? 8.875 -2.656 16.214 1.00 88.00 431 ILE A CA 1
ATOM 3598 C C . ILE A 1 431 ? 8.370 -1.285 16.682 1.00 88.00 431 ILE A C 1
ATOM 3600 O O . ILE A 1 431 ? 7.989 -1.154 17.842 1.00 88.00 431 ILE A O 1
ATOM 3604 N N . ILE A 1 432 ? 8.237 -0.303 15.783 1.00 89.81 432 ILE A N 1
ATOM 3605 C CA . ILE A 1 432 ? 7.770 1.066 16.080 1.00 89.81 432 ILE A CA 1
ATOM 3606 C C . ILE A 1 432 ? 6.438 1.047 16.846 1.00 89.81 432 ILE A C 1
ATOM 3608 O O . ILE A 1 432 ? 6.289 1.678 17.897 1.00 89.81 432 ILE A O 1
ATOM 3612 N N . ASN A 1 433 ? 5.459 0.287 16.351 1.00 85.31 433 ASN A N 1
ATOM 3613 C CA . ASN A 1 433 ? 4.119 0.254 16.930 1.00 85.31 433 ASN A CA 1
ATOM 3614 C C . ASN A 1 433 ? 4.079 -0.389 18.319 1.00 85.31 433 ASN A C 1
ATOM 3616 O O . ASN A 1 433 ? 3.270 0.038 19.149 1.00 85.31 433 ASN A O 1
ATOM 3620 N N . ASN A 1 434 ? 4.946 -1.364 18.598 1.00 85.50 434 ASN A N 1
ATOM 3621 C CA . ASN A 1 434 ? 4.974 -2.082 19.873 1.00 85.50 434 ASN A CA 1
ATOM 3622 C C . ASN A 1 434 ? 6.037 -1.564 20.857 1.00 85.50 434 ASN A C 1
ATOM 3624 O O . ASN A 1 434 ? 6.041 -1.983 22.012 1.00 85.50 434 ASN A O 1
ATOM 3628 N N . THR A 1 435 ? 6.888 -0.618 20.456 1.00 88.31 435 THR A N 1
ATOM 3629 C CA . THR A 1 435 ? 7.793 0.080 21.377 1.00 88.31 435 THR A CA 1
ATOM 3630 C C . THR A 1 435 ? 6.994 0.911 22.386 1.00 88.31 435 THR A C 1
ATOM 3632 O O . THR A 1 435 ? 6.116 1.691 22.009 1.00 88.31 435 THR A O 1
ATOM 3635 N N . GLY A 1 436 ? 7.269 0.728 23.681 1.00 86.06 436 GLY A N 1
ATOM 3636 C CA . GLY A 1 436 ? 6.542 1.383 24.778 1.00 86.06 436 GLY A CA 1
ATOM 3637 C C . GLY A 1 436 ? 7.150 2.699 25.269 1.00 86.06 436 GLY A C 1
ATOM 3638 O O . GLY A 1 436 ? 6.447 3.469 25.917 1.00 86.06 436 GLY A O 1
ATOM 3639 N N . LYS A 1 437 ? 8.419 2.970 24.944 1.00 86.19 437 LYS A N 1
ATOM 3640 C CA . LYS A 1 437 ? 9.199 4.107 25.461 1.00 86.19 437 LYS A CA 1
ATOM 3641 C C . LYS A 1 437 ? 9.775 4.951 24.329 1.00 86.19 437 LYS A C 1
ATOM 3643 O O . LYS A 1 437 ? 10.241 4.394 23.334 1.00 86.19 437 LYS A O 1
ATOM 3648 N N . SER A 1 438 ? 9.779 6.272 24.496 1.00 89.75 438 SER A N 1
ATOM 3649 C CA . SER A 1 438 ? 10.331 7.218 23.516 1.00 89.75 438 SER A CA 1
ATOM 3650 C C . SER A 1 438 ? 11.836 7.028 23.311 1.00 89.75 438 SER A C 1
ATOM 3652 O O . SER A 1 438 ? 12.271 6.984 22.166 1.00 89.75 438 SER A O 1
ATOM 3654 N N . GLU A 1 439 ? 12.612 6.814 24.379 1.00 88.06 439 GLU A N 1
ATOM 3655 C CA . GLU A 1 439 ? 14.070 6.567 24.334 1.00 88.06 439 GLU A CA 1
ATOM 3656 C C . GLU A 1 439 ? 14.454 5.421 23.386 1.00 88.06 439 GLU A C 1
ATOM 3658 O O . GLU A 1 439 ? 15.368 5.544 22.574 1.00 88.06 439 GLU A O 1
ATOM 3663 N N . ASN A 1 440 ? 13.697 4.321 23.420 1.00 87.31 440 ASN A N 1
ATOM 3664 C CA . ASN A 1 440 ? 13.923 3.180 22.532 1.00 87.31 440 ASN A CA 1
ATOM 3665 C C . ASN A 1 440 ? 13.649 3.534 21.061 1.00 87.31 440 ASN A C 1
ATOM 3667 O O . ASN A 1 440 ? 14.286 2.984 20.165 1.00 87.31 440 ASN A O 1
ATOM 3671 N N . LEU A 1 441 ? 12.701 4.440 20.800 1.00 88.62 441 LEU A N 1
ATOM 3672 C CA . LEU A 1 441 ? 12.406 4.910 19.448 1.00 88.62 441 LEU A CA 1
ATOM 3673 C C . LEU A 1 441 ? 13.470 5.897 18.946 1.00 88.62 441 LEU A C 1
ATOM 3675 O O . LEU A 1 441 ? 13.840 5.826 17.778 1.00 88.62 441 LEU A O 1
ATOM 3679 N N . PHE A 1 442 ? 14.003 6.757 19.822 1.00 89.69 442 PHE A N 1
ATOM 3680 C CA . PHE A 1 442 ? 15.175 7.584 19.515 1.00 89.69 442 PHE A CA 1
ATOM 3681 C C . PHE A 1 442 ? 16.373 6.710 19.135 1.00 89.69 442 PHE A C 1
ATOM 3683 O O . PHE A 1 442 ? 16.923 6.872 18.049 1.00 89.69 442 PHE A O 1
ATOM 3690 N N . SER A 1 443 ? 16.685 5.703 19.957 1.00 87.31 443 SER A N 1
ATOM 3691 C CA . SER A 1 443 ? 17.754 4.741 19.674 1.00 87.31 443 SER A CA 1
ATOM 3692 C C . SER A 1 443 ? 17.543 4.003 18.347 1.00 87.31 443 SER A C 1
ATOM 3694 O O . SER A 1 443 ? 18.501 3.733 17.624 1.00 87.31 443 SER A O 1
ATOM 3696 N N . LEU A 1 444 ? 16.294 3.694 17.985 1.00 86.25 444 LEU A N 1
ATOM 3697 C CA . LEU A 1 444 ? 15.976 3.083 16.695 1.00 86.25 444 LEU A CA 1
ATOM 3698 C C . LEU A 1 444 ? 16.346 3.986 15.517 1.00 86.25 444 LEU A C 1
ATOM 3700 O O . LEU A 1 444 ? 16.934 3.507 14.549 1.00 86.25 444 LEU A O 1
ATOM 3704 N N . ILE A 1 445 ? 16.025 5.277 15.605 1.00 87.44 445 ILE A N 1
ATOM 3705 C CA . ILE A 1 445 ? 16.335 6.262 14.561 1.00 87.44 445 ILE A CA 1
ATOM 3706 C C . ILE A 1 445 ? 17.843 6.477 14.453 1.00 87.44 445 ILE A C 1
ATOM 3708 O O . ILE A 1 445 ? 18.373 6.478 13.345 1.00 87.44 445 ILE A O 1
ATOM 3712 N N . GLU A 1 446 ? 18.535 6.603 15.586 1.00 88.50 446 GLU A N 1
ATOM 3713 C CA . GLU A 1 446 ? 19.988 6.791 15.631 1.00 88.50 446 GLU A CA 1
ATOM 3714 C C . GLU A 1 446 ? 20.752 5.597 15.044 1.00 88.50 446 GLU A C 1
ATOM 3716 O O . GLU A 1 446 ? 21.696 5.791 14.285 1.00 88.50 446 GLU A O 1
ATOM 3721 N N . ASN A 1 447 ? 20.334 4.364 15.351 1.00 85.38 447 ASN A N 1
ATOM 3722 C CA . ASN A 1 447 ? 21.030 3.161 14.884 1.00 85.38 447 ASN A CA 1
ATOM 3723 C C . ASN A 1 447 ? 20.771 2.823 13.408 1.00 85.38 447 ASN A C 1
ATOM 3725 O O . ASN A 1 447 ? 21.633 2.225 12.766 1.00 85.38 447 ASN A O 1
ATOM 3729 N N . LEU A 1 448 ? 19.578 3.118 12.881 1.00 83.81 448 LEU A N 1
ATOM 3730 C CA . LEU A 1 448 ? 19.210 2.750 11.508 1.00 83.81 448 LEU A CA 1
ATOM 3731 C C . LEU A 1 448 ? 19.473 3.861 10.490 1.00 83.81 448 LEU A C 1
ATOM 3733 O O . LEU A 1 448 ? 19.741 3.543 9.334 1.00 83.81 448 LEU A O 1
ATOM 3737 N N . GLY A 1 449 ? 19.375 5.127 10.902 1.00 84.06 449 GLY A N 1
ATOM 3738 C CA . GLY A 1 449 ? 19.301 6.256 9.979 1.00 84.06 449 GLY A CA 1
ATOM 3739 C C . GLY A 1 449 ? 17.928 6.371 9.303 1.00 84.06 449 GLY A C 1
ATOM 3740 O O . GLY A 1 449 ? 17.196 5.392 9.132 1.00 84.06 449 GLY A O 1
ATOM 3741 N N . LEU A 1 450 ? 17.549 7.596 8.929 1.00 81.62 450 LEU A N 1
ATOM 3742 C CA . LEU A 1 450 ? 16.271 7.864 8.253 1.00 81.62 450 LEU A CA 1
ATOM 3743 C C . LEU A 1 450 ? 16.278 7.433 6.781 1.00 81.62 450 LEU A C 1
ATOM 3745 O O . LEU A 1 450 ? 15.224 7.123 6.238 1.00 81.62 450 LEU A O 1
ATOM 3749 N N . ASP A 1 451 ? 17.448 7.361 6.147 1.00 79.62 451 ASP A N 1
ATOM 3750 C CA . ASP A 1 451 ? 17.635 6.919 4.758 1.00 79.62 451 ASP A CA 1
ATOM 3751 C C . ASP A 1 451 ? 17.264 5.442 4.540 1.00 79.62 451 ASP A C 1
ATOM 3753 O O . ASP A 1 451 ? 16.976 5.022 3.418 1.00 79.62 451 ASP A O 1
ATOM 3757 N N . LYS A 1 452 ? 17.231 4.650 5.618 1.00 79.06 452 LYS A N 1
ATOM 3758 C CA . LYS A 1 452 ? 16.805 3.243 5.613 1.00 79.06 452 LYS A CA 1
ATOM 3759 C C . LYS A 1 452 ? 15.313 3.058 5.884 1.00 79.06 452 LYS A C 1
ATOM 3761 O O . LYS A 1 452 ? 14.839 1.922 5.889 1.00 79.06 452 LYS A O 1
ATOM 3766 N N . MET A 1 453 ? 14.570 4.137 6.115 1.00 83.88 453 MET A N 1
ATOM 3767 C CA . MET A 1 453 ? 13.150 4.093 6.450 1.00 83.88 453 MET A CA 1
ATOM 3768 C C . MET A 1 453 ? 12.295 4.580 5.292 1.00 83.88 453 MET A C 1
ATOM 3770 O O . MET A 1 453 ? 12.618 5.546 4.610 1.00 83.88 453 MET A O 1
ATOM 3774 N N . ASP A 1 454 ? 11.172 3.903 5.090 1.00 81.00 454 ASP A N 1
ATOM 3775 C CA . ASP A 1 454 ? 10.188 4.301 4.099 1.00 81.00 454 ASP A CA 1
ATOM 3776 C C . ASP A 1 454 ? 9.173 5.294 4.705 1.00 81.00 454 ASP A C 1
ATOM 3778 O O . ASP A 1 454 ? 9.030 5.397 5.925 1.00 81.00 454 ASP A O 1
ATOM 3782 N N . ASP A 1 455 ? 8.431 6.023 3.867 1.00 81.56 455 ASP A N 1
ATOM 3783 C CA . ASP A 1 455 ? 7.445 7.012 4.325 1.00 81.56 455 ASP A CA 1
ATOM 3784 C C . ASP A 1 455 ? 6.413 6.437 5.305 1.00 81.56 455 ASP A C 1
ATOM 3786 O O . ASP A 1 455 ? 5.921 7.155 6.173 1.00 81.56 455 ASP A O 1
ATOM 3790 N N . ASN A 1 456 ? 6.061 5.152 5.185 1.00 82.31 456 ASN A N 1
ATOM 3791 C CA . ASN A 1 456 ? 5.138 4.510 6.117 1.00 82.31 456 ASN A CA 1
ATOM 3792 C C . ASN A 1 456 ? 5.779 4.341 7.500 1.00 82.31 456 ASN A C 1
ATOM 3794 O O . ASN A 1 456 ? 5.136 4.661 8.502 1.00 82.31 456 ASN A O 1
ATOM 3798 N N . ASN A 1 457 ? 7.037 3.891 7.563 1.00 88.19 457 ASN A N 1
ATOM 3799 C CA . ASN A 1 457 ? 7.787 3.822 8.815 1.00 88.19 457 ASN A CA 1
ATOM 3800 C C . ASN A 1 457 ? 7.912 5.210 9.448 1.00 88.19 457 ASN A C 1
ATOM 3802 O O . ASN A 1 457 ? 7.606 5.374 10.628 1.00 88.19 457 ASN A O 1
ATOM 3806 N N . ILE A 1 458 ? 8.279 6.222 8.658 1.00 90.12 458 ILE A N 1
ATOM 3807 C CA . ILE A 1 458 ? 8.414 7.609 9.122 1.00 90.12 458 ILE A CA 1
ATOM 3808 C C . ILE A 1 458 ? 7.067 8.134 9.635 1.00 90.12 458 ILE A C 1
ATOM 3810 O O . ILE A 1 458 ? 6.993 8.687 10.732 1.00 90.12 458 ILE A O 1
ATOM 3814 N N . ALA A 1 459 ? 5.971 7.894 8.909 1.00 89.38 459 ALA A N 1
ATOM 3815 C CA . ALA A 1 459 ? 4.627 8.277 9.334 1.00 89.38 459 ALA A CA 1
ATOM 3816 C C . ALA A 1 459 ? 4.211 7.605 10.654 1.00 89.38 459 ALA A C 1
ATOM 3818 O O . ALA A 1 459 ? 3.557 8.242 11.486 1.00 89.38 459 ALA A O 1
ATOM 3819 N N . HIS A 1 460 ? 4.576 6.336 10.867 1.00 89.88 460 HIS A N 1
ATOM 3820 C CA . HIS A 1 460 ? 4.335 5.644 12.133 1.00 89.88 460 HIS A CA 1
ATOM 3821 C C . HIS A 1 460 ? 5.209 6.181 13.261 1.00 89.88 460 HIS A C 1
ATOM 3823 O O . HIS A 1 460 ? 4.700 6.349 14.364 1.00 89.88 460 HIS A O 1
ATOM 3829 N N . ILE A 1 461 ? 6.478 6.501 13.003 1.00 93.25 461 ILE A N 1
ATOM 3830 C CA . ILE A 1 461 ? 7.373 7.123 13.987 1.00 93.25 461 ILE A CA 1
ATOM 3831 C C . ILE A 1 461 ? 6.811 8.474 14.432 1.00 93.25 461 ILE A C 1
ATOM 3833 O O . ILE A 1 461 ? 6.658 8.699 15.631 1.00 93.25 461 ILE A O 1
ATOM 3837 N N . ILE A 1 462 ? 6.426 9.334 13.484 1.00 94.00 462 ILE A N 1
ATOM 3838 C CA . ILE A 1 462 ? 5.790 10.631 13.760 1.00 94.00 462 ILE A CA 1
ATOM 3839 C C . ILE A 1 462 ? 4.543 10.427 14.628 1.00 94.00 462 ILE A C 1
ATOM 3841 O O . ILE A 1 462 ? 4.421 11.019 15.701 1.00 94.00 462 ILE A O 1
ATOM 3845 N N . SER A 1 463 ? 3.637 9.534 14.213 1.00 92.50 463 SER A N 1
ATOM 3846 C CA . SER A 1 463 ? 2.421 9.217 14.974 1.00 92.50 463 SER A CA 1
ATOM 3847 C C . SER A 1 463 ? 2.735 8.703 16.386 1.00 92.50 463 SER A C 1
ATOM 3849 O O . SER A 1 463 ? 2.077 9.078 17.362 1.00 92.50 463 SER A O 1
ATOM 3851 N N . LYS A 1 464 ? 3.774 7.874 16.521 1.00 93.06 464 LYS A N 1
ATOM 3852 C CA . LYS A 1 464 ? 4.204 7.288 17.787 1.00 93.06 464 LYS A CA 1
ATOM 3853 C C . LYS A 1 464 ? 4.787 8.337 18.733 1.00 93.06 464 LYS A C 1
ATOM 3855 O O . LYS A 1 464 ? 4.439 8.314 19.912 1.00 93.06 464 LYS A O 1
ATOM 3860 N N . PHE A 1 465 ? 5.583 9.282 18.238 1.00 95.50 465 PHE A N 1
ATOM 3861 C CA . PHE A 1 465 ? 6.072 10.403 19.043 1.00 95.50 465 PHE A CA 1
ATOM 3862 C C . PHE A 1 465 ? 4.941 11.314 19.518 1.00 95.50 465 PHE A C 1
ATOM 3864 O O . PHE A 1 465 ? 4.896 11.629 20.704 1.00 95.50 465 PHE A O 1
ATOM 3871 N N . TYR A 1 466 ? 3.963 11.643 18.667 1.00 95.00 466 TYR A N 1
ATOM 3872 C CA . TYR A 1 466 ? 2.768 12.366 19.123 1.00 95.00 466 TYR A CA 1
ATOM 3873 C C . TYR A 1 466 ? 1.994 11.592 20.197 1.00 95.00 466 TYR A C 1
ATOM 3875 O O . TYR A 1 466 ? 1.498 12.181 21.159 1.00 95.00 466 TYR A O 1
ATOM 3883 N N . LYS A 1 467 ? 1.905 10.263 20.071 1.00 92.88 467 LYS A N 1
ATOM 3884 C CA . LYS A 1 467 ? 1.284 9.412 21.092 1.00 92.88 467 LYS A CA 1
ATOM 3885 C C . LYS A 1 467 ? 2.060 9.444 22.412 1.00 92.88 467 LYS A C 1
ATOM 3887 O O . LYS A 1 467 ? 1.427 9.503 23.462 1.00 92.88 467 LYS A O 1
ATOM 3892 N N . PHE A 1 468 ? 3.392 9.412 22.373 1.00 93.25 468 PHE A N 1
ATOM 3893 C CA . PHE A 1 468 ? 4.219 9.551 23.574 1.00 93.25 468 PHE A CA 1
ATOM 3894 C C . PHE A 1 468 ? 4.055 10.928 24.210 1.00 93.25 468 PHE A C 1
ATOM 3896 O O . PHE A 1 468 ? 3.761 10.994 25.398 1.00 93.25 468 PHE A O 1
ATOM 3903 N N . ALA A 1 469 ? 4.106 12.003 23.420 1.00 92.62 469 ALA A N 1
ATOM 3904 C CA . ALA A 1 469 ? 3.852 13.356 23.904 1.00 92.62 469 ALA A CA 1
ATOM 3905 C C . ALA A 1 469 ? 2.495 13.469 24.613 1.00 92.62 469 ALA A C 1
ATOM 3907 O O . ALA A 1 469 ? 2.398 14.023 25.700 1.00 92.62 469 ALA A O 1
ATOM 3908 N N . LYS A 1 470 ? 1.444 12.865 24.044 1.00 89.81 470 LYS A N 1
ATOM 3909 C CA . LYS A 1 470 ? 0.094 12.905 24.626 1.00 89.81 470 LYS A CA 1
ATOM 3910 C C . LYS A 1 470 ? 0.002 12.151 25.954 1.00 89.81 470 LYS A C 1
ATOM 3912 O O . LYS A 1 470 ? -0.788 12.528 26.814 1.00 89.81 470 LYS A O 1
ATOM 3917 N N . ASN A 1 471 ? 0.742 11.052 26.082 1.00 87.31 471 ASN A N 1
ATOM 3918 C CA . ASN A 1 471 ? 0.654 10.151 27.228 1.00 87.31 471 ASN A CA 1
ATOM 3919 C C . ASN A 1 471 ? 1.638 10.503 28.356 1.00 87.31 471 ASN A C 1
ATOM 3921 O O . ASN A 1 471 ? 1.467 10.004 29.466 1.00 87.31 471 ASN A O 1
ATOM 3925 N N . ASN A 1 472 ? 2.653 11.327 28.087 1.00 82.50 472 ASN A N 1
ATOM 3926 C CA . ASN A 1 472 ? 3.658 11.714 29.071 1.00 82.50 472 ASN A CA 1
ATOM 3927 C C . ASN A 1 472 ? 3.155 12.854 29.964 1.00 82.50 472 ASN A C 1
ATOM 3929 O O . ASN A 1 472 ? 2.745 13.909 29.489 1.00 82.50 472 ASN A O 1
ATOM 3933 N N . SER A 1 473 ? 3.245 12.660 31.281 1.00 69.44 473 SER A N 1
ATOM 3934 C CA . SER A 1 473 ? 2.942 13.693 32.280 1.00 69.44 473 SER A CA 1
ATOM 3935 C C . SER A 1 473 ? 4.079 14.705 32.462 1.00 69.44 473 SER A C 1
ATOM 3937 O O . SER A 1 473 ? 3.848 15.814 32.942 1.00 69.44 473 SER A O 1
ATOM 3939 N N . HIS A 1 474 ? 5.312 14.339 32.097 1.00 80.12 474 HIS A N 1
ATOM 3940 C CA . HIS A 1 474 ? 6.479 15.211 32.200 1.00 80.12 474 HIS A CA 1
ATOM 3941 C C . HIS A 1 474 ? 6.565 16.149 30.994 1.00 80.12 474 HIS A C 1
ATOM 3943 O O . HIS A 1 474 ? 6.763 15.720 29.858 1.00 80.12 474 HIS A O 1
ATOM 3949 N N . LYS A 1 475 ? 6.442 17.456 31.256 1.00 81.75 475 LYS A N 1
ATOM 3950 C CA . LYS A 1 475 ? 6.390 18.494 30.216 1.00 81.75 475 LYS A CA 1
ATOM 3951 C C . LYS A 1 475 ? 7.628 18.507 29.308 1.00 81.75 475 LYS A C 1
ATOM 3953 O O . LYS A 1 475 ? 7.475 18.680 28.106 1.00 81.75 475 LYS A O 1
ATOM 3958 N N . SER A 1 476 ? 8.825 18.289 29.855 1.00 83.94 476 SER A N 1
ATOM 3959 C CA . SER A 1 476 ? 10.079 18.255 29.084 1.00 83.94 476 SER A CA 1
ATOM 3960 C C . SER A 1 476 ? 10.136 17.092 28.091 1.00 83.94 476 SER A C 1
ATOM 3962 O O . SER A 1 476 ? 10.498 17.285 26.936 1.00 83.94 476 SER A O 1
ATOM 3964 N N . GLU A 1 477 ? 9.734 15.892 28.513 1.00 84.19 477 GLU A N 1
ATOM 3965 C CA . GLU A 1 477 ? 9.699 14.707 27.646 1.00 84.19 477 GLU A CA 1
ATOM 3966 C C . GLU A 1 477 ? 8.596 14.798 26.593 1.00 84.19 477 GLU A C 1
ATOM 3968 O O . GLU A 1 477 ? 8.778 14.349 25.459 1.00 84.19 477 GLU A O 1
ATOM 3973 N N . SER A 1 478 ? 7.451 15.383 26.959 1.00 88.75 478 SER A N 1
ATOM 3974 C CA . SER A 1 478 ? 6.386 15.685 26.006 1.00 88.75 478 SER A CA 1
ATOM 3975 C C . SER A 1 478 ? 6.887 16.625 24.912 1.00 88.75 478 SER A C 1
ATOM 3977 O O . SER A 1 478 ? 6.704 16.321 23.736 1.00 88.75 478 SER A O 1
ATOM 3979 N N . GLU A 1 479 ? 7.546 17.728 25.278 1.00 91.06 479 GLU A N 1
ATOM 3980 C CA . GLU A 1 479 ? 8.060 18.702 24.308 1.00 91.06 479 GLU A CA 1
ATOM 3981 C C . GLU A 1 479 ? 9.121 18.084 23.393 1.00 91.06 479 GLU A C 1
ATOM 3983 O O . GLU A 1 479 ? 9.000 18.181 22.176 1.00 91.06 479 GLU A O 1
ATOM 3988 N N . ALA A 1 480 ? 10.077 17.330 23.946 1.00 91.75 480 ALA A N 1
ATOM 3989 C CA . ALA A 1 480 ? 11.095 16.640 23.153 1.00 91.75 480 ALA A CA 1
ATOM 3990 C C . ALA A 1 480 ? 10.483 15.679 22.112 1.00 91.75 480 ALA A C 1
ATOM 3992 O O . ALA A 1 480 ? 10.954 15.585 20.978 1.00 91.75 480 ALA A O 1
ATOM 3993 N N . CYS A 1 481 ? 9.399 14.978 22.466 1.00 93.94 481 CYS A N 1
ATOM 3994 C CA . CYS A 1 481 ? 8.679 14.123 21.520 1.00 93.94 481 CYS A CA 1
ATOM 3995 C C . CYS A 1 481 ? 7.970 14.936 20.422 1.00 93.94 481 CYS A C 1
ATOM 3997 O O . CYS A 1 481 ? 7.966 14.517 19.263 1.00 93.94 481 CYS A O 1
ATOM 3999 N N . LEU A 1 482 ? 7.374 16.085 20.761 1.00 94.38 482 LEU A N 1
ATOM 4000 C CA . LEU A 1 482 ? 6.718 16.971 19.790 1.00 94.38 482 LEU A CA 1
ATOM 4001 C C . LEU A 1 482 ? 7.719 17.585 18.815 1.00 94.38 482 LEU A C 1
ATOM 4003 O O . LEU A 1 482 ? 7.491 17.554 17.604 1.00 94.38 482 LEU A O 1
ATOM 4007 N N . GLU A 1 483 ? 8.827 18.109 19.332 1.00 94.31 483 GLU A N 1
ATOM 4008 C CA . GLU A 1 483 ? 9.919 18.652 18.530 1.00 94.31 483 GLU A CA 1
ATOM 4009 C C . GLU A 1 483 ? 10.453 17.591 17.577 1.00 94.31 483 GLU A C 1
ATOM 4011 O O . GLU A 1 483 ? 10.538 17.850 16.376 1.00 94.31 483 GLU A O 1
ATOM 4016 N N . LYS A 1 484 ? 10.684 16.360 18.058 1.00 94.19 484 LYS A N 1
ATOM 4017 C CA . LYS A 1 484 ? 11.168 15.291 17.182 1.00 94.19 484 LYS A CA 1
ATOM 4018 C C . LYS A 1 484 ? 10.170 14.927 16.087 1.00 94.19 484 LYS A C 1
ATOM 4020 O O . LYS A 1 484 ? 10.565 14.739 14.939 1.00 94.19 484 LYS A O 1
ATOM 4025 N N . ALA A 1 485 ? 8.876 14.844 16.401 1.00 95.38 485 ALA A N 1
ATOM 4026 C CA . ALA A 1 485 ? 7.845 14.574 15.398 1.00 95.38 485 ALA A CA 1
ATOM 4027 C C . ALA A 1 485 ? 7.810 15.657 14.300 1.00 95.38 485 ALA A C 1
ATOM 4029 O O . ALA A 1 485 ? 7.693 15.339 13.114 1.00 95.38 485 ALA A O 1
ATOM 4030 N N . ARG A 1 486 ? 7.951 16.930 14.691 1.00 95.56 486 ARG A N 1
ATOM 4031 C CA . ARG A 1 486 ? 7.986 18.084 13.780 1.00 95.56 486 ARG A CA 1
ATOM 4032 C C . ARG A 1 486 ? 9.263 18.120 12.943 1.00 95.56 486 ARG A C 1
ATOM 4034 O O . ARG A 1 486 ? 9.169 18.324 11.736 1.00 95.56 486 ARG A O 1
ATOM 4041 N N . GLU A 1 487 ? 10.419 17.869 13.553 1.00 94.19 487 GLU A N 1
ATOM 4042 C CA . GLU A 1 487 ? 11.719 17.760 12.880 1.00 94.19 487 GLU A CA 1
ATOM 4043 C C . GLU A 1 487 ? 11.668 16.686 11.786 1.00 94.19 487 GLU A C 1
ATOM 4045 O O . GLU A 1 487 ? 11.961 16.964 10.623 1.00 94.19 487 GLU A O 1
ATOM 4050 N N . LEU A 1 488 ? 11.194 15.482 12.126 1.00 92.44 488 LEU A N 1
ATOM 4051 C CA . LEU A 1 488 ? 11.078 14.370 11.180 1.00 92.44 488 LEU A CA 1
ATOM 4052 C C . LEU A 1 488 ? 10.182 14.705 9.988 1.00 92.44 488 LEU A C 1
ATOM 4054 O O . LEU A 1 488 ? 10.508 14.339 8.861 1.00 92.44 488 LEU A O 1
ATOM 4058 N N . TYR A 1 489 ? 9.074 15.410 10.223 1.00 92.94 489 TYR A N 1
ATOM 4059 C CA . TYR A 1 489 ? 8.188 15.874 9.158 1.00 92.94 489 TYR A CA 1
ATOM 4060 C C . TYR A 1 489 ? 8.842 16.946 8.271 1.00 92.94 489 TYR A C 1
ATOM 4062 O O . TYR A 1 489 ? 8.646 16.945 7.055 1.00 92.94 489 TYR A O 1
ATOM 4070 N N . GLN A 1 490 ? 9.615 17.865 8.856 1.00 92.06 490 GLN A N 1
ATOM 4071 C CA . GLN A 1 490 ? 10.303 18.936 8.128 1.00 92.06 490 GLN A CA 1
ATOM 4072 C C . GLN A 1 490 ? 11.471 18.425 7.279 1.00 92.06 490 GLN A C 1
ATOM 4074 O O . GLN A 1 490 ? 11.702 18.961 6.199 1.00 92.06 490 GLN A O 1
ATOM 4079 N N . MET A 1 491 ? 12.167 17.377 7.726 1.00 87.69 491 MET A N 1
ATOM 4080 C CA . MET A 1 491 ? 13.287 16.770 6.998 1.00 87.69 491 MET A CA 1
ATOM 4081 C C . MET A 1 491 ? 12.874 16.053 5.701 1.00 87.69 491 MET A C 1
ATOM 4083 O O . MET A 1 491 ? 13.727 15.789 4.855 1.00 87.69 491 MET A O 1
ATOM 4087 N N . GLN A 1 492 ? 11.588 15.737 5.515 1.00 83.12 492 GLN A N 1
ATOM 4088 C CA . GLN A 1 492 ? 11.118 15.064 4.303 1.00 83.12 492 GLN A CA 1
ATOM 4089 C C . GLN A 1 492 ? 11.022 16.037 3.122 1.00 83.12 492 GLN A C 1
ATOM 4091 O O . GLN A 1 492 ? 10.191 16.949 3.128 1.00 83.12 492 GLN A O 1
ATOM 4096 N N . GLN A 1 493 ? 11.820 15.795 2.075 1.00 76.06 493 GLN A N 1
ATOM 4097 C CA . GLN A 1 493 ? 11.742 16.543 0.812 1.00 76.06 493 GLN A CA 1
ATOM 4098 C C . GLN A 1 493 ? 10.388 16.343 0.116 1.00 76.06 493 GLN A C 1
ATOM 4100 O O . GLN A 1 493 ? 9.788 17.298 -0.374 1.00 76.06 493 GLN A O 1
ATOM 4105 N N . PHE A 1 494 ? 9.886 15.105 0.117 1.00 74.94 494 PHE A N 1
ATOM 4106 C CA . PHE A 1 494 ? 8.551 14.751 -0.348 1.00 74.94 494 PHE A CA 1
ATOM 4107 C C . PHE A 1 494 ? 7.755 14.153 0.811 1.00 74.94 494 PHE A C 1
ATOM 4109 O O . PHE A 1 494 ? 8.203 13.214 1.461 1.00 74.94 494 PHE A O 1
ATOM 4116 N N . LYS A 1 495 ? 6.561 14.687 1.076 1.00 85.50 495 LYS A N 1
ATOM 4117 C CA . LYS A 1 495 ? 5.692 14.214 2.160 1.00 85.50 495 LYS A CA 1
ATOM 4118 C C . LYS A 1 495 ? 4.575 13.379 1.564 1.00 85.50 495 LYS A C 1
ATOM 4120 O O . LYS A 1 495 ? 3.679 13.928 0.930 1.00 85.50 495 LYS A O 1
ATOM 4125 N N . SER A 1 496 ? 4.623 12.066 1.767 1.00 83.44 496 SER A N 1
ATOM 4126 C CA . SER A 1 496 ? 3.553 11.175 1.313 1.00 83.44 496 SER A CA 1
ATOM 4127 C C . SER A 1 496 ? 2.210 11.522 1.953 1.00 83.44 496 SER A C 1
ATOM 4129 O O . SER A 1 496 ? 2.138 12.160 3.013 1.00 83.44 496 SER A O 1
ATOM 4131 N N . THR A 1 497 ? 1.127 11.027 1.355 1.00 85.31 497 THR A N 1
ATOM 4132 C CA . THR A 1 497 ? -0.227 11.166 1.899 1.00 85.31 497 THR A CA 1
ATOM 4133 C C . THR A 1 497 ? -0.295 10.687 3.357 1.00 85.31 497 THR A C 1
ATOM 4135 O O . THR A 1 497 ? -0.927 11.326 4.201 1.00 85.31 497 THR A O 1
ATOM 4138 N N . AR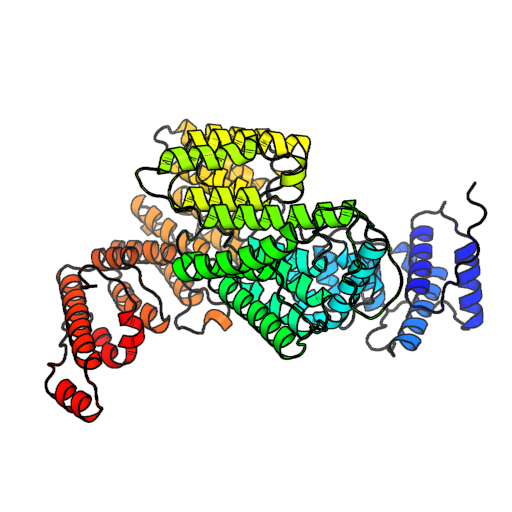G A 1 498 ? 0.411 9.598 3.691 1.00 85.00 498 ARG A N 1
ATOM 4139 C CA . ARG A 1 498 ? 0.426 9.012 5.040 1.00 85.00 498 ARG A CA 1
ATOM 4140 C C . ARG A 1 498 ? 1.234 9.843 6.036 1.00 85.00 498 ARG A C 1
ATOM 4142 O O . ARG A 1 498 ? 0.768 10.045 7.154 1.00 85.00 498 ARG A O 1
ATOM 4149 N N . VAL A 1 499 ? 2.397 10.366 5.637 1.00 89.38 499 VAL A N 1
ATOM 4150 C CA . VAL A 1 499 ? 3.209 11.276 6.470 1.00 89.38 499 VAL A CA 1
ATOM 4151 C C . VAL A 1 499 ? 2.418 12.543 6.791 1.00 89.38 499 VAL A C 1
ATOM 4153 O O . VAL A 1 499 ? 2.301 12.912 7.960 1.00 89.38 499 VAL A O 1
ATOM 4156 N N . ASN A 1 500 ? 1.800 13.151 5.774 1.00 91.56 500 ASN A N 1
ATOM 4157 C CA . ASN A 1 500 ? 0.942 14.324 5.933 1.00 91.56 500 ASN A CA 1
ATOM 4158 C C . ASN A 1 500 ? -0.237 14.050 6.873 1.00 91.56 500 ASN A C 1
ATOM 4160 O O . ASN A 1 500 ? -0.510 14.847 7.767 1.00 91.56 500 ASN A O 1
ATOM 4164 N N . ALA A 1 501 ? -0.924 12.918 6.705 1.00 89.81 501 ALA A N 1
ATOM 4165 C CA . ALA A 1 501 ? -2.067 12.566 7.537 1.00 89.81 501 ALA A CA 1
ATOM 4166 C C . ALA A 1 501 ? -1.673 12.281 8.999 1.00 89.81 501 ALA A C 1
ATOM 4168 O O . ALA A 1 501 ? -2.342 12.772 9.910 1.00 89.81 501 ALA A O 1
ATOM 4169 N N . SER A 1 502 ? -0.572 11.556 9.239 1.00 91.44 502 SER A N 1
ATOM 4170 C CA . SER A 1 502 ? -0.034 11.315 10.587 1.00 91.44 502 SER A CA 1
ATOM 4171 C C . SER A 1 502 ? 0.377 12.611 11.282 1.00 91.44 502 SER A C 1
ATOM 4173 O O . SER A 1 502 ? 0.040 12.813 12.449 1.00 91.44 502 SER A O 1
ATOM 4175 N N . TYR A 1 503 ? 1.072 13.498 10.563 1.00 94.69 503 TYR A N 1
ATOM 4176 C CA . TYR A 1 503 ? 1.462 14.812 11.068 1.00 94.69 503 TYR A CA 1
ATOM 4177 C C . TYR A 1 503 ? 0.238 15.673 11.395 1.00 94.69 503 TYR A C 1
ATOM 4179 O O . TYR A 1 503 ? 0.118 16.185 12.506 1.00 94.69 503 TYR A O 1
ATOM 4187 N N . LEU A 1 504 ? -0.721 15.764 10.468 1.00 95.31 504 LEU A N 1
ATOM 4188 C CA . LEU A 1 504 ? -1.953 16.525 10.656 1.00 95.31 504 LEU A CA 1
ATOM 4189 C C . LEU A 1 504 ? -2.762 16.019 11.855 1.00 95.31 504 LEU A C 1
ATOM 4191 O O . LEU A 1 504 ? -3.286 16.826 12.618 1.00 95.31 504 LEU A O 1
ATOM 4195 N N . LEU A 1 505 ? -2.870 14.700 12.038 1.00 94.62 505 LEU A N 1
ATOM 4196 C CA . LEU A 1 505 ? -3.560 14.121 13.191 1.00 94.62 505 LEU A CA 1
ATOM 4197 C C . LEU A 1 505 ? -2.859 14.476 14.505 1.00 94.62 505 LEU A C 1
ATOM 4199 O O . LEU A 1 505 ? -3.527 14.859 15.462 1.00 94.62 505 LEU A O 1
ATOM 4203 N N . GLY A 1 506 ? -1.530 14.390 14.556 1.00 94.31 506 GLY A N 1
ATOM 4204 C CA . GLY A 1 506 ? -0.761 14.815 15.724 1.00 94.31 506 GLY A CA 1
ATOM 4205 C C . GLY A 1 506 ? -0.979 16.290 16.047 1.00 94.31 506 GLY A C 1
ATOM 4206 O O . GLY A 1 506 ? -1.422 16.641 17.138 1.00 94.31 506 GLY A O 1
ATOM 4207 N N . GLU A 1 507 ? -0.766 17.162 15.067 1.00 95.75 507 GLU A N 1
ATOM 4208 C CA . GLU A 1 507 ? -0.947 18.603 15.231 1.00 95.75 507 GLU A CA 1
ATOM 4209 C C . GLU A 1 507 ? -2.396 19.007 15.536 1.00 95.75 507 GLU A C 1
ATOM 4211 O O . GLU A 1 507 ? -2.608 19.993 16.234 1.00 95.75 507 GLU A O 1
ATOM 4216 N N . SER A 1 508 ? -3.401 18.237 15.108 1.00 95.69 508 SER A N 1
ATOM 4217 C CA . SER A 1 508 ? -4.802 18.483 15.487 1.00 95.69 508 SER A CA 1
ATOM 4218 C C . SER A 1 508 ? -5.054 18.357 16.994 1.00 95.69 508 SER A C 1
ATOM 4220 O O . SER A 1 508 ? -6.033 18.893 17.504 1.00 95.69 508 SER A O 1
ATOM 4222 N N . ILE A 1 509 ? -4.165 17.670 17.720 1.00 93.88 509 ILE A N 1
ATOM 4223 C CA . ILE A 1 509 ? -4.230 17.515 19.175 1.00 93.88 509 ILE A CA 1
ATOM 4224 C C . ILE A 1 509 ? -3.502 18.658 19.884 1.00 93.88 509 ILE A C 1
ATOM 4226 O O . ILE A 1 509 ? -4.023 19.190 20.861 1.00 93.88 509 ILE A O 1
ATOM 4230 N N . PHE A 1 510 ? -2.304 19.012 19.411 1.00 93.19 510 PHE A N 1
ATOM 4231 C CA . PHE A 1 510 ? -1.397 19.941 20.104 1.00 93.19 510 PHE A CA 1
ATOM 4232 C C . PHE A 1 510 ? -1.477 21.387 19.605 1.00 93.19 510 PHE A C 1
ATOM 4234 O O . PHE A 1 510 ? -1.063 22.310 20.300 1.00 93.19 510 PHE A O 1
ATOM 4241 N N . SER A 1 511 ? -1.988 21.613 18.400 1.00 92.81 511 SER A N 1
ATOM 4242 C CA . SER A 1 511 ? -2.148 22.939 17.794 1.00 92.81 511 SER A CA 1
ATOM 4243 C C . SER A 1 511 ? -3.420 22.973 16.936 1.00 92.81 511 SER A C 1
ATOM 4245 O O . SER A 1 511 ? -3.340 23.126 15.710 1.00 92.81 511 SER A O 1
ATOM 4247 N N . PRO A 1 512 ? -4.601 22.786 17.562 1.00 95.44 512 PRO A N 1
ATOM 4248 C CA . PRO A 1 512 ? -5.858 22.574 16.853 1.00 95.44 512 PRO A CA 1
ATOM 4249 C C . PRO A 1 512 ? -6.306 23.779 16.008 1.00 95.44 512 PRO A C 1
ATOM 4251 O O . PRO A 1 512 ? -6.888 23.574 14.943 1.00 95.44 512 PRO A O 1
ATOM 4254 N N . GLU A 1 513 ? -5.988 25.014 16.403 1.00 92.62 513 GLU A N 1
ATOM 4255 C CA . GLU A 1 513 ? -6.402 26.240 15.697 1.00 92.62 513 GLU A CA 1
ATOM 4256 C C . GLU A 1 513 ? -5.902 26.277 14.245 1.00 92.62 513 GLU A C 1
ATOM 4258 O O . GLU A 1 513 ? -6.683 26.519 13.325 1.00 92.62 513 GLU A O 1
ATOM 4263 N N . SER A 1 514 ? -4.638 25.905 14.024 1.00 93.44 514 SER A N 1
ATOM 4264 C CA . SER A 1 514 ? -4.004 25.865 12.698 1.00 93.44 514 SER A CA 1
ATOM 4265 C C . SER A 1 514 ? -4.349 24.608 11.885 1.00 93.44 514 SER A C 1
ATOM 4267 O O . SER A 1 514 ? -3.756 24.363 10.834 1.00 93.44 514 SER A O 1
ATOM 4269 N N . THR A 1 515 ? -5.277 23.758 12.347 1.00 94.75 515 THR A N 1
ATOM 4270 C CA . THR A 1 515 ? -5.628 22.508 11.639 1.00 94.75 515 THR A CA 1
ATOM 4271 C C . THR A 1 515 ? -6.194 22.785 10.252 1.00 94.75 515 THR A C 1
ATOM 4273 O O . THR A 1 515 ? -5.855 22.069 9.316 1.00 94.75 515 THR A O 1
ATOM 4276 N N . PHE A 1 516 ? -7.006 23.832 10.096 1.00 94.00 516 PHE A N 1
ATOM 4277 C CA . PHE A 1 516 ? -7.594 24.208 8.809 1.00 94.00 516 PHE A CA 1
ATOM 4278 C C . PHE A 1 516 ? -6.541 24.578 7.761 1.00 94.00 516 PHE A C 1
ATOM 4280 O O . PHE A 1 516 ? -6.547 24.030 6.661 1.00 94.00 516 PHE A O 1
ATOM 4287 N N . GLU A 1 517 ? -5.593 25.447 8.112 1.00 92.94 517 GLU A N 1
ATOM 4288 C CA . GLU A 1 517 ? -4.512 25.863 7.210 1.00 92.94 517 GLU A CA 1
ATOM 4289 C C . GLU A 1 517 ? -3.648 24.665 6.787 1.00 92.94 517 GLU A C 1
ATOM 4291 O O . GLU A 1 517 ? -3.323 24.485 5.608 1.00 92.94 517 GLU A O 1
ATOM 4296 N N . ARG A 1 518 ? -3.339 23.773 7.738 1.00 92.81 518 ARG A N 1
ATOM 4297 C CA . ARG A 1 518 ? -2.606 22.531 7.459 1.00 92.81 518 ARG A CA 1
ATOM 4298 C C . ARG A 1 518 ? -3.415 21.572 6.584 1.00 92.81 518 ARG A C 1
ATOM 4300 O O . ARG A 1 518 ? -2.876 21.014 5.637 1.00 92.81 518 ARG A O 1
ATOM 4307 N N . TYR A 1 519 ? -4.705 21.396 6.857 1.00 93.94 519 TYR A N 1
ATOM 4308 C CA . TYR A 1 519 ? -5.579 20.545 6.052 1.00 93.94 519 TYR A CA 1
ATOM 4309 C C . TYR A 1 519 ? -5.681 21.044 4.607 1.00 93.94 519 TYR A C 1
ATOM 4311 O O . TYR A 1 519 ? -5.552 20.246 3.679 1.00 93.94 519 TYR A O 1
ATOM 4319 N N . ASN A 1 520 ? -5.850 22.350 4.396 1.00 90.44 520 ASN A N 1
ATOM 4320 C CA . ASN A 1 520 ? -5.935 22.933 3.056 1.00 90.44 520 ASN A CA 1
ATOM 4321 C C . ASN A 1 520 ? -4.614 22.836 2.296 1.00 90.44 520 ASN A C 1
ATOM 4323 O O . ASN A 1 520 ? -4.608 22.465 1.126 1.00 90.44 520 ASN A O 1
ATOM 4327 N N . SER A 1 521 ? -3.490 23.114 2.960 1.00 86.56 521 SER A N 1
ATOM 4328 C CA . SER A 1 521 ? -2.178 22.963 2.323 1.00 86.56 521 SER A CA 1
ATOM 4329 C C . SER A 1 521 ? -1.885 21.510 1.940 1.00 86.56 521 SER A C 1
ATOM 4331 O O . SER A 1 521 ? -1.294 21.276 0.894 1.00 86.56 521 SER A O 1
ATOM 4333 N N . ILE A 1 522 ? -2.345 20.526 2.718 1.00 85.06 522 ILE A N 1
ATOM 4334 C CA . ILE A 1 522 ? -2.205 19.104 2.373 1.00 85.06 522 ILE A CA 1
ATOM 4335 C C . ILE A 1 522 ? -3.170 18.707 1.245 1.00 85.06 522 ILE A C 1
ATOM 4337 O O . ILE A 1 522 ? -2.750 18.113 0.255 1.00 85.06 522 ILE A O 1
ATOM 4341 N N . SER A 1 523 ? -4.458 19.027 1.370 1.00 82.00 523 SER A N 1
ATOM 4342 C CA . SER A 1 523 ? -5.500 18.593 0.424 1.00 82.00 523 SER A CA 1
ATOM 4343 C C . SER A 1 523 ? -5.397 19.240 -0.959 1.00 82.00 523 SER A C 1
ATOM 4345 O O . SER A 1 523 ? -5.886 18.662 -1.928 1.00 82.00 523 SER A O 1
ATOM 4347 N N . ALA A 1 524 ? -4.723 20.387 -1.082 1.00 73.69 524 ALA A N 1
ATOM 4348 C CA . ALA A 1 524 ? -4.439 21.010 -2.374 1.00 73.69 524 ALA A CA 1
ATOM 4349 C C . ALA A 1 524 ? -3.516 20.158 -3.265 1.00 73.69 524 ALA A C 1
ATOM 4351 O O . ALA A 1 524 ? -3.612 20.229 -4.489 1.00 73.69 524 ALA A O 1
ATOM 4352 N N . TYR A 1 525 ? -2.638 19.346 -2.665 1.00 67.94 525 TYR A N 1
ATOM 4353 C CA . TYR A 1 525 ? -1.597 18.607 -3.390 1.00 67.94 525 TYR A CA 1
ATOM 4354 C C . TYR A 1 525 ? -1.672 17.083 -3.209 1.00 67.94 525 TYR A C 1
ATOM 4356 O O . TYR A 1 525 ? -1.098 16.350 -4.014 1.00 67.94 525 TYR A O 1
ATOM 4364 N N . PHE A 1 526 ? -2.385 16.588 -2.190 1.00 74.75 526 PHE A N 1
ATOM 4365 C CA . PHE A 1 526 ? -2.416 15.170 -1.816 1.00 74.75 526 PHE A CA 1
ATOM 4366 C C . PHE A 1 526 ? -3.836 14.629 -1.628 1.00 74.75 526 PHE A C 1
ATOM 4368 O O . PHE A 1 526 ? -4.787 15.367 -1.370 1.00 74.75 526 PHE A O 1
ATOM 4375 N N . LYS A 1 527 ? -3.979 13.300 -1.731 1.00 79.62 527 LYS A N 1
ATOM 4376 C CA . LYS A 1 527 ? -5.261 12.603 -1.556 1.00 79.62 527 LYS A CA 1
ATOM 4377 C C . LYS A 1 527 ? -5.754 12.787 -0.116 1.00 79.62 527 LYS A C 1
ATOM 4379 O O . LYS A 1 527 ? -5.074 12.414 0.837 1.00 79.62 527 LYS A O 1
ATOM 4384 N N . THR A 1 528 ? -6.965 13.311 0.057 1.00 85.12 528 THR A N 1
ATOM 4385 C CA . THR A 1 528 ? -7.636 13.305 1.364 1.00 85.12 528 THR A CA 1
ATOM 4386 C C . THR A 1 528 ? -7.843 11.861 1.830 1.00 85.12 528 THR A C 1
ATOM 4388 O O . THR A 1 528 ? -8.304 11.019 1.061 1.00 85.12 528 THR A O 1
ATOM 4391 N N . THR A 1 529 ? -7.532 11.568 3.094 1.00 86.50 529 THR A N 1
ATOM 4392 C CA . THR A 1 529 ? -7.713 10.232 3.697 1.00 86.50 529 THR A CA 1
ATOM 4393 C C . THR A 1 529 ? -8.732 10.254 4.832 1.00 86.50 529 THR A C 1
ATOM 4395 O O . THR A 1 529 ? -9.073 11.323 5.345 1.00 86.50 529 THR A O 1
ATOM 4398 N N . GLN A 1 530 ? -9.174 9.078 5.304 1.00 88.31 530 GLN A N 1
ATOM 4399 C CA . GLN A 1 530 ? -10.022 9.017 6.504 1.00 88.31 530 GLN A CA 1
ATOM 4400 C C . GLN A 1 530 ? -9.306 9.595 7.735 1.00 88.31 530 GLN A C 1
ATOM 4402 O O . GLN A 1 530 ? -9.968 10.150 8.609 1.00 88.31 530 GLN A O 1
ATOM 4407 N N . ILE A 1 531 ? -7.970 9.499 7.799 1.00 89.75 531 ILE A N 1
ATOM 4408 C CA . ILE A 1 531 ? -7.163 10.101 8.869 1.00 89.75 531 ILE A CA 1
ATOM 4409 C C . ILE A 1 531 ? -7.228 11.626 8.766 1.00 89.75 531 ILE A C 1
ATOM 4411 O O . ILE A 1 531 ? -7.519 12.274 9.761 1.00 89.75 531 ILE A O 1
ATOM 4415 N N . SER A 1 532 ? -7.054 12.195 7.569 1.00 92.12 532 SER A N 1
ATOM 4416 C CA . SER A 1 532 ? -7.143 13.646 7.352 1.00 92.12 532 SER A CA 1
ATOM 4417 C C . SER A 1 532 ? -8.507 14.208 7.768 1.00 92.12 532 SER A C 1
ATOM 4419 O O . SER A 1 532 ? -8.562 15.238 8.436 1.00 92.12 532 SER A O 1
ATOM 4421 N N . ILE A 1 533 ? -9.600 13.508 7.434 1.00 94.31 533 ILE A N 1
ATOM 4422 C CA . ILE A 1 533 ? -10.953 13.879 7.880 1.00 94.31 533 ILE A CA 1
ATOM 4423 C C . ILE A 1 533 ? -11.096 13.714 9.399 1.00 94.31 533 ILE A C 1
ATOM 4425 O O . ILE A 1 533 ? -11.636 14.594 10.064 1.00 94.31 533 ILE A O 1
ATOM 4429 N N . SER A 1 534 ? -10.571 12.626 9.971 1.00 95.25 534 SER A N 1
ATOM 4430 C CA . SER A 1 534 ? -10.563 12.416 11.425 1.00 95.25 534 SER A CA 1
ATOM 4431 C C . SER A 1 534 ? -9.869 13.564 12.159 1.00 95.25 534 SER A C 1
ATOM 4433 O O . SER A 1 534 ? -10.382 14.019 13.178 1.00 95.25 534 SER A O 1
ATOM 4435 N N . SER A 1 535 ? -8.758 14.083 11.630 1.00 96.25 535 SER A N 1
ATOM 4436 C CA . SER A 1 535 ? -8.018 15.207 12.217 1.00 96.25 535 SER A CA 1
ATOM 4437 C C . SER A 1 535 ? -8.862 16.477 12.347 1.00 96.25 535 SER A C 1
ATOM 4439 O O . SER A 1 535 ? -8.710 17.205 13.326 1.00 96.25 535 SER A O 1
ATOM 4441 N N . LEU A 1 536 ? -9.790 16.731 11.414 1.00 97.25 536 LEU A N 1
ATOM 4442 C CA . LEU A 1 536 ? -10.725 17.857 11.521 1.00 97.25 536 LEU A CA 1
ATOM 4443 C C . LEU A 1 536 ? -11.625 17.697 12.751 1.00 97.25 536 LEU A C 1
ATOM 4445 O O . LEU A 1 536 ? -11.724 18.612 13.564 1.00 97.25 536 LEU A O 1
ATOM 4449 N N . PHE A 1 537 ? -12.229 16.520 12.936 1.00 97.62 537 PHE A N 1
ATOM 4450 C CA . PHE A 1 537 ? -13.085 16.243 14.093 1.00 97.62 537 PHE A CA 1
ATOM 4451 C C . PHE A 1 537 ? -12.304 16.207 15.414 1.00 97.62 537 PHE A C 1
ATOM 4453 O O . PHE A 1 537 ? -12.783 16.731 16.419 1.00 97.62 537 PHE A O 1
ATOM 4460 N N . VAL A 1 538 ? -11.089 15.648 15.421 1.00 96.62 538 VAL A N 1
ATOM 4461 C CA . VAL A 1 538 ? -10.203 15.665 16.598 1.00 96.62 538 VAL A CA 1
ATOM 4462 C C . VAL A 1 538 ? -9.878 17.098 17.004 1.00 96.62 538 VAL A C 1
ATOM 4464 O O . VAL A 1 538 ? -9.992 17.432 18.183 1.00 96.62 538 VAL A O 1
ATOM 4467 N N . SER A 1 539 ? -9.541 17.957 16.041 1.00 97.38 539 SER A N 1
ATOM 4468 C CA . SER A 1 539 ? -9.295 19.370 16.311 1.00 97.38 539 SER A CA 1
ATOM 4469 C C . SER A 1 539 ? -10.545 20.072 16.840 1.00 97.38 539 SER A C 1
ATOM 4471 O O . SER A 1 539 ? -10.467 20.735 17.867 1.00 97.38 539 SER A O 1
ATOM 4473 N N . VAL A 1 540 ? -11.723 19.856 16.239 1.00 97.69 540 VAL A N 1
ATOM 4474 C CA . VAL A 1 540 ? -12.998 20.408 16.741 1.00 97.69 540 VAL A CA 1
ATOM 4475 C C . VAL A 1 540 ? -13.226 20.049 18.210 1.00 97.69 540 VAL A C 1
ATOM 4477 O O . VAL A 1 540 ? -13.555 20.918 19.020 1.00 97.69 540 VAL A O 1
ATOM 4480 N N . TYR A 1 541 ? -13.021 18.781 18.562 1.00 95.81 541 TYR A N 1
ATOM 4481 C CA . TYR A 1 541 ? -13.137 18.309 19.937 1.00 95.81 541 TYR A CA 1
ATOM 4482 C C . TYR A 1 541 ? -12.117 18.991 20.861 1.00 95.81 541 TYR A C 1
ATOM 4484 O O . TYR A 1 541 ? -12.467 19.440 21.950 1.00 95.81 541 TYR A O 1
ATOM 4492 N N . LYS A 1 542 ? -10.869 19.152 20.407 1.00 96.00 542 LYS A N 1
ATOM 4493 C CA . LYS A 1 542 ? -9.803 19.807 21.176 1.00 96.00 542 LYS A CA 1
ATOM 4494 C C . LYS A 1 542 ? -10.013 21.307 21.354 1.00 96.00 542 LYS A C 1
ATOM 4496 O O . LYS A 1 542 ? -9.804 21.805 22.453 1.00 96.00 542 LYS A O 1
ATOM 4501 N N . LEU A 1 543 ? -10.492 22.021 20.336 1.00 96.88 543 LEU A N 1
ATOM 4502 C CA . LEU A 1 543 ? -10.889 23.429 20.452 1.00 96.88 543 LEU A CA 1
ATOM 4503 C C . LEU A 1 543 ? -11.991 23.611 21.503 1.00 96.88 543 LEU A C 1
ATOM 4505 O O . LEU A 1 543 ? -11.994 24.604 22.229 1.00 96.88 543 LEU A O 1
ATOM 4509 N N . HIS A 1 544 ? -12.924 22.658 21.585 1.00 96.19 544 HIS A N 1
ATOM 4510 C CA . HIS A 1 544 ? -13.971 22.661 22.603 1.00 96.19 544 HIS A CA 1
ATOM 4511 C C . HIS A 1 544 ? -13.403 22.402 24.003 1.00 96.19 544 HIS A C 1
ATOM 4513 O O . HIS A 1 544 ? -13.698 23.165 24.918 1.00 96.19 544 HIS A O 1
ATOM 4519 N N . GLU A 1 545 ? -12.551 21.384 24.173 1.00 94.56 545 GLU A N 1
ATOM 4520 C CA . GLU A 1 545 ? -11.880 21.103 25.455 1.00 94.56 545 GLU A CA 1
ATOM 4521 C C . GLU A 1 545 ? -11.026 22.279 25.954 1.00 94.56 545 GLU A C 1
ATOM 4523 O O . GLU A 1 545 ? -10.973 22.531 27.154 1.00 94.56 545 GLU A O 1
ATOM 4528 N N . LEU A 1 546 ? -10.386 23.016 25.043 1.00 94.12 546 LEU A N 1
ATOM 4529 C CA . LEU A 1 546 ? -9.570 24.192 25.359 1.00 94.12 546 LEU A CA 1
ATOM 4530 C C . LEU A 1 546 ? -10.393 25.478 25.563 1.00 94.12 546 LEU A C 1
ATOM 4532 O O . LEU A 1 546 ? -9.823 26.512 25.899 1.00 94.12 546 LEU A O 1
ATOM 4536 N N . GLY A 1 547 ? -11.712 25.451 25.345 1.00 94.56 547 GLY A N 1
ATOM 4537 C CA . GLY A 1 547 ? -12.588 26.618 25.510 1.00 94.56 547 GLY A CA 1
ATOM 4538 C C . GLY A 1 547 ? -12.466 27.692 24.418 1.00 94.56 547 GLY A C 1
ATOM 4539 O O . GLY A 1 547 ? -13.049 28.764 24.554 1.00 94.56 547 GLY A O 1
ATOM 4540 N N . ILE A 1 548 ? -11.758 27.410 23.321 1.00 95.50 548 ILE A N 1
ATOM 4541 C CA . ILE A 1 548 ? -11.467 28.359 22.226 1.00 95.50 548 ILE A CA 1
ATOM 4542 C C . ILE A 1 548 ? -12.311 28.116 20.964 1.00 95.50 548 ILE A C 1
ATOM 4544 O O . ILE A 1 548 ? -12.273 28.899 20.020 1.00 95.50 548 ILE A O 1
ATOM 4548 N N . TYR A 1 549 ? -13.149 27.075 20.944 1.00 95.50 549 TYR A N 1
ATOM 4549 C CA . TYR A 1 549 ? -14.028 26.754 19.809 1.00 95.50 549 TYR A CA 1
ATOM 4550 C C . TYR A 1 549 ? -14.873 27.940 19.317 1.00 95.50 549 TYR A C 1
ATOM 4552 O O . TYR A 1 549 ? -15.064 28.125 18.114 1.00 95.50 549 TYR A O 1
ATOM 4560 N N . ASN A 1 550 ? -15.393 28.759 20.236 1.00 92.31 550 ASN A N 1
ATOM 4561 C CA . ASN A 1 550 ? -16.264 29.875 19.872 1.00 92.31 550 ASN A CA 1
ATOM 4562 C C . ASN A 1 550 ? -15.510 31.041 19.214 1.00 92.31 550 ASN A C 1
ATOM 4564 O O . ASN A 1 550 ? -16.134 31.768 18.441 1.00 92.31 550 ASN A O 1
ATOM 4568 N N . SER A 1 551 ? -14.209 31.195 19.466 1.00 93.31 551 SER A N 1
ATOM 4569 C CA . SER A 1 551 ? -13.362 32.235 18.868 1.00 93.31 551 SER A CA 1
ATOM 4570 C C . SER A 1 551 ? -12.671 31.792 17.576 1.00 93.31 551 SER A C 1
ATOM 4572 O O . SER A 1 551 ? -12.215 32.641 16.818 1.00 93.31 551 SER A O 1
ATOM 4574 N N . THR A 1 552 ? -12.617 30.491 17.286 1.00 94.50 552 THR A N 1
ATOM 4575 C CA . THR A 1 552 ? -12.015 29.966 16.054 1.00 94.50 552 THR A CA 1
ATOM 4576 C C . THR A 1 552 ? -13.021 29.933 14.897 1.00 94.50 552 THR A C 1
ATOM 4578 O O . THR A 1 552 ? -14.172 29.512 15.057 1.00 94.50 552 THR A O 1
ATOM 4581 N N . LEU A 1 553 ? -12.569 30.327 13.705 1.00 93.81 553 LEU A N 1
ATOM 4582 C CA . LEU A 1 553 ? -13.300 30.201 12.443 1.00 93.81 553 LEU A CA 1
ATOM 4583 C C . LEU A 1 553 ? -12.404 29.542 11.391 1.00 93.81 553 LEU A C 1
ATOM 4585 O O . LEU A 1 553 ? -11.222 29.858 11.292 1.00 93.81 553 LEU A O 1
ATOM 4589 N N . TRP A 1 554 ? -12.975 28.637 10.600 1.00 94.44 554 TRP A N 1
ATOM 4590 C CA . TRP A 1 554 ? -12.319 27.964 9.478 1.00 94.44 554 TRP A CA 1
ATOM 4591 C C . TRP A 1 554 ? -13.060 28.335 8.202 1.00 94.44 554 TRP A C 1
ATOM 4593 O O . TRP A 1 554 ? -14.205 27.928 8.038 1.00 94.44 554 TRP A O 1
ATOM 4603 N N . ASN A 1 555 ? -12.440 29.115 7.314 1.00 89.44 555 ASN A N 1
ATOM 4604 C CA . ASN A 1 555 ? -13.102 29.667 6.124 1.00 89.44 555 ASN A CA 1
ATOM 4605 C C . ASN A 1 555 ? -14.436 30.372 6.449 1.00 89.44 555 ASN A C 1
ATOM 4607 O O . ASN A 1 555 ? -15.481 29.997 5.923 1.00 89.44 555 ASN A O 1
ATOM 4611 N N . GLU A 1 556 ? -14.413 31.312 7.399 1.00 91.62 556 GLU A N 1
ATOM 4612 C CA . GLU A 1 556 ? -15.587 32.086 7.860 1.00 91.62 556 GLU A CA 1
ATOM 4613 C C . GLU A 1 556 ? -16.716 31.274 8.531 1.00 91.62 556 GLU A C 1
ATOM 4615 O O . GLU A 1 556 ? -17.678 31.849 9.036 1.00 91.62 556 GLU A O 1
ATOM 4620 N N . GLN A 1 557 ? -16.595 29.948 8.631 1.00 94.81 557 GLN A N 1
ATOM 4621 C CA . GLN A 1 557 ? -17.566 29.081 9.300 1.00 94.81 557 GLN A CA 1
ATOM 4622 C C . GLN A 1 557 ? -17.015 28.465 10.589 1.00 94.81 557 GLN A C 1
ATOM 4624 O O . GLN A 1 557 ? -15.813 28.469 10.865 1.00 94.81 557 GLN A O 1
ATOM 4629 N N . LYS A 1 558 ? -17.915 27.911 11.410 1.00 96.06 558 LYS A N 1
ATOM 4630 C CA . LYS A 1 558 ? -17.517 27.196 12.626 1.00 96.06 558 LYS A CA 1
ATOM 4631 C C . LYS A 1 558 ? -16.753 25.910 12.280 1.00 96.06 558 LYS A C 1
ATOM 4633 O O . LYS A 1 558 ? -17.166 25.212 11.351 1.00 96.06 558 LYS A O 1
ATOM 4638 N N . PRO A 1 559 ? -15.719 25.536 13.063 1.00 97.25 559 PRO A N 1
ATOM 4639 C CA . PRO A 1 559 ? -14.904 24.347 12.797 1.00 97.25 559 PRO A CA 1
ATOM 4640 C C . PRO A 1 559 ? -15.715 23.059 12.578 1.00 97.25 559 PRO A C 1
ATOM 4642 O O . PRO A 1 559 ? -15.439 22.292 11.659 1.00 97.25 559 PRO A O 1
ATOM 4645 N N . LEU A 1 560 ? -16.770 22.851 13.377 1.00 97.38 560 LEU A N 1
ATOM 4646 C CA . LEU A 1 560 ? -17.655 21.688 13.242 1.00 97.38 560 LEU A CA 1
ATOM 4647 C C . LEU A 1 560 ? -18.393 21.668 11.895 1.00 97.38 560 LEU A C 1
ATOM 4649 O O . LEU A 1 560 ? -18.491 20.615 11.273 1.00 97.38 560 LEU A O 1
ATOM 4653 N N . SER A 1 561 ? -18.894 22.820 11.442 1.00 96.44 561 SER A N 1
ATOM 4654 C CA . SER A 1 561 ? -19.615 22.936 10.170 1.00 96.44 561 SER A CA 1
ATOM 4655 C C . SER A 1 561 ? -18.709 22.605 8.986 1.00 96.44 561 SER A C 1
ATOM 4657 O O . SER A 1 561 ? -19.108 21.839 8.110 1.00 96.44 561 SER A O 1
ATOM 4659 N N . PHE A 1 562 ? -17.465 23.098 9.007 1.00 96.19 562 PHE A N 1
ATOM 4660 C CA . PHE A 1 562 ? -16.459 22.750 8.003 1.00 96.19 562 PHE A CA 1
ATOM 4661 C C . PHE A 1 562 ? -16.172 21.241 8.003 1.00 96.19 562 PHE A C 1
ATOM 4663 O O . PHE A 1 562 ? -16.257 20.598 6.960 1.00 96.19 562 PHE A O 1
ATOM 4670 N N . ALA A 1 563 ? -15.896 20.654 9.175 1.00 96.88 563 ALA A N 1
ATOM 4671 C CA . ALA A 1 563 ? -15.596 19.226 9.299 1.00 96.88 563 ALA A CA 1
ATOM 4672 C C . ALA A 1 563 ? -16.749 18.334 8.802 1.00 96.88 563 ALA A C 1
ATOM 4674 O O . ALA A 1 563 ? -16.514 17.331 8.127 1.00 96.88 563 ALA A O 1
ATOM 4675 N N . MET A 1 564 ? -17.998 18.711 9.094 1.00 96.62 564 MET A N 1
ATOM 4676 C CA . MET A 1 564 ? -19.186 18.015 8.593 1.00 96.62 564 MET A CA 1
ATOM 4677 C C . MET A 1 564 ? -19.332 18.137 7.073 1.00 96.62 564 MET A C 1
ATOM 4679 O O . MET A 1 564 ? -19.583 17.132 6.413 1.00 96.62 564 MET A O 1
ATOM 4683 N N . SER A 1 565 ? -19.124 19.333 6.512 1.00 95.06 565 SER A N 1
ATOM 4684 C CA . SER A 1 565 ? -19.143 19.538 5.059 1.00 95.06 565 SER A CA 1
ATOM 4685 C C . SER A 1 565 ? -18.110 18.651 4.361 1.00 95.06 565 SER A C 1
ATOM 4687 O O . SER A 1 565 ? -18.445 17.955 3.405 1.00 95.06 565 SER A O 1
ATOM 4689 N N . GLU A 1 566 ? -16.875 18.609 4.867 1.00 94.12 566 GLU A N 1
ATOM 4690 C CA . GLU A 1 566 ? -15.827 17.742 4.319 1.00 94.12 566 GLU A CA 1
ATOM 4691 C C . GLU A 1 566 ? -16.188 16.255 4.436 1.00 94.12 566 GLU A C 1
ATOM 4693 O O . GLU A 1 566 ? -16.011 15.493 3.485 1.00 94.12 566 GLU A O 1
ATOM 4698 N N . PHE A 1 567 ? -16.754 15.825 5.567 1.00 94.31 567 PHE A N 1
ATOM 4699 C CA . PHE A 1 567 ? -17.227 14.450 5.739 1.00 94.31 567 PHE A CA 1
ATOM 4700 C C . PHE A 1 567 ? -18.296 14.079 4.700 1.00 94.31 567 PHE A C 1
ATOM 4702 O O . PHE A 1 567 ? -18.228 13.017 4.081 1.00 94.31 567 PHE A O 1
ATOM 4709 N N . ASP A 1 568 ? -19.267 14.954 4.458 1.00 92.06 568 ASP A N 1
ATOM 4710 C CA . ASP A 1 568 ? -20.352 14.687 3.512 1.00 92.06 568 ASP A CA 1
ATOM 4711 C C . ASP A 1 568 ? -19.934 14.767 2.046 1.00 92.06 568 ASP A C 1
ATOM 4713 O O . ASP A 1 568 ? -20.552 14.103 1.208 1.00 92.06 568 ASP A O 1
ATOM 4717 N N . GLN A 1 569 ? -18.896 15.545 1.740 1.00 90.94 569 GLN A N 1
ATOM 4718 C CA . GLN A 1 569 ? -18.320 15.641 0.402 1.00 90.94 569 GLN A CA 1
ATOM 4719 C C . GLN A 1 569 ? -17.356 14.499 0.080 1.00 90.94 569 GLN A C 1
ATOM 4721 O O . GLN A 1 569 ? -17.270 14.106 -1.078 1.00 90.94 569 GLN A O 1
ATOM 4726 N N . LYS A 1 570 ? -16.601 13.989 1.064 1.00 90.31 570 LYS A N 1
ATOM 4727 C CA . LYS A 1 570 ? -15.488 13.050 0.823 1.00 90.31 570 LYS A CA 1
ATOM 4728 C C . LYS A 1 570 ? -15.789 11.605 1.209 1.00 90.31 570 LYS A C 1
ATOM 4730 O O . LYS A 1 570 ? -15.128 10.703 0.699 1.00 90.31 570 LYS A O 1
ATOM 4735 N N . ILE A 1 571 ? -16.749 11.357 2.099 1.00 89.62 571 ILE A N 1
ATOM 4736 C CA . ILE A 1 571 ? -17.104 10.003 2.542 1.00 89.62 571 ILE A CA 1
ATOM 4737 C C . ILE A 1 571 ? -18.280 9.477 1.715 1.00 89.62 571 ILE A C 1
ATOM 4739 O O . ILE A 1 571 ? -19.269 10.176 1.506 1.00 89.62 571 ILE A O 1
ATOM 4743 N N . SER A 1 572 ? -18.212 8.212 1.296 1.00 87.56 572 SER A N 1
ATOM 4744 C CA . SER A 1 572 ? -19.282 7.540 0.546 1.00 87.56 572 SER A CA 1
ATOM 4745 C C . SER A 1 572 ? -20.635 7.632 1.272 1.00 87.56 572 SER A C 1
ATOM 4747 O O . SER A 1 572 ? -20.703 7.608 2.510 1.00 87.56 572 SER A O 1
ATOM 4749 N N . LYS A 1 573 ? -21.730 7.719 0.512 1.00 87.38 573 LYS A N 1
ATOM 4750 C CA . LYS A 1 573 ? -23.104 7.714 1.045 1.00 87.38 573 LYS A CA 1
ATOM 4751 C C . LYS A 1 573 ? -23.795 6.371 0.805 1.00 87.38 573 LYS A C 1
ATOM 4753 O O . LYS A 1 573 ? -24.677 6.003 1.579 1.00 87.38 573 LYS A O 1
ATOM 4758 N N . SER A 1 574 ? -23.366 5.624 -0.211 1.00 84.00 574 SER A N 1
ATOM 4759 C CA . SER A 1 574 ? -23.919 4.332 -0.602 1.00 84.00 574 SER A CA 1
ATOM 4760 C C . SER A 1 574 ? -22.842 3.315 -1.017 1.00 84.00 574 SER A C 1
ATOM 4762 O O . SER A 1 574 ? -21.696 3.654 -1.324 1.00 84.00 574 SER A O 1
ATOM 4764 N N . TYR A 1 575 ? -23.196 2.026 -0.980 1.00 70.31 575 TYR A N 1
ATOM 4765 C CA . TYR A 1 575 ? -22.339 0.927 -1.422 1.00 70.31 575 TYR A CA 1
ATOM 4766 C C . TYR A 1 575 ? -22.215 0.930 -2.951 1.00 70.31 575 TYR A C 1
ATOM 4768 O O . TYR A 1 575 ? -23.017 0.311 -3.649 1.00 70.31 575 TYR A O 1
ATOM 4776 N N . GLY A 1 576 ? -21.193 1.612 -3.460 1.00 62.19 576 GLY A N 1
ATOM 4777 C CA . GLY A 1 576 ? -20.932 1.750 -4.896 1.00 62.19 576 GLY A CA 1
ATOM 4778 C C . GLY A 1 576 ? -20.253 3.070 -5.250 1.00 62.19 576 GLY A C 1
ATOM 4779 O O . GLY A 1 576 ? -19.460 3.101 -6.186 1.00 62.19 576 GLY A O 1
ATOM 4780 N N . ASP A 1 577 ? -20.460 4.106 -4.430 1.00 66.75 577 ASP A N 1
ATOM 4781 C CA . ASP A 1 577 ? -19.920 5.460 -4.642 1.00 66.75 577 ASP A CA 1
ATOM 4782 C C . ASP A 1 577 ? -18.380 5.531 -4.621 1.00 66.75 577 ASP A C 1
ATOM 4784 O O . ASP A 1 577 ? -17.785 6.552 -4.951 1.00 66.75 577 ASP A O 1
ATOM 4788 N N . THR A 1 578 ? -17.699 4.450 -4.234 1.00 55.75 578 THR A N 1
ATOM 4789 C CA . THR A 1 578 ? -16.231 4.380 -4.243 1.00 55.75 578 THR A CA 1
ATOM 4790 C C . THR A 1 578 ? -15.641 4.515 -5.650 1.00 55.75 578 THR A C 1
ATOM 4792 O O . THR A 1 578 ? -14.463 4.832 -5.779 1.00 55.75 578 THR A O 1
ATOM 4795 N N . ALA A 1 579 ? -16.437 4.283 -6.703 1.00 50.66 579 ALA A N 1
ATOM 4796 C CA . ALA A 1 579 ? -16.020 4.508 -8.087 1.00 50.66 579 ALA A CA 1
ATOM 4797 C C . ALA A 1 579 ? -15.756 5.996 -8.401 1.00 50.66 579 ALA A C 1
ATOM 4799 O O . ALA A 1 579 ? -14.924 6.288 -9.255 1.00 50.66 579 ALA A O 1
ATOM 4800 N N . ASP A 1 580 ? -16.385 6.917 -7.661 1.00 55.03 580 ASP A N 1
ATOM 4801 C CA . ASP A 1 580 ? -16.273 8.370 -7.858 1.00 55.03 580 ASP A CA 1
ATOM 4802 C C . ASP A 1 580 ? -15.147 9.006 -7.015 1.00 55.03 580 ASP A C 1
ATOM 4804 O O . ASP A 1 580 ? -15.080 10.222 -6.845 1.00 55.03 580 ASP A O 1
ATOM 4808 N N . GLY A 1 581 ? -14.260 8.189 -6.435 1.00 65.94 581 GLY A N 1
ATOM 4809 C CA . GLY A 1 581 ? -13.155 8.658 -5.591 1.00 65.94 581 GLY A CA 1
ATOM 4810 C C . GLY A 1 581 ? -13.550 9.017 -4.152 1.00 65.94 581 GLY A C 1
ATOM 4811 O O . GLY A 1 581 ? -12.713 9.529 -3.406 1.00 65.94 581 GLY A O 1
ATOM 4812 N N . LEU A 1 582 ? -14.791 8.730 -3.735 1.00 80.25 582 LEU A N 1
ATOM 4813 C CA . LEU A 1 582 ? -15.226 8.874 -2.343 1.00 80.25 582 LEU A CA 1
ATOM 4814 C C . LEU A 1 582 ? -14.646 7.770 -1.451 1.00 80.25 582 LEU A C 1
ATOM 4816 O O . LEU A 1 582 ? -14.547 6.604 -1.833 1.00 80.25 582 LEU A O 1
ATOM 4820 N N . LEU A 1 583 ? -14.325 8.126 -0.210 1.00 84.00 583 LEU A N 1
ATOM 4821 C CA . LEU A 1 583 ? -13.731 7.217 0.764 1.00 84.00 583 LEU A CA 1
ATOM 4822 C C . LEU A 1 583 ? -14.811 6.389 1.469 1.00 84.00 583 LEU A C 1
ATOM 4824 O O . LEU A 1 583 ? -15.776 6.933 2.011 1.00 84.00 583 LEU A O 1
ATOM 4828 N N . TYR A 1 584 ? -14.619 5.074 1.547 1.00 82.69 584 TYR A N 1
ATOM 4829 C CA . TYR A 1 584 ? -15.429 4.230 2.426 1.00 82.69 584 TYR A CA 1
ATOM 4830 C C . TYR A 1 584 ? -15.013 4.476 3.888 1.00 82.69 584 TYR A C 1
ATOM 4832 O O . TYR A 1 584 ? -13.813 4.451 4.168 1.00 82.69 584 TYR A O 1
ATOM 4840 N N . PRO A 1 585 ? -15.929 4.741 4.836 1.00 87.12 585 PRO A N 1
ATOM 4841 C CA . PRO A 1 585 ? -15.538 5.042 6.214 1.00 87.12 585 PRO A CA 1
ATOM 4842 C C . PRO A 1 585 ? -14.932 3.818 6.921 1.00 87.12 585 PRO A C 1
ATOM 4844 O O . PRO A 1 585 ? -15.150 2.681 6.508 1.00 87.12 585 PRO A O 1
ATOM 4847 N N . ASN A 1 586 ? -14.180 4.052 8.000 1.00 85.25 586 ASN A N 1
ATOM 4848 C CA . ASN A 1 586 ? -13.660 3.009 8.890 1.00 85.25 586 ASN A CA 1
ATOM 4849 C C . ASN A 1 586 ? -14.090 3.264 10.346 1.00 85.25 586 ASN A C 1
ATOM 4851 O O . ASN A 1 586 ? -14.568 4.352 10.677 1.00 85.25 586 ASN A O 1
ATOM 4855 N N . ASP A 1 587 ? -13.894 2.272 11.221 1.00 85.62 587 ASP A N 1
ATOM 4856 C CA . ASP A 1 587 ? -14.352 2.340 12.616 1.00 85.62 587 ASP A CA 1
ATOM 4857 C C . ASP A 1 587 ? -13.740 3.514 13.396 1.00 85.62 587 ASP A C 1
ATOM 4859 O O . ASP A 1 587 ? -14.425 4.123 14.217 1.00 85.62 587 ASP A O 1
ATOM 4863 N N . ASN A 1 588 ? -12.484 3.880 13.117 1.00 88.12 588 ASN A N 1
ATOM 4864 C CA . ASN A 1 588 ? -11.800 4.982 13.801 1.00 88.12 588 ASN A CA 1
ATOM 4865 C C . ASN A 1 588 ? -12.443 6.336 13.476 1.00 88.12 588 ASN A C 1
ATOM 4867 O O . ASN A 1 588 ? -12.778 7.093 14.388 1.00 88.12 588 ASN A O 1
ATOM 4871 N N . LEU A 1 589 ? -12.664 6.619 12.188 1.00 93.25 589 LEU A N 1
ATOM 4872 C CA . LEU A 1 589 ? -13.327 7.846 11.751 1.00 93.25 589 LEU A CA 1
ATOM 4873 C C . LEU A 1 589 ? -14.753 7.924 12.307 1.00 93.25 589 LEU A C 1
ATOM 4875 O O . LEU A 1 589 ? -15.152 8.965 12.825 1.00 93.25 589 LEU A O 1
ATOM 4879 N N . LEU A 1 590 ? -15.511 6.825 12.231 1.00 94.75 590 LEU A N 1
ATOM 4880 C CA . LEU A 1 590 ? -16.891 6.780 12.721 1.00 94.75 590 LEU A CA 1
ATOM 4881 C C . LEU A 1 590 ? -16.966 6.964 14.240 1.00 94.75 590 LEU A C 1
ATOM 4883 O O . LEU A 1 590 ? -17.828 7.695 14.716 1.00 94.75 590 LEU A O 1
ATOM 4887 N N . THR A 1 591 ? -16.043 6.368 14.997 1.00 94.44 591 THR A N 1
ATOM 4888 C CA . THR A 1 591 ? -15.948 6.545 16.456 1.00 94.44 591 THR A CA 1
ATOM 4889 C C . THR A 1 591 ? -15.745 8.014 16.818 1.00 94.44 591 THR A C 1
ATOM 4891 O O . THR A 1 591 ? -16.495 8.555 17.630 1.00 94.44 591 THR A O 1
ATOM 4894 N N . ILE A 1 592 ? -14.770 8.677 16.186 1.00 94.88 592 ILE A N 1
ATOM 4895 C CA . ILE A 1 592 ? -14.473 10.096 16.432 1.00 94.88 592 ILE A CA 1
ATOM 4896 C C . ILE A 1 592 ? -15.671 10.961 16.027 1.00 94.88 592 ILE A C 1
ATOM 4898 O O . ILE A 1 592 ? -16.096 11.820 16.797 1.00 94.88 592 ILE A O 1
ATOM 4902 N N . TYR A 1 593 ? -16.253 10.706 14.853 1.00 96.44 593 TYR A N 1
ATOM 4903 C CA . TYR A 1 593 ? -17.441 11.410 14.374 1.00 96.44 593 TYR A CA 1
ATOM 4904 C C . TYR A 1 593 ? -18.592 11.328 15.386 1.00 96.44 593 TYR A C 1
ATOM 4906 O O . TYR A 1 593 ? -19.113 12.361 15.802 1.00 96.44 593 TYR A O 1
ATOM 4914 N N . ILE A 1 594 ? -18.946 10.120 15.841 1.00 96.62 594 ILE A N 1
ATOM 4915 C CA . ILE A 1 594 ? -20.026 9.886 16.812 1.00 96.62 594 ILE A CA 1
ATOM 4916 C C . ILE A 1 594 ? -19.761 10.638 18.121 1.00 96.62 594 ILE A C 1
ATOM 4918 O O . ILE A 1 594 ? -20.656 11.303 18.646 1.00 96.62 594 ILE A O 1
ATOM 4922 N N . GLN A 1 595 ? -18.533 10.567 18.642 1.00 95.06 595 GLN A N 1
ATOM 4923 C CA . GLN A 1 595 ? -18.152 11.251 19.879 1.00 95.06 595 GLN A CA 1
ATOM 4924 C C . GLN A 1 595 ? -18.293 12.771 19.758 1.00 95.06 595 GLN A C 1
ATOM 4926 O O . GLN A 1 595 ? -18.857 13.405 20.649 1.00 95.06 595 GLN A O 1
ATOM 4931 N N . VAL A 1 596 ? -17.852 13.356 18.642 1.00 96.31 596 VAL A N 1
ATOM 4932 C CA . VAL A 1 596 ? -17.994 14.798 18.405 1.00 96.31 596 VAL A CA 1
ATOM 4933 C C . VAL A 1 596 ? -19.459 15.187 18.231 1.00 96.31 596 VAL A C 1
ATOM 4935 O O . VAL A 1 596 ? -19.904 16.148 18.854 1.00 96.31 596 VAL A O 1
ATOM 4938 N N . MET A 1 597 ? -20.244 14.432 17.457 1.00 96.75 597 MET A N 1
ATOM 4939 C CA . MET A 1 597 ? -21.673 14.722 17.297 1.00 96.75 597 MET A CA 1
ATOM 4940 C C . MET A 1 597 ? -22.404 14.720 18.645 1.00 96.75 597 MET A C 1
ATOM 4942 O O . MET A 1 597 ? -23.197 15.624 18.909 1.00 96.75 597 MET A O 1
ATOM 4946 N N . LYS A 1 598 ? -22.089 13.759 19.526 1.00 95.06 598 LYS A N 1
ATOM 4947 C CA . LYS A 1 598 ? -22.631 13.692 20.890 1.00 95.06 598 LYS A CA 1
ATOM 4948 C C . LYS A 1 598 ? -22.319 14.958 21.686 1.00 95.06 598 LYS A C 1
ATOM 4950 O O . LYS A 1 598 ? -23.222 15.561 22.258 1.00 95.06 598 LYS A O 1
ATOM 4955 N N . VAL A 1 599 ? -21.049 15.362 21.716 1.00 94.81 599 VAL A N 1
ATOM 4956 C CA . VAL A 1 599 ? -20.564 16.511 22.504 1.00 94.81 599 VAL A CA 1
ATOM 4957 C C . VAL A 1 599 ? -21.245 17.809 22.076 1.00 94.81 599 VAL A C 1
ATOM 4959 O O . VAL A 1 599 ? -21.603 18.624 22.918 1.00 94.81 599 VAL A O 1
ATOM 4962 N N . PHE A 1 600 ? -21.490 17.971 20.776 1.00 95.50 600 PHE A N 1
ATOM 4963 C CA . PHE A 1 600 ? -22.126 19.160 20.210 1.00 95.50 600 PHE A CA 1
ATOM 4964 C C . PHE A 1 600 ? -23.654 19.041 20.044 1.00 95.50 600 PHE A C 1
ATOM 4966 O O . PHE A 1 600 ? -24.265 19.897 19.400 1.00 95.50 600 PHE A O 1
ATOM 4973 N N . GLY A 1 601 ? -24.288 17.997 20.593 1.00 92.88 601 GLY A N 1
ATOM 4974 C CA . GLY A 1 601 ? -25.747 17.827 20.572 1.00 92.88 601 GLY A CA 1
ATOM 4975 C C . GLY A 1 601 ? -26.353 17.628 19.175 1.00 92.88 601 GLY A C 1
ATOM 4976 O O . GLY A 1 601 ? -27.497 18.014 18.926 1.00 92.88 601 GLY A O 1
ATOM 4977 N N . LYS A 1 602 ? -25.597 17.043 18.242 1.00 94.50 602 LYS A N 1
ATOM 4978 C CA . LYS A 1 602 ? -25.983 16.799 16.842 1.00 94.50 602 LYS A CA 1
ATOM 4979 C C . LYS A 1 602 ? -26.776 15.497 16.687 1.00 94.50 602 LYS A C 1
ATOM 4981 O O . LYS A 1 602 ? -26.353 14.535 16.050 1.00 94.50 602 LYS A O 1
ATOM 4986 N N . ASN A 1 603 ? -27.946 15.455 17.328 1.00 90.31 603 ASN A N 1
ATOM 4987 C CA . ASN A 1 603 ? -28.776 14.247 17.400 1.00 90.31 603 ASN A CA 1
ATOM 4988 C C . ASN A 1 603 ? -29.319 13.813 16.031 1.00 90.31 603 ASN A C 1
ATOM 4990 O O . ASN A 1 603 ? -29.371 12.620 15.749 1.00 90.31 603 ASN A O 1
ATOM 4994 N N . LYS A 1 604 ? -29.677 14.765 15.157 1.00 91.19 604 LYS A N 1
ATOM 4995 C CA . LYS A 1 604 ? -30.195 14.456 13.812 1.00 91.19 604 LYS A CA 1
ATOM 4996 C C . LYS A 1 604 ? -29.152 13.719 12.973 1.00 91.19 604 LYS A C 1
ATOM 4998 O O . LYS A 1 604 ? -29.479 12.777 12.260 1.00 91.19 604 LYS A O 1
ATOM 5003 N N . GLU A 1 605 ? -27.901 14.136 13.092 1.00 93.06 605 GLU A N 1
ATOM 5004 C CA . GLU A 1 605 ? -26.744 13.563 12.422 1.00 93.06 605 GLU A CA 1
ATOM 5005 C C . GLU A 1 605 ? -26.443 12.150 12.943 1.00 93.06 605 GLU A C 1
ATOM 5007 O O . GLU A 1 605 ? -26.214 11.236 12.151 1.00 93.06 605 GLU A O 1
ATOM 5012 N N . LEU A 1 606 ? -26.532 11.937 14.263 1.00 92.62 606 LEU A N 1
ATOM 5013 C CA . LEU A 1 606 ? -26.431 10.605 14.871 1.00 92.62 606 LEU A CA 1
ATOM 5014 C C . LEU A 1 606 ? -27.551 9.668 14.397 1.00 92.62 606 LEU A C 1
ATOM 5016 O O . LEU A 1 606 ? -27.296 8.498 14.114 1.00 92.62 606 LEU A O 1
ATOM 5020 N N . HIS A 1 607 ? -28.790 10.147 14.282 1.00 91.31 607 HIS A N 1
ATOM 5021 C CA . HIS A 1 607 ? -29.899 9.324 13.787 1.00 91.31 607 HIS A CA 1
ATOM 5022 C C . HIS A 1 607 ? -29.732 8.981 12.300 1.00 91.31 607 HIS A C 1
ATOM 5024 O O . HIS A 1 607 ? -29.840 7.813 11.931 1.00 91.31 607 HIS A O 1
ATOM 5030 N N . ALA A 1 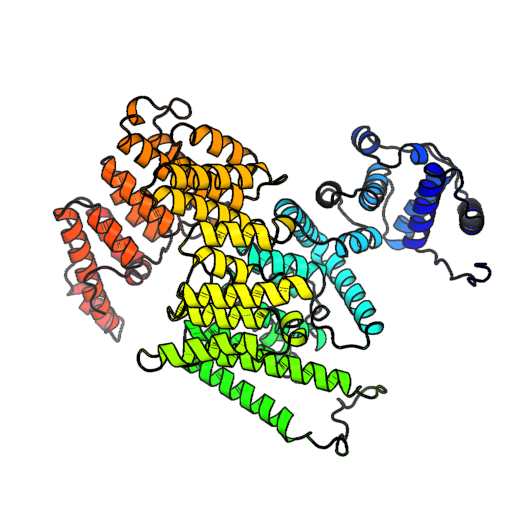608 ? -29.366 9.959 11.465 1.00 90.75 608 ALA A N 1
ATOM 5031 C CA . ALA A 1 608 ? -29.127 9.761 10.032 1.00 90.75 608 ALA A CA 1
ATOM 5032 C C . ALA A 1 608 ? -27.939 8.825 9.729 1.00 90.75 608 ALA A C 1
ATOM 5034 O O . ALA A 1 608 ? -27.883 8.205 8.662 1.00 90.75 608 ALA A O 1
ATOM 5035 N N . LEU A 1 609 ? -26.987 8.691 10.660 1.00 92.94 609 LEU A N 1
ATOM 5036 C CA . LEU A 1 609 ? -25.829 7.818 10.488 1.00 92.94 609 LEU A CA 1
ATOM 5037 C C . LEU A 1 609 ? -26.230 6.348 10.283 1.00 92.94 609 LEU A C 1
ATOM 5039 O O . LEU A 1 609 ? -25.625 5.684 9.445 1.00 92.94 609 LEU A O 1
ATOM 5043 N N . LEU A 1 610 ? -27.251 5.832 10.980 1.00 91.06 610 LEU A N 1
ATOM 5044 C CA . LEU A 1 610 ? -27.679 4.433 10.814 1.00 91.06 610 LEU A CA 1
ATOM 5045 C C . LEU A 1 610 ? -28.180 4.142 9.398 1.00 91.06 610 LEU A C 1
ATOM 5047 O O . LEU A 1 610 ? -27.787 3.132 8.811 1.00 91.06 610 LEU A O 1
ATOM 5051 N N . ASP A 1 611 ? -28.995 5.035 8.836 1.00 90.12 611 ASP A N 1
ATOM 5052 C CA . ASP A 1 611 ? -29.475 4.914 7.457 1.00 90.12 611 ASP A CA 1
ATOM 5053 C C . ASP A 1 611 ? -28.297 4.911 6.474 1.00 90.12 611 ASP A C 1
ATOM 5055 O O . ASP A 1 611 ? -28.224 4.075 5.568 1.00 90.12 611 ASP A O 1
ATOM 5059 N N . ARG A 1 612 ? -27.308 5.787 6.695 1.00 90.88 612 ARG A N 1
ATOM 5060 C CA . ARG A 1 612 ? -26.082 5.821 5.887 1.00 90.88 612 ARG A CA 1
ATOM 5061 C C . ARG A 1 612 ? -25.289 4.517 5.994 1.00 90.88 612 ARG A C 1
ATOM 5063 O O . ARG A 1 612 ? -24.844 4.000 4.973 1.00 90.88 612 ARG A O 1
ATOM 5070 N N . LEU A 1 613 ? -25.132 3.948 7.191 1.00 91.50 613 LEU A N 1
ATOM 5071 C CA . LEU A 1 613 ? -24.426 2.673 7.387 1.00 91.50 613 LEU A CA 1
ATOM 5072 C C . LEU A 1 613 ? -25.133 1.505 6.687 1.00 91.50 613 LEU A C 1
ATOM 5074 O O . LEU A 1 613 ? -24.466 0.625 6.136 1.00 91.50 613 LEU A O 1
ATOM 5078 N N . VAL A 1 614 ? -26.468 1.510 6.652 1.00 90.31 614 VAL A N 1
ATOM 5079 C CA . VAL A 1 614 ? -27.252 0.547 5.868 1.00 90.31 614 VAL A CA 1
ATOM 5080 C C . VAL A 1 614 ? -26.994 0.721 4.374 1.00 90.31 614 VAL A C 1
ATOM 5082 O O . VAL A 1 614 ? -26.646 -0.255 3.707 1.00 90.31 614 VAL A O 1
ATOM 5085 N N . ASN A 1 615 ? -27.079 1.947 3.854 1.00 88.00 615 ASN A N 1
ATOM 5086 C CA . ASN A 1 615 ? -26.829 2.236 2.437 1.00 88.00 615 ASN A CA 1
ATOM 5087 C C . ASN A 1 615 ? -25.408 1.843 2.010 1.00 88.00 615 ASN A C 1
ATOM 5089 O O . ASN A 1 615 ? -25.201 1.322 0.914 1.00 88.00 615 ASN A O 1
ATOM 5093 N N . LEU A 1 616 ? -24.432 2.017 2.903 1.00 84.44 616 LEU A N 1
ATOM 5094 C CA . LEU A 1 616 ? -23.041 1.594 2.730 1.00 84.44 616 LEU A CA 1
ATOM 5095 C C . LEU A 1 616 ? -22.828 0.081 2.840 1.00 84.44 616 LEU A C 1
ATOM 5097 O O . LEU A 1 616 ? -21.705 -0.388 2.632 1.00 84.44 616 LEU A O 1
ATOM 5101 N N . LYS A 1 617 ? -23.857 -0.694 3.194 1.00 84.94 617 LYS A N 1
ATOM 5102 C CA . LYS A 1 617 ? -23.745 -2.115 3.553 1.00 84.94 617 LYS A CA 1
ATOM 5103 C C . LYS A 1 617 ? -22.643 -2.358 4.596 1.00 84.94 617 LYS A C 1
ATOM 5105 O O . LYS A 1 617 ? -21.923 -3.356 4.519 1.00 84.94 617 LYS A O 1
ATOM 5110 N N . TYR A 1 618 ? -22.487 -1.424 5.537 1.00 84.38 618 TYR A N 1
ATOM 5111 C CA . TYR A 1 618 ? -21.384 -1.409 6.494 1.00 84.38 618 TYR A CA 1
ATOM 5112 C C . TYR A 1 618 ? -21.499 -2.570 7.489 1.00 84.38 618 TYR A C 1
ATOM 5114 O O . TYR A 1 618 ? -22.569 -2.751 8.071 1.00 84.38 618 TYR A O 1
ATOM 5122 N N . PRO A 1 619 ? -20.446 -3.378 7.713 1.00 80.69 619 PRO A N 1
ATOM 5123 C CA . PRO A 1 619 ? -20.481 -4.474 8.675 1.00 80.69 619 PRO A CA 1
ATOM 5124 C C . PRO A 1 619 ? -20.230 -3.951 10.096 1.00 80.69 619 PRO A C 1
ATOM 5126 O O . PRO A 1 619 ? -19.117 -4.029 10.609 1.00 80.69 619 PRO A O 1
ATOM 5129 N N . LEU A 1 620 ? -21.268 -3.409 10.735 1.00 84.19 620 LEU A N 1
ATOM 5130 C CA . LEU A 1 620 ? -21.143 -2.767 12.042 1.00 84.19 620 LEU A CA 1
ATOM 5131 C C . LEU A 1 620 ? -20.756 -3.775 13.141 1.00 84.19 620 LEU A C 1
ATOM 5133 O O . LEU A 1 620 ? -21.519 -4.691 13.460 1.00 84.19 620 LEU A O 1
ATOM 5137 N N . GLY A 1 621 ? -19.550 -3.620 13.694 1.00 83.81 621 GLY A N 1
ATOM 5138 C CA . GLY A 1 621 ? -19.023 -4.444 14.782 1.00 83.81 621 GLY A CA 1
ATOM 5139 C C . GLY A 1 621 ? -19.494 -3.986 16.165 1.00 83.81 621 GLY A C 1
ATOM 5140 O O . GLY A 1 621 ? -19.896 -2.840 16.348 1.00 83.81 621 GLY A O 1
ATOM 5141 N N . ILE A 1 622 ? -19.381 -4.874 17.160 1.00 85.75 622 ILE A N 1
ATOM 5142 C CA . ILE A 1 622 ? -19.938 -4.644 18.504 1.00 85.75 622 ILE A CA 1
ATOM 5143 C C . ILE A 1 622 ? -19.342 -3.421 19.207 1.00 85.75 622 ILE A C 1
ATOM 5145 O O . ILE A 1 622 ? -20.064 -2.698 19.879 1.00 85.75 622 ILE A O 1
ATOM 5149 N N . GLN A 1 623 ? -18.047 -3.155 19.016 1.00 87.56 623 GLN A N 1
ATOM 5150 C CA . GLN A 1 623 ? -17.355 -2.029 19.651 1.00 87.56 623 GLN A CA 1
ATOM 5151 C C . GLN A 1 623 ? -17.885 -0.687 19.137 1.00 87.56 623 GLN A C 1
ATOM 5153 O O . GLN A 1 623 ? -18.312 0.147 19.932 1.00 87.56 623 GLN A O 1
ATOM 5158 N N . LEU A 1 624 ? -17.928 -0.504 17.813 1.00 90.00 624 LEU A N 1
ATOM 5159 C CA . LEU A 1 624 ? -18.468 0.713 17.207 1.00 90.00 624 LEU A CA 1
ATOM 5160 C C . LEU A 1 624 ? -19.968 0.872 17.505 1.00 90.00 624 LEU A C 1
ATOM 5162 O O . LEU A 1 624 ? -20.426 1.981 17.773 1.00 90.00 624 LEU A O 1
ATOM 5166 N N . PHE A 1 625 ? -20.726 -0.231 17.518 1.00 93.94 625 PHE A N 1
ATOM 5167 C CA . PHE A 1 625 ? -22.142 -0.207 17.889 1.00 93.94 625 PHE A CA 1
ATOM 5168 C C . PHE A 1 625 ? -22.336 0.273 19.334 1.00 93.94 625 PHE A C 1
ATOM 5170 O O . PHE A 1 625 ? -23.212 1.095 19.592 1.00 93.94 625 PHE A O 1
ATOM 5177 N N . SER A 1 626 ? -21.512 -0.189 20.278 1.00 92.69 626 SER A N 1
ATOM 5178 C CA . SER A 1 626 ? -21.559 0.281 21.667 1.00 92.69 626 SER A CA 1
ATOM 5179 C C . SER A 1 626 ? -21.281 1.780 21.773 1.00 92.69 626 SER A C 1
ATOM 5181 O O . SER A 1 626 ? -22.054 2.481 22.420 1.00 92.69 626 SER A O 1
ATOM 5183 N N . VAL A 1 627 ? -20.262 2.294 21.072 1.00 94.00 627 VAL A N 1
ATOM 5184 C CA . VAL A 1 627 ? -19.972 3.742 21.023 1.00 94.00 627 VAL A CA 1
ATOM 5185 C C . VAL A 1 627 ? -21.176 4.526 20.495 1.00 94.00 627 VAL A C 1
ATOM 5187 O O . VAL A 1 627 ? -21.534 5.567 21.046 1.00 94.00 627 VAL A O 1
ATOM 5190 N N . TYR A 1 628 ? -21.833 4.016 19.451 1.00 95.56 628 TYR A N 1
ATOM 5191 C CA . TYR A 1 628 ? -23.057 4.612 18.926 1.00 95.56 628 TYR A CA 1
ATOM 5192 C C . TYR A 1 628 ? -24.179 4.629 19.971 1.00 95.56 628 TYR A C 1
ATOM 5194 O O . TYR A 1 628 ? -24.764 5.677 20.228 1.00 95.56 628 TYR A O 1
ATOM 5202 N N . LEU A 1 629 ? -24.454 3.506 20.632 1.00 94.25 629 LEU A N 1
ATOM 5203 C CA . LEU A 1 629 ? -25.505 3.424 21.651 1.00 94.25 629 LEU A CA 1
ATOM 5204 C C . LEU A 1 629 ? -25.240 4.329 22.857 1.00 94.25 629 LEU A C 1
ATOM 5206 O O . LEU A 1 629 ? -26.175 4.907 23.404 1.00 94.25 629 LEU A O 1
ATOM 5210 N N . GLU A 1 630 ? -23.981 4.476 23.262 1.00 93.94 630 GLU A N 1
ATOM 5211 C CA . GLU A 1 630 ? -23.566 5.399 24.321 1.00 93.94 630 GLU A CA 1
ATOM 5212 C C . GLU A 1 630 ? -23.732 6.872 23.929 1.00 93.94 630 GLU A C 1
ATOM 5214 O O . GLU A 1 630 ? -23.725 7.744 24.802 1.00 93.94 630 GLU A O 1
ATOM 5219 N N . SER A 1 631 ? -23.857 7.176 22.634 1.00 93.56 631 SER A N 1
ATOM 5220 C CA . SER A 1 631 ? -24.124 8.530 22.139 1.00 93.56 631 SER A CA 1
ATOM 5221 C C . SER A 1 631 ? -25.601 8.918 22.151 1.00 93.56 631 SER A C 1
ATOM 5223 O O . SER A 1 631 ? -25.913 10.103 22.075 1.00 93.56 631 SER A O 1
ATOM 5225 N N . LEU A 1 632 ? -26.499 7.942 22.297 1.00 92.88 632 LEU A N 1
ATOM 5226 C CA . LEU A 1 632 ? -27.940 8.158 22.332 1.00 92.88 632 LEU A CA 1
ATOM 5227 C C . LEU A 1 632 ? -28.441 8.415 23.757 1.00 92.88 632 LEU A C 1
ATOM 5229 O O . LEU A 1 632 ? -27.820 8.020 24.746 1.00 92.88 632 LEU A O 1
ATOM 5233 N N . ASN A 1 633 ? -29.619 9.033 23.859 1.00 91.38 633 ASN A N 1
ATOM 5234 C CA . ASN A 1 633 ? -30.357 9.053 25.118 1.00 91.38 633 ASN A CA 1
ATOM 5235 C C . ASN A 1 633 ? -30.866 7.639 25.472 1.00 91.38 633 ASN A C 1
ATOM 5237 O O . ASN A 1 633 ? -30.950 6.748 24.624 1.00 91.38 633 ASN A O 1
ATOM 5241 N N . GLU A 1 634 ? -31.207 7.430 26.744 1.00 91.31 634 GLU A N 1
ATOM 5242 C CA . GLU A 1 634 ? -31.604 6.114 27.254 1.00 91.31 634 GLU A CA 1
ATOM 5243 C C . GLU A 1 634 ? -32.834 5.532 26.544 1.00 91.31 634 GLU A C 1
ATOM 5245 O O . GLU A 1 634 ? -32.865 4.333 26.259 1.00 91.31 634 GLU A O 1
ATOM 5250 N N . PHE A 1 635 ? -33.816 6.377 26.222 1.00 91.94 635 PHE A N 1
ATOM 5251 C CA . PHE A 1 635 ? -35.026 5.965 25.519 1.00 91.94 635 PHE A CA 1
ATOM 5252 C C . PHE A 1 635 ? -34.702 5.429 24.117 1.00 91.94 635 PHE A C 1
ATOM 5254 O O . PHE A 1 635 ? -35.016 4.279 23.812 1.00 91.94 635 PHE A O 1
ATOM 5261 N N . ASP A 1 636 ? -34.001 6.221 23.304 1.00 91.31 636 ASP A N 1
ATOM 5262 C CA . ASP A 1 636 ? -33.597 5.883 21.937 1.00 91.31 636 ASP A CA 1
ATOM 5263 C C . ASP A 1 636 ? -32.721 4.619 21.907 1.00 91.31 636 ASP A C 1
ATOM 5265 O O . ASP A 1 636 ? -32.912 3.739 21.064 1.00 91.31 636 ASP A O 1
ATOM 5269 N N . ARG A 1 637 ? -31.793 4.486 22.864 1.00 92.38 637 ARG A N 1
ATOM 5270 C CA . ARG A 1 637 ? -30.947 3.294 23.029 1.00 92.38 637 ARG A CA 1
ATOM 5271 C C . ARG A 1 637 ? -31.781 2.037 23.271 1.00 92.38 637 ARG A C 1
ATOM 5273 O O . ARG A 1 637 ? -31.595 1.030 22.585 1.00 92.38 637 ARG A O 1
ATOM 5280 N N . ASN A 1 638 ? -32.675 2.082 24.257 1.00 91.69 638 ASN A N 1
ATOM 5281 C CA . ASN A 1 638 ? -33.494 0.933 24.638 1.00 91.69 638 ASN A CA 1
ATOM 5282 C C . ASN A 1 638 ? -34.459 0.553 23.510 1.00 91.69 638 ASN A C 1
ATOM 5284 O O . ASN A 1 638 ? -34.637 -0.632 23.219 1.00 91.69 638 ASN A O 1
ATOM 5288 N N . GLU A 1 639 ? -35.030 1.550 22.837 1.00 92.25 639 GLU A N 1
ATOM 5289 C CA . GLU A 1 639 ? -35.960 1.349 21.733 1.00 92.25 639 GLU A CA 1
ATOM 5290 C C . GLU A 1 639 ? -35.282 0.710 20.514 1.00 92.25 639 GLU A C 1
ATOM 5292 O O . GLU A 1 639 ? -35.805 -0.261 19.959 1.00 92.25 639 GLU A O 1
ATOM 5297 N N . LEU A 1 640 ? -34.088 1.176 20.133 1.00 92.31 640 LEU A N 1
ATOM 5298 C CA . LEU A 1 640 ? -33.323 0.595 19.029 1.00 92.31 640 LEU A CA 1
ATOM 5299 C C . LEU A 1 640 ? -32.966 -0.873 19.301 1.00 92.31 640 LEU A C 1
ATOM 5301 O O . LEU A 1 640 ? -33.217 -1.733 18.454 1.00 92.31 640 LEU A O 1
ATOM 5305 N N . ILE A 1 641 ? -32.440 -1.187 20.492 1.00 92.44 641 ILE A N 1
ATOM 5306 C CA . ILE A 1 641 ? -32.093 -2.567 20.878 1.00 92.44 641 ILE A CA 1
ATOM 5307 C C . ILE A 1 641 ? -33.341 -3.457 20.890 1.00 92.44 641 ILE A C 1
ATOM 5309 O O . ILE A 1 641 ? -33.315 -4.569 20.354 1.00 92.44 641 ILE A O 1
ATOM 5313 N N . ARG A 1 642 ? -34.452 -2.975 21.466 1.00 92.12 642 ARG A N 1
ATOM 5314 C CA . ARG A 1 642 ? -35.731 -3.698 21.488 1.00 92.12 642 ARG A CA 1
ATOM 5315 C C . ARG A 1 642 ? -36.196 -4.028 20.071 1.00 92.12 642 ARG A C 1
ATOM 5317 O O . ARG A 1 642 ? -36.570 -5.172 19.811 1.00 92.12 642 ARG A O 1
ATOM 5324 N N . CYS A 1 643 ? -36.146 -3.058 19.158 1.00 91.69 643 CYS A N 1
ATOM 5325 C CA . CYS A 1 643 ? -36.560 -3.239 17.769 1.00 91.69 643 CYS A CA 1
ATOM 5326 C C . CYS A 1 643 ? -35.658 -4.225 17.018 1.00 91.69 643 CYS A C 1
ATOM 5328 O O . CYS A 1 643 ? -36.173 -5.127 16.356 1.00 91.69 643 CYS A O 1
ATOM 5330 N N . LEU A 1 644 ? -34.333 -4.109 17.156 1.00 92.19 644 LEU A N 1
ATOM 5331 C CA . LEU A 1 644 ? -33.375 -5.020 16.520 1.00 92.19 644 LEU A CA 1
ATOM 5332 C C . LEU A 1 644 ? -33.549 -6.463 17.008 1.00 92.19 644 LEU A C 1
ATOM 5334 O O . LEU A 1 644 ? -33.617 -7.382 16.193 1.00 92.19 644 LEU A O 1
ATOM 5338 N N . ASN A 1 645 ? -33.709 -6.667 18.318 1.00 91.06 645 ASN A N 1
ATOM 5339 C CA . ASN A 1 645 ? -33.939 -7.995 18.890 1.00 91.06 645 ASN A CA 1
ATOM 5340 C C . ASN A 1 645 ? -35.289 -8.586 18.457 1.00 91.06 645 ASN A C 1
ATOM 5342 O O . ASN A 1 645 ? -35.373 -9.774 18.147 1.00 91.06 645 ASN A O 1
ATOM 5346 N N . ALA A 1 646 ? -36.345 -7.770 18.392 1.00 89.06 646 ALA A N 1
ATOM 5347 C CA . ALA A 1 646 ? -37.646 -8.216 17.900 1.00 89.06 646 ALA A CA 1
ATOM 5348 C C . ALA A 1 646 ? -37.581 -8.650 16.425 1.00 89.06 646 ALA A C 1
ATOM 5350 O O . ALA A 1 646 ? -38.175 -9.667 16.056 1.00 89.06 646 ALA A O 1
ATOM 5351 N N . TYR A 1 647 ? -36.830 -7.922 15.592 1.00 89.12 647 TYR A N 1
ATOM 5352 C CA . TYR A 1 647 ? -36.604 -8.290 14.196 1.00 89.12 647 TYR A CA 1
ATOM 5353 C C . TYR A 1 647 ? -35.755 -9.556 14.038 1.00 89.12 647 TYR A C 1
ATOM 5355 O O . TYR A 1 647 ? -36.088 -10.388 13.197 1.00 89.12 647 TYR A O 1
ATOM 5363 N N . ASP A 1 648 ? -34.719 -9.753 14.855 1.00 87.88 648 ASP A N 1
ATOM 5364 C CA . ASP A 1 648 ? -33.882 -10.961 14.805 1.00 87.88 648 ASP A CA 1
ATOM 5365 C C . ASP A 1 648 ? -34.696 -12.215 15.162 1.00 87.88 648 ASP A C 1
ATOM 5367 O O . ASP A 1 648 ? -34.676 -13.197 14.422 1.00 87.88 648 ASP A O 1
ATOM 5371 N N . VAL A 1 649 ? -35.545 -12.141 16.196 1.00 87.44 649 VAL A N 1
ATOM 5372 C CA . VAL A 1 649 ? -36.500 -13.213 16.539 1.00 87.44 649 VAL A CA 1
ATOM 5373 C C . VAL A 1 649 ? -37.504 -13.458 15.409 1.00 87.44 649 VAL A C 1
ATOM 5375 O O . VAL A 1 649 ? -37.819 -14.606 15.084 1.00 87.44 649 VAL A O 1
ATOM 5378 N N . ARG A 1 650 ? -38.032 -12.389 14.799 1.00 87.31 650 ARG A N 1
ATOM 5379 C CA . ARG A 1 650 ? -38.951 -12.492 13.656 1.00 87.31 650 ARG A CA 1
ATOM 5380 C C . ARG A 1 650 ? -38.271 -13.198 12.481 1.00 87.31 650 ARG A C 1
ATOM 5382 O O . ARG A 1 650 ? -38.878 -14.076 11.876 1.00 87.31 650 ARG A O 1
ATOM 5389 N N . PHE A 1 651 ? -37.022 -12.849 12.185 1.00 85.38 651 PHE A N 1
ATOM 5390 C CA . PHE A 1 651 ? -36.239 -13.448 11.112 1.00 85.38 651 PHE A CA 1
ATOM 5391 C C . PHE A 1 651 ? -35.913 -14.918 11.370 1.00 85.38 651 PHE A C 1
ATOM 5393 O O . PHE A 1 651 ? -36.112 -15.724 10.468 1.00 85.38 651 PHE A O 1
ATOM 5400 N N . GLN A 1 652 ? -35.485 -15.287 12.582 1.00 84.56 652 GLN A N 1
ATOM 5401 C CA . GLN A 1 652 ? -35.225 -16.686 12.950 1.00 84.56 652 GLN A CA 1
ATOM 5402 C C . GLN A 1 652 ? -36.457 -17.561 12.671 1.00 84.56 652 GLN A C 1
ATOM 5404 O O . GLN A 1 652 ? -36.370 -18.525 11.911 1.00 84.56 652 GLN A O 1
ATOM 5409 N N . LYS A 1 653 ? -37.640 -17.132 13.130 1.00 85.31 653 LYS A N 1
ATOM 5410 C CA . LYS A 1 653 ? -38.913 -17.831 12.869 1.00 85.31 653 LYS A CA 1
ATOM 5411 C C . LYS A 1 653 ? -39.274 -17.918 11.384 1.00 85.31 653 LYS A C 1
ATOM 5413 O O . LYS A 1 653 ? -39.848 -18.910 10.942 1.00 85.31 653 LYS A O 1
ATOM 5418 N N . LEU A 1 654 ? -38.970 -16.882 10.601 1.00 84.88 654 LEU A N 1
ATOM 5419 C CA . LEU A 1 654 ? -39.185 -16.906 9.151 1.00 84.88 654 LEU A CA 1
ATOM 5420 C C . LEU A 1 654 ? -38.189 -17.836 8.444 1.00 84.88 654 LEU A C 1
ATOM 5422 O O . LEU A 1 654 ? -38.571 -18.514 7.497 1.00 84.88 654 LEU A O 1
ATOM 5426 N N . SER A 1 655 ? -36.942 -17.908 8.913 1.00 81.31 655 SER A N 1
ATOM 5427 C CA . SER A 1 655 ? -35.900 -18.766 8.336 1.00 81.31 655 SER A CA 1
ATOM 5428 C C . SER A 1 655 ? -36.126 -20.262 8.581 1.00 81.31 655 SER A C 1
ATOM 5430 O O . SER A 1 655 ? -35.651 -21.087 7.808 1.00 81.31 655 SER A O 1
ATOM 5432 N N . GLU A 1 656 ? -36.899 -20.616 9.611 1.00 85.12 656 GLU A N 1
ATOM 5433 C CA . GLU A 1 656 ? -37.307 -21.995 9.914 1.00 85.12 656 GLU A CA 1
ATOM 5434 C C . GLU A 1 656 ? -38.416 -22.522 8.980 1.00 85.12 656 GLU A C 1
ATOM 5436 O O . GLU A 1 656 ? -38.723 -23.719 8.980 1.00 85.12 656 GLU A O 1
ATOM 5441 N N . CYS A 1 657 ? -39.033 -21.652 8.172 1.00 86.31 657 CYS A N 1
ATOM 5442 C CA . CYS A 1 657 ? -40.107 -22.034 7.259 1.00 86.31 657 CYS A CA 1
ATOM 5443 C C . CYS A 1 657 ? -39.570 -22.884 6.097 1.00 86.31 657 CYS A C 1
ATOM 5445 O O . CYS A 1 657 ? -38.663 -22.476 5.377 1.00 86.31 657 CYS A O 1
ATOM 5447 N N . ARG A 1 658 ? -40.173 -24.060 5.875 1.00 84.56 658 ARG A N 1
ATOM 5448 C CA . ARG A 1 658 ? -39.741 -25.021 4.840 1.00 84.56 658 ARG A CA 1
ATOM 5449 C C . ARG A 1 658 ? -40.441 -24.851 3.490 1.00 84.56 658 ARG A C 1
ATOM 5451 O O . ARG A 1 658 ? -40.051 -25.495 2.522 1.00 84.56 658 ARG A O 1
ATOM 5458 N N . SER A 1 659 ? -41.482 -24.023 3.425 1.00 83.81 659 SER A N 1
ATOM 5459 C CA . SER A 1 659 ? -42.284 -23.806 2.220 1.00 83.81 659 SER A CA 1
ATOM 5460 C C . SER A 1 659 ? -42.755 -22.355 2.111 1.00 83.81 659 SER A C 1
ATOM 5462 O O . SER A 1 659 ? -42.876 -21.648 3.114 1.00 83.81 659 SER A O 1
ATOM 5464 N N . GLU A 1 660 ? -43.065 -21.907 0.893 1.00 79.62 660 GLU A N 1
ATOM 5465 C CA . GLU A 1 660 ? -43.602 -20.560 0.658 1.00 79.62 660 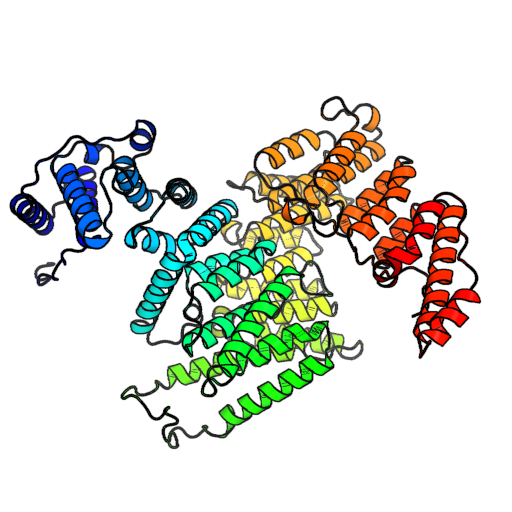GLU A CA 1
ATOM 5466 C C . GLU A 1 660 ? -44.981 -20.368 1.319 1.00 79.62 660 GLU A C 1
ATOM 5468 O O . GLU A 1 660 ? -45.300 -19.288 1.820 1.00 79.62 660 GLU A O 1
ATOM 5473 N N . TYR A 1 661 ? -45.778 -21.438 1.391 1.00 83.69 661 TYR A N 1
ATOM 5474 C CA . TYR A 1 661 ? -47.052 -21.455 2.107 1.00 83.69 661 TYR A CA 1
ATOM 5475 C C . TYR A 1 661 ? -46.860 -21.236 3.617 1.00 83.69 661 TYR A C 1
ATOM 5477 O O . TYR A 1 661 ? -47.519 -20.373 4.206 1.00 83.69 661 TYR A O 1
ATOM 5485 N N . ASP A 1 662 ? -45.914 -21.950 4.238 1.00 82.31 662 ASP A N 1
ATOM 5486 C CA . ASP A 1 662 ? -45.578 -21.765 5.653 1.00 82.31 662 ASP A CA 1
ATOM 5487 C C . ASP A 1 662 ? -45.032 -20.365 5.919 1.00 82.31 662 ASP A C 1
ATOM 5489 O O . ASP A 1 662 ? -45.449 -19.727 6.885 1.00 82.31 662 ASP A O 1
ATOM 5493 N N . LEU A 1 663 ? -44.181 -19.848 5.029 1.00 84.50 663 LEU A N 1
ATOM 5494 C CA . LEU A 1 663 ? -43.640 -18.496 5.124 1.00 84.50 663 LEU A CA 1
ATOM 5495 C C . LEU A 1 663 ? -44.762 -17.447 5.131 1.00 84.50 663 LEU A C 1
ATOM 5497 O O . LEU A 1 663 ? -44.778 -16.571 5.997 1.00 84.50 663 LEU A O 1
ATOM 5501 N N . ARG A 1 664 ? -45.736 -17.546 4.213 1.00 84.06 664 ARG A N 1
ATOM 5502 C CA . ARG A 1 664 ? -46.897 -16.634 4.161 1.00 84.06 664 ARG A CA 1
ATOM 5503 C C . ARG A 1 664 ? -47.739 -16.729 5.434 1.00 84.06 664 ARG A C 1
ATOM 5505 O O . ARG A 1 664 ? -48.098 -15.699 6.005 1.00 84.06 664 ARG A O 1
ATOM 5512 N N . ARG A 1 665 ? -48.006 -17.946 5.921 1.00 86.94 665 ARG A N 1
ATOM 5513 C CA . ARG A 1 665 ? -48.790 -18.184 7.145 1.00 86.94 665 ARG A CA 1
ATOM 5514 C C . ARG A 1 665 ? -48.088 -17.653 8.397 1.00 86.94 665 ARG A C 1
ATOM 5516 O O . ARG A 1 665 ? -48.730 -17.026 9.236 1.00 86.94 665 ARG A O 1
ATOM 5523 N N . VAL A 1 666 ? -46.785 -17.893 8.533 1.00 84.88 666 VAL A N 1
ATOM 5524 C CA . VAL A 1 666 ? -45.973 -17.432 9.669 1.00 84.88 666 VAL A CA 1
ATOM 5525 C C . VAL A 1 666 ? -45.816 -15.914 9.626 1.00 84.88 666 VAL A C 1
ATOM 5527 O O . VAL A 1 666 ? -46.052 -15.256 10.637 1.00 84.88 666 VAL A O 1
ATOM 5530 N N . LYS A 1 667 ? -45.535 -15.324 8.457 1.00 83.62 667 LYS A N 1
ATOM 5531 C CA . LYS A 1 667 ? -45.432 -13.865 8.287 1.00 83.62 667 LYS A CA 1
ATOM 5532 C C . LYS A 1 667 ? -46.728 -13.136 8.651 1.00 83.62 667 LYS A C 1
ATOM 5534 O O . LYS A 1 667 ? -46.647 -12.065 9.243 1.00 83.62 667 LYS A O 1
ATOM 5539 N N . ALA A 1 668 ? -47.893 -13.717 8.352 1.00 81.62 668 ALA A N 1
ATOM 5540 C CA . ALA A 1 668 ? -49.199 -13.162 8.723 1.00 81.62 668 ALA A CA 1
ATOM 5541 C C . ALA A 1 668 ? -49.496 -13.230 10.234 1.00 81.62 668 ALA A C 1
ATOM 5543 O O . ALA A 1 668 ? -50.267 -12.422 10.741 1.00 81.62 668 ALA A O 1
ATOM 5544 N N . ARG A 1 669 ? -48.894 -14.186 10.955 1.00 83.44 669 ARG A N 1
ATOM 5545 C CA . ARG A 1 669 ? -49.085 -14.385 12.405 1.00 83.44 669 ARG A CA 1
ATOM 5546 C C . ARG A 1 669 ? -48.049 -13.663 13.264 1.00 83.44 669 ARG A C 1
ATOM 5548 O O . ARG A 1 669 ? -48.265 -13.502 14.462 1.00 83.44 669 ARG A O 1
ATOM 5555 N N . LEU A 1 670 ? -46.914 -13.269 12.687 1.00 82.88 670 LEU A N 1
ATOM 5556 C CA . LEU A 1 670 ? -45.875 -12.553 13.417 1.00 82.88 670 LEU A CA 1
ATOM 5557 C C . LEU A 1 670 ? -46.277 -11.085 13.607 1.00 82.88 670 LEU A C 1
ATOM 5559 O O . LEU A 1 670 ? -46.596 -10.415 12.621 1.00 82.88 670 LEU A O 1
ATOM 5563 N N . PRO A 1 671 ? -46.225 -10.561 14.844 1.00 79.19 671 PRO A N 1
ATOM 5564 C CA . PRO A 1 671 ? -46.516 -9.158 15.088 1.00 79.19 671 PRO A CA 1
ATOM 5565 C C . PRO A 1 671 ? -45.526 -8.284 14.315 1.00 79.19 671 PRO A C 1
ATOM 5567 O O . PRO A 1 671 ? -44.330 -8.586 14.236 1.00 79.19 671 PRO A O 1
ATOM 5570 N N . LYS A 1 672 ? -46.029 -7.191 13.731 1.00 80.25 672 LYS A N 1
ATOM 5571 C CA . LYS A 1 672 ? -45.156 -6.161 13.164 1.00 80.25 672 LYS A CA 1
ATOM 5572 C C . LYS A 1 672 ? -44.328 -5.563 14.295 1.00 80.25 672 LYS A C 1
ATOM 5574 O O . LYS A 1 672 ? -44.851 -5.300 15.377 1.00 80.25 672 LYS A O 1
ATOM 5579 N N . VAL A 1 673 ? -43.044 -5.339 14.040 1.00 84.31 673 VAL A N 1
ATOM 5580 C CA . VAL A 1 673 ? -42.198 -4.619 14.989 1.00 84.31 673 VAL A CA 1
ATOM 5581 C C . VAL A 1 673 ? -42.578 -3.147 14.896 1.00 84.31 673 VAL A C 1
ATOM 5583 O O . VAL A 1 673 ? -42.259 -2.477 13.917 1.00 84.31 673 VAL A O 1
ATOM 5586 N N . ALA A 1 674 ? -43.327 -2.671 15.886 1.00 80.81 674 ALA A N 1
ATOM 5587 C CA . ALA A 1 674 ? -43.617 -1.256 16.043 1.00 80.81 674 ALA A CA 1
ATOM 5588 C C . ALA A 1 674 ? -42.414 -0.572 16.698 1.00 80.81 674 ALA A C 1
ATOM 5590 O O . ALA A 1 674 ? -41.900 -1.071 17.704 1.00 80.81 674 ALA A O 1
ATOM 5591 N N . ALA A 1 675 ? -41.995 0.552 16.126 1.00 83.69 675 ALA A N 1
ATOM 5592 C CA . ALA A 1 675 ? -41.028 1.468 16.709 1.00 83.69 675 ALA A CA 1
ATOM 5593 C C . ALA A 1 675 ? -41.706 2.799 17.012 1.00 83.69 675 ALA A C 1
ATOM 5595 O O . ALA A 1 675 ? -42.671 3.178 16.350 1.00 83.69 675 ALA A O 1
ATOM 5596 N N . SER A 1 676 ? -41.172 3.493 18.001 1.00 81.81 676 SER A N 1
ATOM 5597 C CA . SER A 1 676 ? -41.586 4.821 18.421 1.00 81.81 676 SER A CA 1
ATOM 5598 C C . SER A 1 676 ? -40.380 5.760 18.472 1.00 81.81 676 SER A C 1
ATOM 5600 O O . SER A 1 676 ? -39.234 5.320 18.561 1.00 81.81 676 SER A O 1
ATOM 5602 N N . GLY A 1 677 ? -40.634 7.065 18.388 1.00 83.31 677 GLY A N 1
ATOM 5603 C CA . GLY A 1 677 ? -39.587 8.078 18.500 1.00 83.31 677 GLY A CA 1
ATOM 5604 C C . GLY A 1 677 ? -38.660 8.156 17.283 1.00 83.31 677 GLY A C 1
ATOM 5605 O O . GLY A 1 677 ? -39.069 7.936 16.143 1.00 83.31 677 GLY A O 1
ATOM 5606 N N . SER A 1 678 ? -37.399 8.509 17.532 1.00 85.38 678 SER A N 1
ATOM 5607 C CA . SER A 1 678 ? -36.450 8.972 16.511 1.00 85.38 678 SER A CA 1
ATOM 5608 C C . SER A 1 678 ? -36.083 7.923 15.452 1.00 85.38 678 SER A C 1
ATOM 5610 O O . SER A 1 678 ? -35.670 8.278 14.351 1.00 85.38 678 SER A O 1
ATOM 5612 N N . PHE A 1 679 ? -36.259 6.632 15.755 1.00 86.56 679 PHE A N 1
ATOM 5613 C CA . PHE A 1 679 ? -35.907 5.522 14.859 1.00 86.56 679 PHE A CA 1
ATOM 5614 C C . PHE A 1 679 ? -37.088 4.922 14.096 1.00 86.56 679 PHE A C 1
ATOM 5616 O O . PHE A 1 679 ? -36.915 3.923 13.397 1.00 86.56 679 PHE A O 1
ATOM 5623 N N . GLU A 1 680 ? -38.285 5.503 14.183 1.00 86.88 680 GLU A N 1
ATOM 5624 C CA . GLU A 1 680 ? -39.464 4.948 13.515 1.00 86.88 680 GLU A CA 1
ATOM 5625 C C . GLU A 1 680 ? -39.254 4.783 11.998 1.00 86.88 680 GLU A C 1
ATOM 5627 O O . GLU A 1 680 ? -39.557 3.725 11.441 1.00 86.88 680 GLU A O 1
ATOM 5632 N N . GLY A 1 681 ? -38.673 5.788 11.333 1.00 84.38 681 GLY A N 1
ATOM 5633 C CA . GLY A 1 681 ? -38.354 5.733 9.902 1.00 84.38 681 GLY A CA 1
ATOM 5634 C C . GLY A 1 681 ? -37.357 4.623 9.552 1.00 84.38 681 GLY A C 1
ATOM 5635 O O . GLY A 1 681 ? -37.611 3.828 8.646 1.00 84.38 681 GLY A O 1
ATOM 5636 N N . PHE A 1 682 ? -36.271 4.512 10.322 1.00 87.31 682 PHE A N 1
ATOM 5637 C CA . PHE A 1 682 ? -35.262 3.461 10.166 1.00 87.31 682 PHE A CA 1
ATOM 5638 C C . PHE A 1 682 ? -35.878 2.061 10.322 1.00 87.31 682 PHE A C 1
ATOM 5640 O O . PHE A 1 682 ? -35.708 1.193 9.465 1.00 87.31 682 PHE A O 1
ATOM 5647 N N . VAL A 1 683 ? -36.666 1.846 11.383 1.00 86.25 683 VAL A N 1
ATOM 5648 C CA . VAL A 1 683 ? -37.280 0.544 11.691 1.00 86.25 683 VAL A CA 1
ATOM 5649 C C . VAL A 1 683 ? -38.338 0.145 10.659 1.00 86.25 683 VAL A C 1
ATOM 5651 O O . VAL A 1 683 ? -38.442 -1.036 10.318 1.00 86.25 683 VAL A O 1
ATOM 5654 N N . ARG A 1 684 ? -39.089 1.105 10.104 1.00 83.94 684 ARG A N 1
ATOM 5655 C CA . ARG A 1 684 ? -40.027 0.850 8.994 1.00 83.94 684 ARG A CA 1
ATOM 5656 C C . ARG A 1 684 ? -39.316 0.312 7.748 1.00 83.94 684 ARG A C 1
ATOM 5658 O O . ARG A 1 684 ? -39.884 -0.518 7.044 1.00 83.94 684 ARG A O 1
ATOM 5665 N N . ASN A 1 685 ? -38.071 0.723 7.512 1.00 84.62 685 ASN A N 1
ATOM 5666 C CA . ASN A 1 685 ? -37.272 0.283 6.367 1.00 84.62 685 ASN A CA 1
ATOM 5667 C C . ASN A 1 685 ? -36.493 -1.022 6.615 1.00 84.62 685 ASN A C 1
ATOM 5669 O O . ASN A 1 685 ? -35.903 -1.568 5.678 1.00 84.62 685 ASN A O 1
ATOM 5673 N N . LEU A 1 686 ? -36.499 -1.566 7.840 1.00 84.19 686 LEU A N 1
ATOM 5674 C CA . LEU A 1 686 ? -35.774 -2.801 8.153 1.00 84.19 686 LEU A CA 1
ATOM 5675 C C . LEU A 1 686 ? -36.270 -3.998 7.345 1.00 84.19 686 LEU A C 1
ATOM 5677 O O . LEU A 1 686 ? -35.442 -4.801 6.940 1.00 84.19 686 LEU A O 1
ATOM 5681 N N . ASP A 1 687 ? -37.565 -4.102 7.032 1.00 79.12 687 ASP A N 1
ATOM 5682 C CA . ASP A 1 687 ? -38.083 -5.194 6.191 1.00 79.12 687 ASP A CA 1
ATOM 5683 C C . ASP A 1 687 ? -37.384 -5.254 4.807 1.00 79.12 687 ASP A C 1
ATOM 5685 O O . ASP A 1 687 ? -37.238 -6.342 4.252 1.00 79.12 687 ASP A O 1
ATOM 5689 N N . MET A 1 688 ? -36.908 -4.120 4.266 1.00 81.25 688 MET A N 1
ATOM 5690 C CA . MET A 1 688 ? -36.151 -4.065 3.000 1.00 81.25 688 MET A CA 1
ATOM 5691 C C . MET A 1 688 ? -34.642 -4.253 3.192 1.00 81.25 688 MET A C 1
ATOM 5693 O O . MET A 1 688 ? -33.965 -4.811 2.331 1.00 81.25 688 MET A O 1
ATOM 5697 N N . ASN A 1 689 ? -34.112 -3.805 4.329 1.00 84.12 689 ASN A N 1
ATOM 5698 C CA . ASN A 1 689 ? -32.672 -3.722 4.575 1.00 84.12 689 ASN A CA 1
ATOM 5699 C C . ASN A 1 689 ? -32.139 -4.793 5.539 1.00 84.12 689 ASN A C 1
ATOM 5701 O O . ASN A 1 689 ? -30.948 -4.808 5.868 1.00 84.12 689 ASN A O 1
ATOM 5705 N N . TRP A 1 690 ? -32.995 -5.713 5.988 1.00 85.75 690 TRP A N 1
ATOM 5706 C CA . TRP A 1 690 ? -32.658 -6.699 7.011 1.00 85.75 690 TRP A CA 1
ATOM 5707 C C . TRP A 1 690 ? -31.470 -7.578 6.623 1.00 85.75 690 TRP A C 1
ATOM 5709 O O . TRP A 1 690 ? -30.658 -7.927 7.473 1.00 85.75 690 TRP A O 1
ATOM 5719 N N . ASP A 1 691 ? -31.301 -7.891 5.338 1.00 79.56 691 ASP A N 1
ATOM 5720 C CA . ASP A 1 691 ? -30.171 -8.691 4.859 1.00 79.56 691 ASP A CA 1
ATOM 5721 C C . ASP A 1 691 ? -28.793 -8.075 5.131 1.00 79.56 691 ASP A C 1
ATOM 5723 O O . ASP A 1 691 ? -27.787 -8.794 5.199 1.00 79.56 691 ASP A O 1
ATOM 5727 N N . ILE A 1 692 ? -28.759 -6.755 5.301 1.00 82.31 692 ILE A N 1
ATOM 5728 C CA . ILE A 1 692 ? -27.581 -5.984 5.686 1.00 82.31 692 ILE A CA 1
ATOM 5729 C C . ILE A 1 692 ? -27.502 -5.931 7.211 1.00 82.31 692 ILE A C 1
ATOM 5731 O O . ILE A 1 692 ? -26.502 -6.359 7.785 1.00 82.31 692 ILE A O 1
ATOM 5735 N N . VAL A 1 693 ? -28.576 -5.476 7.864 1.00 84.94 693 VAL A N 1
ATOM 5736 C CA . VAL A 1 693 ? -28.620 -5.253 9.320 1.00 84.94 693 VAL A CA 1
ATOM 5737 C C . VAL A 1 693 ? -28.399 -6.544 10.104 1.00 84.94 693 VAL A C 1
ATOM 5739 O O . VAL A 1 693 ? -27.685 -6.539 11.100 1.00 84.94 693 VAL A O 1
ATOM 5742 N N . ARG A 1 694 ? -28.873 -7.697 9.616 1.00 83.50 694 ARG A N 1
ATOM 5743 C CA . ARG A 1 694 ? -28.623 -9.005 10.246 1.00 83.50 694 ARG A CA 1
ATOM 5744 C C . ARG A 1 694 ? -27.148 -9.396 10.302 1.00 83.50 694 ARG A C 1
ATOM 5746 O O . ARG A 1 694 ? -26.816 -10.376 10.965 1.00 83.50 694 ARG A O 1
ATOM 5753 N N . ARG A 1 695 ? -26.262 -8.702 9.582 1.00 82.69 695 ARG A N 1
ATOM 5754 C CA . ARG A 1 695 ? -24.805 -8.911 9.630 1.00 82.69 695 ARG A CA 1
ATOM 5755 C C . ARG A 1 695 ? -24.125 -8.035 10.678 1.00 82.69 695 ARG A C 1
ATOM 5757 O O . ARG A 1 695 ? -22.947 -8.248 10.948 1.00 82.69 695 ARG A O 1
ATOM 5764 N N . TRP A 1 696 ? -24.836 -7.063 11.243 1.00 87.88 696 TRP A N 1
ATOM 5765 C CA . TRP A 1 696 ? -24.339 -6.241 12.337 1.00 87.88 696 TRP A CA 1
ATOM 5766 C C . TRP A 1 696 ? -24.243 -7.067 13.613 1.00 87.88 696 TRP A C 1
ATOM 5768 O O . TRP A 1 696 ? -25.016 -8.002 13.831 1.00 87.88 696 TRP A O 1
ATOM 5778 N N . ASN A 1 697 ? -23.292 -6.716 14.467 1.00 84.00 697 ASN A N 1
ATOM 5779 C CA . ASN A 1 697 ? -23.167 -7.297 15.791 1.00 84.00 697 ASN A CA 1
ATOM 5780 C C . ASN A 1 697 ? -23.444 -6.204 16.825 1.00 84.00 697 ASN A C 1
ATOM 5782 O O . ASN A 1 697 ? -22.714 -5.217 16.869 1.00 84.00 697 ASN A O 1
ATOM 5786 N N . TRP A 1 698 ? -24.501 -6.361 17.623 1.00 89.38 698 TRP A N 1
ATOM 5787 C CA . TRP A 1 698 ? -24.930 -5.372 18.616 1.00 89.38 698 TRP A CA 1
ATOM 5788 C C . TRP A 1 698 ? -25.018 -5.988 20.020 1.00 89.38 698 TRP A C 1
ATOM 5790 O O . TRP A 1 698 ? -25.251 -7.196 20.150 1.00 89.38 698 TRP A O 1
ATOM 5800 N N . PRO A 1 699 ? -24.856 -5.181 21.087 1.00 84.75 699 PRO A N 1
ATOM 5801 C CA . PRO A 1 699 ? -25.025 -5.653 22.458 1.00 84.75 699 PRO A CA 1
ATOM 5802 C C . PRO A 1 699 ? -26.409 -6.279 22.685 1.00 84.75 699 PRO A C 1
ATOM 5804 O O . PRO A 1 699 ? -27.436 -5.664 22.404 1.00 84.75 699 PRO A O 1
ATOM 5807 N N . GLY A 1 700 ? -26.438 -7.508 23.206 1.00 77.88 700 GLY A N 1
ATOM 5808 C CA . GLY A 1 700 ? -27.680 -8.226 23.518 1.00 77.88 700 GLY A CA 1
ATOM 5809 C C . GLY A 1 700 ? -28.251 -9.090 22.388 1.00 77.88 700 GLY A C 1
ATOM 5810 O O . GLY A 1 700 ? -29.287 -9.725 22.595 1.00 77.88 700 GLY A O 1
ATOM 5811 N N . ARG A 1 701 ? -27.588 -9.174 21.226 1.00 81.88 701 ARG A N 1
ATOM 5812 C CA . ARG A 1 701 ? -27.938 -10.158 20.195 1.00 81.88 701 ARG A CA 1
ATOM 5813 C C . ARG A 1 701 ? -27.647 -11.575 20.698 1.00 81.88 701 ARG A C 1
ATOM 5815 O O . ARG A 1 701 ? -26.527 -11.863 21.116 1.00 81.88 701 ARG A O 1
ATOM 5822 N N . LYS A 1 702 ? -28.639 -12.468 20.653 1.00 65.25 702 LYS A N 1
ATOM 5823 C CA . LYS A 1 702 ? -28.451 -13.886 20.995 1.00 65.25 702 LYS A CA 1
ATOM 5824 C C . LYS A 1 702 ? -27.814 -14.598 19.797 1.00 65.25 702 LYS A C 1
ATOM 5826 O O . LYS A 1 702 ? -28.487 -14.770 18.785 1.00 65.25 702 LYS A O 1
ATOM 5831 N N . THR A 1 703 ? -26.528 -14.935 19.897 1.00 50.94 703 THR A N 1
ATOM 5832 C CA . THR A 1 703 ? -25.808 -15.766 18.912 1.00 50.94 703 THR A CA 1
ATOM 5833 C C . THR A 1 703 ? -26.192 -17.226 19.004 1.00 50.94 703 THR A C 1
ATOM 5835 O O . THR A 1 703 ? -26.259 -17.714 20.157 1.00 50.94 703 THR A O 1
#

Sequence (703 aa):
MFNNFTIPKLTSSVESAFIIILHTIIKSAYIEYSNDYLDLYLNKLSQKLNLKPTELFISEEVEKKCLFKEALERSDFQIALQILQTRLHETYGWTKNREARHDNIITWINTLFEPSTTQCLISLTKSKSIPDIIAYDLLQRRISNELEYKYYFELYRNHSSELNLLDQEKLYHLKQYDTKYNRFLNIPTLFNNLFQFALRRNIEDLPLLIDLFLNENNISSEHSLQQISELIWHLSYDHTGEYMSKPSRYYHISHSKLVRAVNKMTESNKSLELDVTTMLGVSNLTYYRNHGNSIRMFKNAKKQFSHWQLSAFKSSEFKSVTPRSSNNKIENGELLHNIKIDNNIKFLCNSIMLLAVSNENKDVIGKDLSNIFKKIEPEILMKYPEVWEFVIIKMKYHGLINEKMIGMIFQEYLKFNSSYNINNYFVLDAIINNTGKSENLFSLIENLGLDKMDDNNIAHIISKFYKFAKNNSHKSESEACLEKARELYQMQQFKSTRVNASYLLGESIFSPESTFERYNSISAYFKTTQISISSLFVSVYKLHELGIYNSTLWNEQKPLSFAMSEFDQKISKSYGDTADGLLYPNDNLLTIYIQVMKVFGKNKELHALLDRLVNLKYPLGIQLFSVYLESLNEFDRNELIRCLNAYDVRFQKLSECRSEYDLRRVKARLPKVAASGSFEGFVRNLDMNWDIVRRWNWPGRKT

=== Feature glossary ===
Feature key, reading from the visual/contextual features back to the raw sequence:

Rendered structure images. Six rendered views show the 3D structure from the faces of a cube — i.e. along ±x, ±y, ±z. Rendering representation is drawn randomly per protein from cartoon (secondary-structure ribbons), sticks (backbone bonds), or molecular surface; coloring is either N→C rainbow (blue at the N-terminus through red at the C-terminus) or one color per chain.

Contact-map, Ramachandran, and PAE plots. The contact map is a binary N×N matrix image: pixel (i, j) is dark where Cα_i and Cα_j are within 8 Å and |i−j|>4. Because the |i−j|>4 filter removes local helical contacts, off-diagonal stripes parallel to the main diagonal indicate parallel β-sheets; stripes perpendicular to it indicate antiparallel β-sheets. The Ramachandran plot scatters every residue's (φ, ψ) pair against the sterically allowed regions. The PAE heatmap renders the predicted-aligned-error matrix.

InterPro / GO / CATH / organism. Database cross-references. InterPro integrates a dozen domain/family signature databases into unified entries with residue-range hits. GO terms attach function/process/location labels with evidence codes. CATH codes position the fold in a four-level structural taxonomy. Organism is the NCBI-taxonomy species name.

Nearest PDB structures. The Foldseek neighbor list gives the closest experimentally determined structures in the PDB, ranked by structural alignment. TM-score near 1 means near-identical fold; near 0.3 means only rough topology match. This is how one finds what a novel AlphaFold prediction most resembles in the solved-structure universe.

Predicted aligned error. PAE(i, j) answers: if I align the predicted and true structures on residue i, how far off (in Å) do I expect residue j to be? A block-diagonal PAE matrix with low values on the blocks and high values off-diagonal is the signature of a multi-domain protein with confidently predicted domains but uncertain inter-domain orientation.

Solvent-accessible surface area. Accessible surface area quantifies burial. A residue with SASA near zero is packed into the hydrophobic core; one with SASA >100 Å² sits on the surface. Computed here via the Shrake–Rupley numerical algorithm with a 1.4 Å probe.

B-factor. B-factor (Debye–Waller factor) reflects atomic displacement in the crystal lattice. It is an experimental observable (units Å²), not a prediction; low values mean the atom is pinned down, high values mean it moves or is heterogeneous across the crystal.

pLDDT. For AlphaFold models, the B-factor field carries pLDDT — the model's own estimate of local accuracy on a 0–100 scale. Regions with pLDDT<50 should be treated as essentially unmodeled; they often correspond to intrinsically disordered segments.

Backbone torsions (φ/ψ). φ (phi) and ψ (psi) are the two rotatable backbone dihedrals per residue: φ is the C(i-1)–N–Cα–C torsion, ψ is the N–Cα–C–N(i+1) torsion, both in degrees on (−180°, 180°]. α-helical residues cluster near (−60°, −45°); β-strand residues near (−120°, +130°). A Ramachandran plot is simply a scatter of (φ, ψ) for every residue.

Radius of gyration, Cα contacts, bounding box. Radius of gyration (Rg) is the root-mean-square distance of Cα atoms from their centroid — a single number for overall size and compactness. A globular domain of N residues has Rg ≈ 2.2·N^0.38 Å; an extended or disordered chain has a much larger Rg. The Cα contact count is the number of residue pairs whose Cα atoms are within 8 Å and are more than four positions apart in sequence — a standard proxy for tertiary packing density. The bounding box is the smallest axis-aligned box enclosing all Cα atoms.

Secondary structure (3-state, P-SEA). Three-state secondary structure (P-SEA) collapses the eight DSSP classes into helix (a), strand (b), and coil (c). P-SEA assigns these from Cα geometry alone — distances and angles — without requiring backbone oxygens, so it works on any Cα trace.

Secondary structure (8-state, DSSP). DSSP 8-state secondary structure assigns each residue one of H (α-helix), G (3₁₀-helix), I (π-helix), E (extended β-strand), B (isolated β-bridge), T (hydrogen-bonded turn), S (bend), or '-' (coil). The assignment is computed from backbone hydrogen-bond geometry via the Kabsch–Sander algorithm.

Foldseek 3Di. A 3Di character summarizes, for each residue, the relative orientation of the Cα frame of its nearest spatial neighbor. Because it encodes fold topology rather than chemistry, 3Di alignments detect remote structural similarity that sequence alignment misses.

mmCIF coordinates. The mmCIF block holds the 3D Cartesian coordinates of each backbone atom (N, Cα, C, O) in ångströms. mmCIF is the PDB's canonical archive format — a tagged-loop text representation of the atomic model.

Sequence. Sequence gives the chain of amino acids in standard one-letter code (A=alanine, C=cysteine, …, Y=tyrosine), read N→C. It is the only feature that is directly encoded by the gene; all structural features are derived from the folded form of this sequence.